Protein AF-A0A7V3KPT5-F1 (afdb_monomer)

Nearest PDB structures (foldseek):
  4zn2-assembly4_D  TM=8.312E-01  e=2.079E-23  Pseudomonas aeruginosa PAO1
  6qe7-assembly3_C  TM=3.753E-01  e=1.296E-05  Acetivibrio thermocellus
  2xvl-assembly1_A  TM=3.830E-01  e=4.337E-05  Cellvibrio japonicus
  6qe7-assembly1_A  TM=3.501E-01  e=6.265E-05  Acetivibrio thermocellus
  6qdi-assembly1_A  TM=3.106E-01  e=6.959E-05  Acetivibrio clariflavus

Structure (mmCIF, N/CA/C/O backbone):
data_AF-A0A7V3KPT5-F1
#
_entry.id   AF-A0A7V3KPT5-F1
#
loop_
_atom_site.group_PDB
_atom_site.id
_atom_site.type_symbol
_atom_site.label_atom_id
_atom_site.label_alt_id
_atom_site.label_comp_id
_atom_site.label_asym_id
_atom_site.label_entity_id
_atom_site.label_seq_id
_atom_site.pdbx_PDB_ins_code
_atom_site.Cartn_x
_atom_site.Cartn_y
_atom_site.Cartn_z
_atom_site.occupancy
_atom_site.B_iso_or_equiv
_atom_site.auth_seq_id
_atom_site.auth_comp_id
_atom_site.auth_asym_id
_atom_site.auth_atom_id
_atom_site.pdbx_PDB_model_num
ATOM 1 N N . MET A 1 1 ? -34.926 -72.419 -34.533 1.00 36.19 1 MET A N 1
ATOM 2 C CA . MET A 1 1 ? -33.684 -73.213 -34.628 1.00 36.19 1 MET A CA 1
ATOM 3 C C . MET A 1 1 ? -32.535 -72.324 -34.201 1.00 36.19 1 MET A C 1
ATOM 5 O O . MET A 1 1 ? -32.509 -71.163 -34.572 1.00 36.19 1 MET A O 1
ATOM 9 N N . GLU A 1 2 ? -31.704 -72.873 -33.325 1.00 39.88 2 GLU A N 1
ATOM 10 C CA . GLU A 1 2 ? -30.626 -72.264 -32.551 1.00 39.88 2 GLU A CA 1
ATOM 11 C C . GLU A 1 2 ? -29.574 -71.469 -33.350 1.00 39.88 2 GLU A C 1
ATOM 13 O O . GLU A 1 2 ? -29.268 -71.813 -34.490 1.00 39.88 2 GLU A O 1
ATOM 18 N N . LYS A 1 3 ? -28.935 -70.524 -32.630 1.00 35.78 3 LYS A N 1
ATOM 19 C CA . LYS A 1 3 ? -27.477 -70.253 -32.478 1.00 35.78 3 LYS A CA 1
ATOM 20 C C . LYS A 1 3 ? -27.218 -68.735 -32.494 1.00 35.78 3 LYS A C 1
ATOM 22 O O . LYS A 1 3 ? -27.431 -68.076 -33.496 1.00 35.78 3 LYS A O 1
ATOM 27 N N . SER A 1 4 ? -26.985 -68.134 -31.324 1.00 35.84 4 SER A N 1
ATOM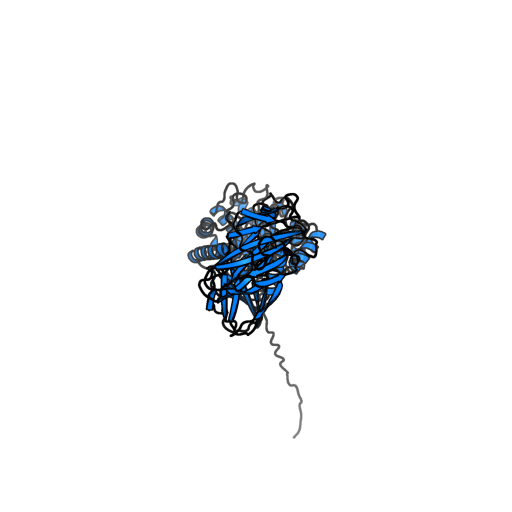 28 C CA . SER A 1 4 ? -25.659 -67.892 -30.717 1.00 35.84 4 SER A CA 1
ATOM 29 C C . SER A 1 4 ? -24.873 -66.758 -31.386 1.00 35.84 4 SER A C 1
ATOM 31 O O . SER A 1 4 ? -24.324 -66.965 -32.461 1.00 35.84 4 SER A O 1
ATOM 33 N N . ALA A 1 5 ? -24.733 -65.619 -30.696 1.00 34.41 5 ALA A N 1
ATOM 34 C CA . ALA A 1 5 ? -23.458 -64.905 -30.560 1.00 34.41 5 ALA A CA 1
ATOM 35 C C . ALA A 1 5 ? -23.553 -63.830 -29.464 1.00 34.41 5 ALA A C 1
ATOM 37 O O . ALA A 1 5 ? -24.530 -63.096 -29.355 1.00 34.41 5 ALA A O 1
ATOM 38 N N . ALA A 1 6 ? -22.517 -63.801 -28.636 1.00 34.91 6 ALA A N 1
ATOM 39 C CA . ALA A 1 6 ? -22.383 -63.077 -27.388 1.00 34.91 6 ALA A CA 1
ATOM 40 C C . ALA A 1 6 ? -21.803 -61.657 -27.561 1.00 34.91 6 ALA A C 1
ATOM 42 O O . ALA A 1 6 ? -20.933 -61.441 -28.397 1.00 34.91 6 ALA A O 1
ATOM 43 N N . VAL A 1 7 ? -22.255 -60.755 -26.680 1.00 36.00 7 VAL A N 1
ATOM 44 C CA . VAL A 1 7 ? -21.482 -59.785 -25.868 1.00 36.00 7 VAL A CA 1
ATOM 45 C C . VAL A 1 7 ? -20.449 -58.887 -26.573 1.00 36.00 7 VAL A C 1
ATOM 47 O O . VAL A 1 7 ? -19.382 -59.344 -26.974 1.00 36.00 7 VAL A O 1
ATOM 50 N N . LYS A 1 8 ? -20.688 -57.566 -26.507 1.00 31.31 8 LYS A N 1
ATOM 51 C CA . LYS A 1 8 ? -19.815 -56.591 -25.811 1.00 31.31 8 LYS A CA 1
ATOM 52 C C . LYS A 1 8 ? -20.471 -55.204 -25.787 1.00 31.31 8 LYS A C 1
ATOM 54 O O . LYS A 1 8 ? -20.455 -54.486 -26.782 1.00 31.31 8 LYS A O 1
ATOM 59 N N . ASP A 1 9 ? -21.000 -54.833 -24.623 1.00 32.88 9 ASP A N 1
ATOM 60 C CA . ASP A 1 9 ? -21.338 -53.450 -24.291 1.00 32.88 9 ASP A CA 1
ATOM 61 C C . ASP A 1 9 ? -20.055 -52.610 -24.284 1.00 32.88 9 ASP A C 1
ATOM 63 O O . ASP A 1 9 ? -19.124 -52.860 -23.514 1.00 32.88 9 ASP A O 1
ATOM 67 N N . ILE A 1 10 ? -19.987 -51.620 -25.171 1.00 33.03 10 ILE A N 1
ATOM 68 C CA . ILE A 1 10 ? -18.942 -50.598 -25.152 1.00 33.03 10 ILE A CA 1
ATOM 69 C C . ILE A 1 10 ? -19.368 -49.551 -24.123 1.00 33.03 10 ILE A C 1
ATOM 71 O O . ILE A 1 10 ? -20.234 -48.715 -24.371 1.00 33.03 10 ILE A O 1
ATOM 75 N N . LEU A 1 11 ? -18.745 -49.616 -22.948 1.00 27.91 11 LEU A N 1
ATOM 76 C CA . LEU A 1 11 ? -18.810 -48.580 -21.928 1.00 27.91 11 LEU A CA 1
ATOM 77 C C . LEU A 1 11 ? -18.080 -47.333 -22.465 1.00 27.91 11 LEU A C 1
ATOM 79 O O . LEU A 1 11 ? -16.851 -47.262 -22.438 1.00 27.91 11 LEU A O 1
ATOM 83 N N . ILE A 1 12 ? -18.819 -46.353 -22.988 1.00 31.25 12 ILE A N 1
ATOM 84 C CA . ILE A 1 12 ? -18.264 -45.028 -23.293 1.00 31.25 12 ILE A CA 1
ATOM 85 C C . ILE A 1 12 ? -18.078 -44.305 -21.957 1.00 31.25 12 ILE A C 1
ATOM 87 O O . ILE A 1 12 ? -19.008 -43.714 -21.410 1.00 31.25 12 ILE A O 1
ATOM 91 N N . ILE A 1 13 ? -16.864 -44.369 -21.411 1.00 30.38 13 ILE A N 1
ATOM 92 C CA . ILE A 1 13 ? -16.445 -43.502 -20.310 1.00 30.38 13 ILE A CA 1
ATOM 93 C C . ILE A 1 13 ? -16.229 -42.107 -20.902 1.00 30.38 13 ILE A C 1
ATOM 95 O O . ILE A 1 13 ? -15.185 -41.813 -21.482 1.00 30.38 13 ILE A O 1
ATOM 99 N N . VAL A 1 14 ? -17.232 -41.239 -20.769 1.00 32.19 14 VAL A N 1
ATOM 100 C CA . VAL A 1 14 ? -17.065 -39.802 -21.003 1.00 32.19 14 VAL A CA 1
ATOM 101 C C . VAL A 1 14 ? -16.293 -39.237 -19.813 1.00 32.19 14 VAL A C 1
ATOM 103 O O . VAL A 1 14 ? -16.867 -38.939 -18.768 1.00 32.19 14 VAL A O 1
ATOM 106 N N . PHE A 1 15 ? -14.975 -39.097 -19.953 1.00 29.91 15 PHE A N 1
ATOM 107 C CA . PHE A 1 15 ? -14.197 -38.247 -19.058 1.00 29.91 15 PHE A CA 1
ATOM 108 C C . PHE A 1 15 ? -14.580 -36.790 -19.331 1.00 29.91 15 PHE A C 1
ATOM 110 O O . PHE A 1 15 ? -14.066 -36.155 -20.250 1.00 29.91 15 PHE A O 1
ATOM 117 N N . SER A 1 16 ? -15.490 -36.245 -18.524 1.00 30.22 16 SER A N 1
ATOM 118 C CA . SER A 1 16 ? -15.664 -34.801 -18.410 1.00 30.22 16 SER A CA 1
ATOM 119 C C . SER A 1 16 ? -14.429 -34.229 -17.713 1.00 30.22 16 SER A C 1
ATOM 121 O O . SER A 1 16 ? -14.395 -34.100 -16.489 1.00 30.22 16 SER A O 1
ATOM 123 N N . PHE A 1 17 ? -13.392 -33.902 -18.482 1.00 32.66 17 PHE A N 1
ATOM 124 C CA . PHE A 1 17 ? -12.374 -32.968 -18.020 1.00 32.66 17 PHE A CA 1
ATOM 125 C C . PHE A 1 17 ? -13.044 -31.599 -17.902 1.00 32.66 17 PHE A C 1
ATOM 127 O O . PHE A 1 17 ? -13.141 -30.843 -18.869 1.00 32.66 17 PHE A O 1
ATOM 134 N N . SER A 1 18 ? -13.540 -31.278 -16.708 1.00 32.44 18 SER A N 1
ATOM 135 C CA . SER A 1 18 ? -13.721 -29.892 -16.312 1.00 32.44 18 SER A CA 1
ATOM 136 C C . SER A 1 18 ? -12.332 -29.258 -16.294 1.00 32.44 18 SER A C 1
ATOM 138 O O . SER A 1 18 ? -11.586 -29.350 -15.321 1.00 32.44 18 SER A O 1
ATOM 140 N N . LEU A 1 19 ? -11.963 -28.627 -17.408 1.00 33.19 19 LEU A N 1
ATOM 141 C CA . LEU A 1 19 ? -10.931 -27.601 -17.437 1.00 33.19 19 LEU A CA 1
ATOM 142 C C . LEU A 1 19 ? -11.412 -26.467 -16.524 1.00 33.19 19 LEU A C 1
ATOM 144 O O . LEU A 1 19 ? -12.000 -25.485 -16.968 1.00 33.19 19 LEU A O 1
ATOM 148 N N . LEU A 1 20 ? -11.189 -26.622 -15.218 1.00 33.28 20 LEU A N 1
ATOM 149 C CA . LEU A 1 20 ? -10.998 -25.497 -14.320 1.00 33.28 20 LEU A CA 1
ATOM 150 C C . LEU A 1 20 ? -9.750 -24.791 -14.842 1.00 33.28 20 LEU A C 1
ATOM 152 O O . LEU A 1 20 ? -8.629 -25.116 -14.452 1.00 33.28 20 LEU A O 1
ATOM 156 N N . SER A 1 21 ? -9.933 -23.859 -15.778 1.00 30.17 21 SER A N 1
ATOM 157 C CA . SER A 1 21 ? -8.922 -22.844 -15.998 1.00 30.17 21 SER A CA 1
ATOM 158 C C . SER A 1 21 ? -8.854 -22.048 -14.699 1.00 30.17 21 SER A C 1
ATOM 160 O O . SER A 1 21 ? -9.638 -21.141 -14.430 1.00 30.17 21 SER A O 1
ATOM 162 N N . PHE A 1 22 ? -7.912 -22.417 -13.836 1.00 34.66 22 PHE A N 1
ATOM 163 C CA . PHE A 1 22 ? -7.356 -21.457 -12.906 1.00 34.66 22 PHE A CA 1
ATOM 164 C C . PHE A 1 22 ? -6.625 -20.437 -13.778 1.00 34.66 22 PHE A C 1
ATOM 166 O O . PHE A 1 22 ? -5.420 -20.539 -13.996 1.00 34.66 22 PHE A O 1
ATOM 173 N N . ALA A 1 23 ? -7.360 -19.469 -14.334 1.00 37.25 23 ALA A N 1
ATOM 174 C CA . ALA A 1 23 ? -6.760 -18.173 -14.582 1.00 37.25 23 ALA A CA 1
ATOM 175 C C . ALA A 1 23 ? -6.171 -17.784 -13.228 1.00 37.25 23 ALA A C 1
ATOM 177 O O . ALA A 1 23 ? -6.913 -17.616 -12.260 1.00 37.25 23 ALA A O 1
ATOM 178 N N . GLN A 1 24 ? -4.846 -17.839 -13.113 1.00 44.84 24 GLN A N 1
ATOM 179 C CA . GLN A 1 24 ? -4.180 -17.528 -11.864 1.00 44.84 24 GLN A CA 1
ATOM 180 C C . GLN A 1 24 ? -4.459 -16.054 -11.602 1.00 44.84 24 GLN A C 1
ATOM 182 O O . GLN A 1 24 ? -3.857 -15.192 -12.240 1.00 44.84 24 GLN A O 1
ATOM 187 N N . GLU A 1 25 ? -5.445 -15.799 -10.745 1.00 64.69 25 GLU A N 1
ATOM 188 C CA . GLU A 1 25 ? -5.895 -14.464 -10.380 1.00 64.69 25 GLU A CA 1
ATOM 189 C C . GLU A 1 25 ? -4.654 -13.678 -9.940 1.00 64.69 25 GLU A C 1
ATOM 191 O O . GLU A 1 25 ? -3.859 -14.164 -9.126 1.00 64.69 25 GLU A O 1
ATOM 196 N N . ILE A 1 26 ? -4.412 -12.527 -10.576 1.00 79.62 26 ILE A N 1
ATOM 197 C CA . ILE A 1 26 ? -3.307 -11.647 -10.195 1.00 79.62 26 ILE A CA 1
ATOM 198 C C . ILE A 1 26 ? -3.536 -11.290 -8.727 1.00 79.62 26 ILE A C 1
ATOM 200 O O . ILE A 1 26 ? -4.622 -10.864 -8.337 1.00 79.62 26 ILE A O 1
ATOM 204 N N . SER A 1 27 ? -2.534 -11.568 -7.900 1.00 90.75 27 SER A N 1
ATOM 205 C CA . SER A 1 27 ? -2.612 -11.330 -6.466 1.00 90.75 27 SER A CA 1
ATOM 206 C C . SER A 1 27 ? -2.219 -9.886 -6.176 1.00 90.75 27 SER A C 1
ATOM 208 O O . SER A 1 27 ? -1.090 -9.553 -6.505 1.00 90.75 27 SER A O 1
ATOM 210 N N . PRO A 1 28 ? -3.024 -9.087 -5.456 1.00 94.56 28 PRO A N 1
ATOM 211 C CA . PRO A 1 28 ? -2.749 -7.670 -5.192 1.00 94.56 28 PRO A CA 1
ATOM 212 C C . PRO A 1 28 ? -1.697 -7.432 -4.092 1.00 94.56 28 PRO A C 1
ATOM 214 O O . PRO A 1 28 ? -1.699 -6.396 -3.434 1.00 94.56 28 PRO A O 1
ATOM 217 N N . PHE A 1 29 ? -0.855 -8.425 -3.815 1.00 96.69 29 PHE A N 1
ATOM 218 C CA . PHE A 1 29 ? 0.044 -8.472 -2.660 1.00 96.69 29 PHE A CA 1
ATOM 219 C C . PHE A 1 29 ? 1.495 -8.517 -3.148 1.00 96.69 29 PHE A C 1
ATOM 221 O O . PHE A 1 29 ? 2.155 -9.558 -3.071 1.00 96.69 29 PHE A O 1
ATOM 228 N N . GLY A 1 30 ? 1.968 -7.403 -3.701 1.00 96.69 30 GLY A N 1
ATOM 229 C CA . GLY A 1 30 ? 3.350 -7.215 -4.130 1.00 96.69 30 GLY A CA 1
ATOM 230 C C . GLY A 1 30 ? 4.178 -6.446 -3.106 1.00 96.69 30 GLY A C 1
ATOM 231 O O . GLY A 1 30 ? 3.632 -5.858 -2.188 1.00 96.69 30 GLY A O 1
ATOM 232 N N . MET A 1 31 ? 5.502 -6.468 -3.206 1.00 97.12 31 MET A N 1
ATOM 233 C CA . MET A 1 31 ? 6.404 -5.632 -2.398 1.00 97.12 31 MET A CA 1
ATOM 234 C C . MET A 1 31 ? 7.791 -5.625 -3.041 1.00 97.12 31 MET A C 1
ATOM 236 O O . MET A 1 31 ? 8.234 -6.663 -3.528 1.00 97.12 31 MET A O 1
ATOM 240 N N . GLY A 1 32 ? 8.493 -4.495 -3.043 1.00 95.69 32 GLY A N 1
ATOM 241 C CA . GLY A 1 32 ? 9.866 -4.421 -3.545 1.00 95.69 32 GLY A CA 1
ATOM 242 C C . GLY A 1 32 ? 10.828 -5.211 -2.655 1.00 95.69 32 GLY A C 1
ATOM 243 O O . GLY A 1 32 ? 11.105 -4.799 -1.534 1.00 95.69 32 GLY A O 1
ATOM 244 N N . ILE A 1 33 ? 11.321 -6.363 -3.123 1.00 94.94 33 ILE A N 1
ATOM 245 C CA . ILE A 1 33 ? 12.325 -7.163 -2.398 1.00 94.94 33 ILE A CA 1
ATOM 246 C C . ILE A 1 33 ? 13.747 -6.785 -2.827 1.00 94.94 33 ILE A C 1
ATOM 248 O O . ILE A 1 33 ? 14.655 -6.904 -2.016 1.00 94.94 33 ILE A O 1
ATOM 252 N N . TYR A 1 34 ? 13.947 -6.357 -4.080 1.00 89.56 34 TYR A N 1
ATOM 253 C CA . TYR A 1 34 ? 15.255 -5.984 -4.645 1.00 89.56 34 TYR A CA 1
ATOM 254 C C . TYR A 1 34 ? 16.345 -7.057 -4.429 1.00 89.56 34 TYR A C 1
ATOM 256 O O . TYR A 1 34 ? 17.338 -6.833 -3.733 1.00 89.56 34 TYR A O 1
ATOM 264 N N . PRO A 1 35 ? 16.190 -8.257 -5.029 1.00 89.19 35 PRO A N 1
ATOM 265 C CA . PRO A 1 35 ? 17.050 -9.413 -4.763 1.00 89.19 35 PRO A CA 1
ATOM 266 C C . PRO A 1 35 ? 18.539 -9.168 -5.058 1.00 89.19 35 PRO A C 1
ATOM 268 O O . PRO A 1 35 ? 19.388 -9.794 -4.423 1.00 89.19 35 PRO A O 1
ATOM 271 N N . GLY A 1 36 ? 18.863 -8.239 -5.965 1.00 85.00 36 GLY A N 1
ATOM 272 C CA . GLY A 1 36 ? 20.239 -7.853 -6.288 1.00 85.00 36 GLY A CA 1
ATOM 273 C C . GLY A 1 36 ? 21.025 -7.212 -5.145 1.00 85.00 36 GLY A C 1
ATOM 274 O O . GLY A 1 36 ? 22.252 -7.202 -5.196 1.00 85.00 36 GLY A O 1
ATOM 275 N N . ARG A 1 37 ? 20.358 -6.772 -4.070 1.00 85.62 37 ARG A N 1
ATOM 276 C CA . ARG A 1 37 ? 21.006 -6.209 -2.874 1.00 85.62 37 ARG A CA 1
ATOM 277 C C . ARG A 1 37 ? 21.612 -7.274 -1.943 1.00 85.62 37 ARG A C 1
ATOM 279 O O . ARG A 1 37 ? 22.265 -6.934 -0.956 1.00 85.62 37 ARG A O 1
ATOM 286 N N . PHE A 1 38 ? 21.412 -8.571 -2.211 1.00 87.69 38 PHE A N 1
ATOM 287 C CA . PHE A 1 38 ? 21.761 -9.643 -1.271 1.00 87.69 38 PHE A CA 1
ATOM 288 C C . PHE A 1 38 ? 22.750 -10.664 -1.832 1.00 87.69 38 PHE A C 1
ATOM 290 O O . PHE A 1 38 ? 22.640 -11.131 -2.962 1.00 87.69 38 PHE A O 1
ATOM 297 N N . SER A 1 39 ? 23.659 -11.123 -0.966 1.00 85.44 39 SER A N 1
ATOM 298 C CA . SER A 1 39 ? 24.427 -12.341 -1.233 1.00 85.44 39 SER A CA 1
ATOM 299 C C . SER A 1 39 ? 23.512 -13.577 -1.246 1.00 85.44 39 SER A C 1
ATOM 301 O O . SER A 1 39 ? 22.444 -13.555 -0.619 1.00 85.44 39 SER A O 1
ATOM 303 N N . PRO A 1 40 ? 23.926 -14.700 -1.862 1.00 82.50 40 PRO A N 1
ATOM 304 C CA . PRO A 1 40 ? 23.032 -15.843 -2.037 1.00 82.50 40 PRO A CA 1
ATOM 305 C C . PRO A 1 40 ? 22.413 -16.411 -0.756 1.00 82.50 40 PRO A C 1
ATOM 307 O O . PRO A 1 40 ? 21.210 -16.674 -0.698 1.00 82.50 40 PRO A O 1
ATOM 310 N N . ASN A 1 41 ? 23.207 -16.525 0.312 1.00 80.62 41 ASN A N 1
ATOM 311 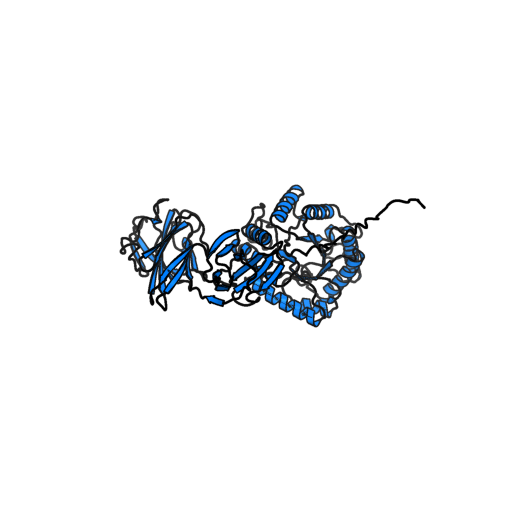C CA . ASN A 1 41 ? 22.719 -17.020 1.602 1.00 80.62 41 ASN A CA 1
ATOM 312 C C . ASN A 1 41 ? 21.703 -16.065 2.247 1.00 80.62 41 ASN A C 1
ATOM 314 O O . ASN A 1 41 ? 20.734 -16.515 2.864 1.00 80.62 41 ASN A O 1
ATOM 318 N N . LYS A 1 42 ? 21.904 -14.750 2.093 1.00 89.81 42 LYS A N 1
ATOM 319 C CA . LYS A 1 42 ? 20.978 -13.734 2.604 1.00 89.81 42 LYS A CA 1
ATOM 320 C C . LYS A 1 42 ? 19.675 -13.748 1.804 1.00 89.81 42 LYS A C 1
ATOM 322 O O . LYS A 1 42 ? 18.609 -13.786 2.417 1.00 89.81 42 LYS A O 1
ATOM 327 N N . LEU A 1 43 ? 19.746 -13.833 0.472 1.00 91.25 43 LEU A N 1
ATOM 328 C CA . LEU A 1 43 ? 18.562 -13.826 -0.390 1.00 91.25 43 LEU A CA 1
ATOM 329 C C . LEU A 1 43 ? 17.588 -14.965 -0.053 1.00 91.25 43 LEU A C 1
ATOM 331 O O . LEU A 1 43 ? 16.390 -14.731 0.075 1.00 91.25 43 LEU A O 1
ATOM 335 N N . SER A 1 44 ? 18.080 -16.189 0.176 1.00 89.75 44 SER A N 1
ATOM 336 C CA . SER A 1 44 ? 17.198 -17.309 0.549 1.00 89.75 44 SER A CA 1
ATOM 337 C C . SER A 1 44 ? 16.438 -17.054 1.860 1.00 89.75 44 SER A C 1
ATOM 339 O O . SER A 1 44 ? 15.255 -17.382 1.964 1.00 89.75 44 SER A O 1
ATOM 341 N N . LYS A 1 45 ? 17.083 -16.441 2.864 1.00 92.00 45 LYS A N 1
ATOM 342 C CA . LYS A 1 45 ? 16.419 -16.056 4.122 1.00 92.00 45 LYS A CA 1
ATOM 343 C C . LYS A 1 45 ? 15.346 -14.992 3.870 1.00 92.00 45 LYS A C 1
ATOM 345 O O . LYS A 1 45 ? 14.230 -15.133 4.366 1.00 92.00 45 LYS A O 1
ATOM 350 N N . VAL A 1 46 ? 15.678 -13.970 3.082 1.00 95.12 46 VAL A N 1
ATOM 351 C CA . VAL A 1 46 ? 14.774 -12.873 2.710 1.00 95.12 46 VAL A CA 1
ATOM 352 C C . VAL A 1 46 ? 13.533 -13.407 1.991 1.00 95.12 46 VAL A C 1
ATOM 354 O O . VAL A 1 46 ? 12.414 -13.130 2.413 1.00 95.12 46 VAL A O 1
ATOM 357 N N . LEU A 1 47 ? 13.704 -14.262 0.980 1.00 95.94 47 LEU A N 1
ATOM 358 C CA . LEU A 1 47 ? 12.588 -14.822 0.211 1.00 95.94 47 LEU A CA 1
ATOM 359 C C . LEU A 1 47 ? 11.688 -15.751 1.040 1.00 95.94 47 LEU A C 1
ATOM 361 O O . LEU A 1 47 ? 10.474 -15.783 0.833 1.00 95.94 47 LEU A O 1
ATOM 365 N N . LYS A 1 48 ? 12.245 -16.468 2.026 1.00 94.25 48 LYS A N 1
ATOM 366 C CA . LYS A 1 48 ? 11.447 -17.247 2.989 1.00 94.25 48 LYS A CA 1
ATOM 367 C C . LYS A 1 48 ? 10.569 -16.352 3.859 1.00 94.25 48 LYS A C 1
ATOM 369 O O . LYS A 1 48 ? 9.399 -16.680 4.051 1.00 94.25 48 LYS A O 1
ATOM 374 N N . LEU A 1 49 ? 11.108 -15.238 4.363 1.00 96.25 49 LEU A N 1
ATOM 375 C CA . LEU A 1 49 ? 10.327 -14.249 5.114 1.00 96.25 49 LEU A CA 1
ATOM 376 C C . LEU A 1 49 ? 9.245 -13.629 4.223 1.00 96.25 49 LEU A C 1
ATOM 378 O O . LEU A 1 49 ? 8.083 -13.586 4.617 1.00 96.25 49 LEU A O 1
ATOM 382 N N . ALA A 1 50 ? 9.596 -13.248 2.994 1.00 97.44 50 ALA A N 1
ATOM 383 C CA . ALA A 1 50 ? 8.659 -12.646 2.055 1.00 97.44 50 ALA A CA 1
ATOM 384 C C . ALA A 1 50 ? 7.468 -13.568 1.745 1.00 97.44 50 ALA A C 1
ATOM 386 O O . ALA A 1 50 ? 6.306 -13.176 1.880 1.00 97.44 50 ALA A O 1
ATOM 387 N N . ASN A 1 51 ? 7.741 -14.834 1.416 1.00 95.38 51 ASN A N 1
ATOM 388 C CA . ASN A 1 51 ? 6.689 -15.818 1.172 1.00 95.38 51 ASN A CA 1
ATOM 389 C C . ASN A 1 51 ? 5.859 -16.105 2.440 1.00 95.38 51 ASN A C 1
ATOM 391 O O . ASN A 1 51 ? 4.639 -16.240 2.355 1.00 95.38 51 ASN A O 1
ATOM 395 N N . ALA A 1 52 ? 6.484 -16.144 3.624 1.00 95.62 52 ALA A N 1
ATOM 396 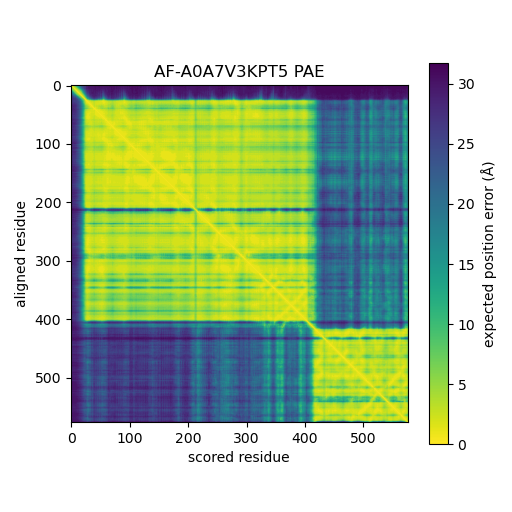C CA . ALA A 1 52 ? 5.780 -16.324 4.898 1.00 95.62 52 ALA A CA 1
ATOM 397 C C . ALA A 1 52 ? 4.873 -15.137 5.271 1.00 95.62 52 ALA A C 1
ATOM 399 O O . ALA A 1 52 ? 3.889 -15.328 5.988 1.00 95.62 52 ALA A O 1
ATOM 400 N N . ALA A 1 53 ? 5.186 -13.931 4.790 1.00 97.25 53 ALA A N 1
ATOM 401 C CA . ALA A 1 53 ? 4.334 -12.748 4.896 1.00 97.25 53 ALA A CA 1
ATOM 402 C C . ALA A 1 53 ? 3.195 -12.736 3.858 1.00 97.25 53 ALA A C 1
ATOM 404 O O . ALA A 1 53 ? 2.276 -11.928 3.958 1.00 97.25 53 ALA A O 1
ATOM 405 N N . GLY A 1 54 ? 3.227 -13.643 2.877 1.00 96.31 54 GLY A N 1
ATOM 406 C CA . GLY A 1 54 ? 2.215 -13.756 1.831 1.00 96.31 54 GLY A CA 1
ATOM 407 C C . GLY A 1 54 ? 2.492 -12.922 0.580 1.00 96.31 54 GLY A C 1
ATOM 408 O O . GLY A 1 54 ? 1.584 -12.797 -0.238 1.00 96.31 54 GLY A O 1
ATOM 409 N N . ILE A 1 55 ? 3.712 -12.398 0.404 1.00 97.25 55 ILE A N 1
ATOM 410 C CA . ILE A 1 55 ? 4.109 -11.662 -0.806 1.00 97.25 55 ILE A CA 1
ATOM 411 C C . ILE A 1 55 ? 4.007 -12.591 -2.024 1.00 97.25 55 ILE A C 1
ATOM 413 O O . ILE A 1 55 ? 4.445 -13.745 -1.983 1.00 97.25 55 ILE A O 1
ATOM 417 N N . LYS A 1 56 ? 3.404 -12.091 -3.106 1.00 95.69 56 LYS A N 1
ATOM 418 C CA . LYS A 1 56 ? 3.220 -12.807 -4.381 1.00 95.69 56 LYS A CA 1
ATOM 419 C C . LYS A 1 56 ? 3.905 -12.148 -5.561 1.00 95.69 56 LYS A C 1
ATOM 421 O O . LYS A 1 56 ? 4.126 -12.833 -6.558 1.00 95.69 56 LYS A O 1
ATOM 426 N N . TRP A 1 57 ? 4.295 -10.888 -5.424 1.00 96.38 57 TRP A N 1
ATOM 427 C CA . TRP A 1 57 ? 5.042 -10.161 -6.438 1.00 96.38 57 TRP A CA 1
ATOM 428 C C . TRP A 1 57 ? 6.218 -9.417 -5.832 1.00 96.38 57 TRP A C 1
ATOM 430 O O . TRP A 1 57 ? 6.117 -8.885 -4.731 1.00 96.38 57 TRP A O 1
ATOM 440 N N . THR A 1 58 ? 7.311 -9.352 -6.581 1.00 96.69 58 THR A N 1
ATOM 441 C CA . THR A 1 58 ? 8.374 -8.383 -6.351 1.00 96.69 58 THR A CA 1
ATOM 442 C C . THR A 1 58 ? 8.563 -7.522 -7.579 1.00 96.69 58 THR A C 1
ATOM 444 O O . THR A 1 58 ? 8.492 -8.004 -8.711 1.00 96.69 58 THR A O 1
ATOM 447 N N . ARG A 1 59 ? 8.862 -6.252 -7.335 1.00 94.81 59 ARG A N 1
ATOM 448 C CA . ARG A 1 59 ? 9.455 -5.363 -8.325 1.00 94.81 59 ARG A CA 1
ATOM 449 C C . ARG A 1 59 ? 10.972 -5.443 -8.217 1.00 94.81 59 ARG A C 1
ATOM 451 O O . ARG A 1 59 ? 11.481 -5.586 -7.102 1.00 94.81 59 ARG A O 1
ATOM 458 N N . MET A 1 60 ? 11.677 -5.435 -9.341 1.00 92.94 60 MET A N 1
ATOM 459 C CA . MET A 1 60 ? 13.139 -5.376 -9.350 1.00 92.94 60 MET A CA 1
ATOM 460 C C . MET A 1 60 ? 13.674 -4.783 -10.648 1.00 92.94 60 MET A C 1
ATOM 462 O O . MET A 1 60 ? 13.036 -4.868 -11.701 1.00 92.94 60 MET A O 1
ATOM 466 N N . ASP A 1 61 ? 14.874 -4.231 -10.557 1.00 93.00 61 ASP A N 1
ATOM 467 C CA . ASP A 1 61 ? 15.536 -3.590 -11.678 1.00 93.00 61 ASP A CA 1
ATOM 468 C C . ASP A 1 61 ? 16.159 -4.599 -12.641 1.00 93.00 61 ASP A C 1
ATOM 470 O O . ASP A 1 61 ? 16.799 -5.573 -12.242 1.00 93.00 61 ASP A O 1
ATOM 474 N N . PHE A 1 62 ? 15.982 -4.330 -13.928 1.00 97.38 62 PHE A N 1
ATOM 475 C CA . PHE A 1 62 ? 16.735 -4.925 -15.019 1.00 97.38 62 PHE A CA 1
ATOM 476 C C . PHE A 1 62 ? 17.530 -3.768 -15.623 1.00 97.38 62 PHE A C 1
ATOM 478 O O . PHE A 1 62 ? 17.074 -3.094 -16.549 1.00 97.38 62 PHE A O 1
ATOM 485 N N . TYR A 1 63 ? 18.682 -3.472 -15.015 1.00 96.25 63 TYR A N 1
ATOM 486 C CA . TYR A 1 63 ? 19.513 -2.341 -15.406 1.00 96.25 63 TYR A CA 1
ATOM 487 C C . TYR A 1 63 ? 20.258 -2.638 -16.713 1.00 96.25 63 TYR A C 1
ATOM 489 O O . TYR A 1 63 ? 21.142 -3.490 -16.754 1.00 96.25 63 TYR A O 1
ATOM 497 N N . TRP A 1 64 ? 19.959 -1.900 -17.782 1.00 97.94 64 TRP A N 1
ATOM 498 C CA . TRP A 1 64 ? 20.648 -1.994 -19.069 1.00 97.94 64 TRP A CA 1
ATOM 499 C C . TRP A 1 64 ? 22.181 -1.896 -18.944 1.00 97.94 64 TRP A C 1
ATOM 501 O O . TRP A 1 64 ? 22.835 -2.747 -19.534 1.00 97.94 64 TRP A O 1
ATOM 511 N N . PRO A 1 65 ? 22.803 -0.987 -18.157 1.00 96.75 65 PRO A N 1
ATOM 512 C CA . PRO A 1 65 ? 24.262 -0.992 -17.991 1.00 96.75 65 PRO A CA 1
ATOM 513 C C . PRO A 1 65 ? 24.832 -2.252 -17.336 1.00 96.75 65 PRO A C 1
ATOM 515 O O . PRO A 1 65 ? 25.986 -2.585 -17.588 1.00 96.75 65 PRO A O 1
ATOM 518 N N . GLU A 1 66 ? 24.054 -2.955 -16.513 1.00 95.44 66 GLU A N 1
ATOM 519 C CA . GLU A 1 66 ? 24.486 -4.215 -15.898 1.00 95.44 66 GLU A CA 1
ATOM 520 C C . GLU A 1 66 ? 24.303 -5.396 -16.859 1.00 95.44 66 GLU A C 1
ATOM 522 O O . GLU A 1 66 ? 25.121 -6.316 -16.887 1.00 95.44 66 GLU A O 1
ATOM 527 N N . ILE A 1 67 ? 23.245 -5.349 -17.671 1.00 97.44 67 ILE A N 1
ATOM 528 C CA . ILE A 1 67 ? 22.895 -6.391 -18.638 1.00 97.44 67 ILE A CA 1
ATOM 529 C C . ILE A 1 67 ? 23.744 -6.286 -19.909 1.00 97.44 67 ILE A C 1
ATOM 531 O O . ILE A 1 67 ? 24.182 -7.307 -20.418 1.00 97.44 67 ILE A O 1
ATOM 535 N N . GLU A 1 68 ? 24.004 -5.084 -20.422 1.00 97.94 68 GLU A N 1
ATOM 536 C CA . GLU A 1 68 ? 24.789 -4.816 -21.634 1.00 97.94 68 GLU A CA 1
ATOM 537 C C . GLU A 1 68 ? 25.876 -3.756 -21.341 1.00 97.94 68 GLU A C 1
ATOM 539 O O . GLU A 1 68 ? 25.774 -2.597 -21.763 1.00 97.94 68 GLU A O 1
ATOM 544 N N . PRO A 1 69 ? 26.945 -4.122 -20.605 1.00 96.38 69 PRO A N 1
ATOM 545 C CA . PRO A 1 69 ? 28.020 -3.192 -20.239 1.00 96.38 69 PRO A CA 1
ATOM 546 C C . PRO A 1 69 ? 28.778 -2.619 -21.448 1.00 96.38 69 PRO A C 1
ATOM 548 O O . PRO A 1 69 ? 29.353 -1.536 -21.362 1.00 96.38 69 PRO A O 1
ATOM 551 N N . TRP A 1 70 ? 28.754 -3.322 -22.582 1.00 95.38 70 TRP A N 1
ATOM 552 C CA . TRP A 1 70 ? 29.289 -2.877 -23.871 1.00 95.38 70 TRP A CA 1
ATOM 553 C C . TRP A 1 70 ? 28.331 -3.319 -24.974 1.00 95.38 70 TRP A C 1
ATOM 555 O O . TRP A 1 70 ? 27.745 -4.397 -24.868 1.00 95.38 70 TRP A O 1
ATOM 565 N N . GLN A 1 71 ? 28.221 -2.532 -26.046 1.00 96.00 71 GLN A N 1
ATOM 566 C CA . GLN A 1 71 ? 27.315 -2.822 -27.158 1.00 96.00 71 GLN A CA 1
ATOM 567 C C . GLN A 1 71 ? 27.463 -4.267 -27.670 1.00 96.00 71 GLN A C 1
ATOM 569 O O . GLN A 1 71 ? 28.545 -4.694 -28.074 1.00 96.00 71 GLN A O 1
ATOM 574 N N . GLY A 1 72 ? 26.360 -5.011 -27.670 1.00 94.25 72 GLY A N 1
ATOM 575 C CA . GLY A 1 72 ? 26.256 -6.395 -28.124 1.00 94.25 72 GLY A CA 1
ATOM 576 C C . GLY A 1 72 ? 26.734 -7.455 -27.125 1.00 94.25 72 GLY A C 1
ATOM 577 O O . GLY A 1 72 ? 26.596 -8.644 -27.411 1.00 94.25 72 GLY A O 1
ATOM 578 N N . ASN A 1 73 ? 27.274 -7.074 -25.965 1.00 96.44 73 ASN A N 1
ATOM 579 C CA . ASN A 1 73 ? 27.784 -8.010 -24.965 1.00 96.44 73 ASN A CA 1
ATOM 580 C C . ASN A 1 73 ? 26.825 -8.113 -23.777 1.00 96.44 73 ASN A C 1
ATOM 582 O O . ASN A 1 73 ? 26.934 -7.352 -22.816 1.00 96.44 73 ASN A O 1
ATOM 586 N N . PHE A 1 74 ? 25.928 -9.093 -23.835 1.00 97.75 74 PHE A N 1
ATOM 587 C CA . PHE A 1 74 ? 24.946 -9.336 -22.786 1.00 97.75 74 PHE A CA 1
ATOM 588 C C . PHE A 1 74 ? 25.486 -10.246 -21.674 1.00 97.75 74 PHE A C 1
ATOM 590 O O . PHE A 1 74 ? 26.110 -11.271 -21.949 1.00 97.75 74 PHE A O 1
ATOM 597 N N . SER A 1 75 ? 25.207 -9.887 -20.422 1.00 95.94 75 SER A N 1
ATOM 598 C CA . SER A 1 75 ? 25.559 -10.625 -19.209 1.00 95.94 75 SER A CA 1
ATOM 599 C C . SER A 1 75 ? 24.293 -10.991 -18.437 1.00 95.94 75 SER A C 1
ATOM 601 O O . SER A 1 75 ? 23.523 -10.115 -18.044 1.00 95.94 75 SER A O 1
ATOM 603 N N . TRP A 1 76 ? 24.076 -12.289 -18.209 1.00 96.62 76 TRP A N 1
ATOM 604 C CA . TRP A 1 76 ? 22.828 -12.794 -17.623 1.00 96.62 76 TRP A CA 1
ATOM 605 C C . TRP A 1 76 ? 22.997 -13.474 -16.269 1.00 96.62 76 TRP A C 1
ATOM 607 O O . TRP A 1 76 ? 22.048 -13.478 -15.494 1.00 96.62 76 TRP A O 1
ATOM 617 N N . ASP A 1 77 ? 24.177 -14.014 -15.954 1.00 93.94 77 ASP A N 1
ATOM 618 C CA . ASP A 1 77 ? 24.373 -14.967 -14.851 1.00 93.94 77 ASP A CA 1
ATOM 619 C C . ASP A 1 77 ? 23.811 -14.482 -13.506 1.00 93.94 77 ASP A C 1
ATOM 621 O O . ASP A 1 77 ? 23.084 -15.206 -12.820 1.00 93.94 77 ASP A O 1
ATOM 625 N N . GLN A 1 78 ? 24.110 -13.234 -13.130 1.00 91.12 78 GLN A N 1
ATOM 626 C CA . GLN A 1 78 ? 23.629 -12.655 -11.875 1.00 91.12 78 GLN A CA 1
ATOM 627 C C . GLN A 1 78 ? 22.103 -12.496 -11.866 1.00 91.12 78 GLN A C 1
ATOM 629 O O . GLN A 1 78 ? 21.462 -12.752 -10.845 1.00 91.12 78 GLN A O 1
ATOM 634 N N . LEU A 1 79 ? 21.518 -12.091 -12.990 1.00 95.06 79 LEU A N 1
ATOM 635 C CA . LEU A 1 79 ? 20.091 -11.820 -13.108 1.00 95.06 79 LEU A CA 1
ATOM 636 C C . LEU A 1 79 ? 19.279 -13.112 -13.252 1.00 95.06 79 LEU A C 1
ATOM 638 O O . LEU A 1 79 ? 18.231 -13.247 -12.626 1.00 95.06 79 LEU A O 1
ATOM 642 N N . ASP A 1 80 ? 19.807 -14.102 -13.977 1.00 97.00 80 ASP A N 1
ATOM 643 C CA . ASP A 1 80 ? 19.275 -15.464 -14.045 1.00 97.00 80 ASP A CA 1
ATOM 644 C C . ASP A 1 80 ? 19.176 -16.073 -12.647 1.00 97.00 80 ASP A C 1
ATOM 646 O O . ASP A 1 80 ? 18.111 -16.545 -12.242 1.00 97.00 80 ASP A O 1
ATOM 650 N N . TRP A 1 81 ? 20.256 -15.974 -11.868 1.00 94.75 81 TRP A N 1
ATOM 651 C CA . TRP A 1 81 ? 20.273 -16.454 -10.492 1.00 94.75 81 TRP A CA 1
ATOM 652 C C . TRP A 1 81 ? 19.226 -15.757 -9.604 1.00 94.75 81 TRP A C 1
ATOM 654 O O . TRP A 1 81 ? 18.525 -16.428 -8.835 1.00 94.75 81 TRP A O 1
ATOM 664 N N . GLN A 1 82 ? 19.086 -14.431 -9.703 1.00 95.38 82 GLN A N 1
ATOM 665 C CA . GLN A 1 82 ? 18.085 -13.676 -8.938 1.00 95.38 82 GLN A CA 1
ATOM 666 C C . GLN A 1 82 ? 16.657 -14.077 -9.326 1.00 95.38 82 GLN A C 1
ATOM 668 O O . GLN A 1 82 ? 15.849 -14.400 -8.450 1.00 95.38 82 GLN A O 1
ATOM 673 N N . VAL A 1 83 ? 16.358 -14.108 -10.628 1.00 97.25 83 VAL A N 1
ATOM 674 C CA . VAL A 1 83 ? 15.041 -14.464 -11.170 1.00 97.25 83 VAL A CA 1
ATOM 675 C C . VAL A 1 83 ? 14.643 -15.874 -10.746 1.00 97.25 83 VAL A C 1
ATOM 677 O O . VAL A 1 83 ? 13.535 -16.082 -10.242 1.00 97.25 83 VAL A O 1
ATOM 680 N N . ASP A 1 84 ? 15.541 -16.848 -10.884 1.00 96.06 84 ASP A N 1
ATOM 681 C CA . ASP A 1 84 ? 15.238 -18.231 -10.526 1.00 96.06 84 ASP A CA 1
ATOM 682 C C . ASP A 1 84 ? 15.101 -18.416 -9.009 1.00 96.06 84 ASP A C 1
ATOM 684 O O . ASP A 1 84 ? 14.221 -19.156 -8.558 1.00 96.06 84 ASP A O 1
ATOM 688 N N . SER A 1 85 ? 15.871 -17.672 -8.205 1.00 95.62 85 SER A N 1
ATOM 689 C CA . SER A 1 85 ? 15.732 -17.670 -6.742 1.00 95.62 85 SER A CA 1
ATOM 690 C C . SER A 1 85 ? 14.359 -17.161 -6.294 1.00 95.62 85 SER A C 1
ATOM 692 O O . SER A 1 85 ? 13.710 -17.790 -5.451 1.00 95.62 85 SER A O 1
ATOM 694 N N . VAL A 1 86 ? 13.888 -16.052 -6.872 1.00 96.50 86 VAL A N 1
ATOM 695 C CA . VAL A 1 86 ? 12.565 -15.471 -6.585 1.00 96.50 86 VAL A CA 1
ATOM 696 C C . VAL A 1 86 ? 11.449 -16.433 -7.004 1.00 96.50 86 VAL A C 1
ATOM 698 O O . VAL A 1 86 ? 10.560 -16.748 -6.206 1.00 96.50 86 VAL A O 1
ATOM 701 N N . ARG A 1 87 ? 11.527 -16.979 -8.224 1.00 95.50 87 ARG A N 1
ATOM 702 C CA . ARG A 1 87 ? 10.525 -17.916 -8.762 1.00 95.50 87 ARG A CA 1
ATOM 703 C C . ARG A 1 87 ? 10.433 -19.209 -7.960 1.00 95.50 87 ARG A C 1
ATOM 705 O O . ARG A 1 87 ? 9.328 -19.710 -7.752 1.00 95.50 87 ARG A O 1
ATOM 712 N N . ALA A 1 88 ? 11.555 -19.718 -7.447 1.00 95.19 88 ALA A N 1
ATOM 713 C CA . ALA A 1 88 ? 11.577 -20.895 -6.575 1.00 95.19 88 ALA A CA 1
ATOM 714 C C . ALA A 1 88 ? 10.744 -20.711 -5.288 1.00 95.19 88 ALA A C 1
ATOM 716 O O . ALA A 1 88 ? 10.330 -21.695 -4.678 1.00 95.19 88 ALA A O 1
ATOM 717 N N . HIS A 1 89 ? 10.441 -19.467 -4.900 1.00 94.31 89 HIS A N 1
ATOM 718 C CA . HIS A 1 89 ? 9.591 -19.131 -3.755 1.00 94.31 89 HIS A CA 1
ATOM 719 C C . HIS A 1 89 ? 8.150 -18.769 -4.153 1.00 94.31 89 HIS A C 1
ATOM 721 O O . HIS A 1 89 ? 7.395 -18.268 -3.324 1.00 94.31 89 HIS A O 1
ATOM 727 N N . SER A 1 90 ? 7.736 -19.065 -5.394 1.00 92.62 90 SER A N 1
ATOM 728 C CA . SER A 1 90 ? 6.395 -18.760 -5.925 1.00 92.62 90 SER A CA 1
ATOM 729 C C . SER A 1 90 ? 6.040 -17.267 -5.894 1.00 92.62 90 SER A C 1
ATOM 731 O O . SER A 1 90 ? 4.871 -16.904 -5.741 1.00 92.62 90 SER A O 1
ATOM 733 N N . ILE A 1 91 ? 7.054 -16.412 -6.044 1.00 95.44 91 ILE A N 1
ATOM 734 C CA . ILE A 1 91 ? 6.919 -14.963 -6.181 1.00 95.44 91 ILE A CA 1
ATOM 735 C C . ILE A 1 91 ? 7.108 -14.620 -7.664 1.00 95.44 91 ILE A C 1
ATOM 737 O O . ILE A 1 91 ? 8.028 -15.117 -8.316 1.00 95.44 91 ILE A O 1
ATOM 741 N N . LYS A 1 92 ? 6.201 -13.811 -8.213 1.00 95.62 92 LYS A N 1
ATOM 742 C CA . LYS A 1 92 ? 6.269 -13.292 -9.583 1.00 95.62 92 LYS A CA 1
ATOM 743 C C . LYS A 1 92 ? 7.071 -11.992 -9.627 1.00 95.62 92 LYS A C 1
ATOM 745 O O . LYS A 1 92 ? 7.255 -11.339 -8.604 1.00 95.62 92 LYS A O 1
ATOM 750 N N . ILE A 1 93 ? 7.549 -11.624 -10.811 1.00 97.56 93 ILE A N 1
ATOM 751 C CA . ILE A 1 93 ? 8.457 -10.489 -11.000 1.00 97.56 93 ILE A CA 1
ATOM 752 C C . ILE A 1 93 ? 7.817 -9.467 -11.936 1.00 97.56 93 ILE A C 1
ATOM 754 O O . ILE A 1 93 ? 7.352 -9.834 -13.017 1.00 97.56 93 ILE A O 1
ATOM 758 N N . LEU A 1 94 ? 7.830 -8.203 -11.514 1.00 97.88 94 LEU A N 1
ATOM 759 C CA . LEU A 1 94 ? 7.739 -7.037 -12.386 1.00 97.88 94 LEU A CA 1
ATOM 760 C C . LEU A 1 94 ? 9.161 -6.513 -12.620 1.00 97.88 94 LEU A C 1
ATOM 762 O O . LEU A 1 94 ? 9.794 -6.024 -11.683 1.00 97.88 94 LEU A O 1
ATOM 766 N N . GLY A 1 95 ? 9.666 -6.666 -13.844 1.00 97.94 95 GLY A N 1
ATOM 767 C CA . GLY A 1 95 ? 11.006 -6.217 -14.223 1.00 97.94 95 GLY A CA 1
ATOM 768 C C . GLY A 1 95 ? 10.992 -4.796 -14.774 1.00 97.94 95 GLY A C 1
ATOM 769 O O . GLY A 1 95 ? 10.218 -4.504 -15.684 1.00 97.94 95 GLY A O 1
ATOM 770 N N . ILE A 1 96 ? 11.842 -3.918 -14.250 1.00 97.94 96 ILE A N 1
ATOM 771 C CA . ILE A 1 96 ? 11.953 -2.529 -14.717 1.00 97.94 96 ILE A CA 1
ATOM 772 C C . ILE A 1 96 ? 13.047 -2.448 -15.776 1.00 97.94 96 ILE A C 1
ATOM 774 O O . ILE A 1 96 ? 14.206 -2.724 -15.485 1.00 97.94 96 ILE A O 1
ATOM 778 N N . LEU A 1 97 ? 12.698 -2.045 -16.995 1.00 98.56 97 LEU A N 1
ATOM 779 C CA . LEU A 1 97 ? 13.639 -1.884 -18.102 1.00 98.56 97 LEU A CA 1
ATOM 780 C C . LEU A 1 97 ? 14.097 -0.418 -18.189 1.00 98.56 97 LEU A C 1
ATOM 782 O O . LEU A 1 97 ? 13.340 0.465 -18.593 1.00 98.56 97 LEU A O 1
ATOM 786 N N . GLY A 1 98 ? 15.351 -0.172 -17.819 1.00 95.38 98 GLY A N 1
ATOM 787 C CA . GLY A 1 98 ? 16.058 1.123 -17.778 1.00 95.38 98 GLY A CA 1
ATOM 788 C C . GLY A 1 98 ? 17.475 0.868 -17.247 1.00 95.38 98 GLY A C 1
ATOM 789 O O . GLY A 1 98 ? 17.844 -0.282 -17.133 1.00 95.38 98 GLY A O 1
ATOM 790 N N . PHE A 1 99 ? 18.348 1.803 -16.892 1.00 96.00 99 PHE A N 1
ATOM 791 C CA . PHE A 1 99 ? 18.555 3.149 -17.429 1.00 96.00 99 PHE A CA 1
ATOM 792 C C . PHE A 1 99 ? 19.636 3.110 -18.520 1.00 96.00 99 PHE A C 1
ATOM 794 O O . PHE A 1 99 ? 20.120 2.048 -18.857 1.00 96.00 99 PHE A O 1
ATOM 801 N N . THR A 1 100 ? 20.039 4.237 -19.097 1.00 97.12 100 THR A N 1
ATOM 802 C CA . THR A 1 100 ? 21.009 4.258 -20.205 1.00 97.12 100 THR A CA 1
ATOM 803 C C . THR A 1 100 ? 22.446 3.927 -19.759 1.00 97.12 100 THR A C 1
ATOM 805 O O . THR A 1 100 ? 22.919 4.538 -18.799 1.00 97.12 100 THR A O 1
ATOM 808 N N . PRO A 1 101 ? 23.179 3.031 -20.449 1.00 97.25 101 PRO A N 1
ATOM 809 C CA . PRO A 1 101 ? 24.606 2.835 -20.222 1.00 97.25 101 PRO A CA 1
ATOM 810 C C . PRO A 1 101 ? 25.442 3.984 -20.798 1.00 97.25 101 PRO A C 1
ATOM 812 O O . PRO A 1 101 ? 25.085 4.590 -21.811 1.00 97.25 101 PRO A O 1
ATOM 815 N N . GLU A 1 102 ? 26.605 4.242 -20.195 1.00 96.25 102 GLU A N 1
ATOM 816 C CA . GLU A 1 102 ? 27.477 5.366 -20.574 1.00 96.25 102 GLU A CA 1
ATOM 817 C C . GLU A 1 102 ? 27.940 5.315 -22.036 1.00 96.25 102 GLU A C 1
ATOM 819 O O . GLU A 1 102 ? 28.105 6.363 -22.658 1.00 96.25 102 GLU A O 1
ATOM 824 N N . TRP A 1 103 ? 28.091 4.116 -22.612 1.00 97.19 103 TRP A N 1
ATOM 825 C CA . TRP A 1 103 ? 28.475 3.946 -24.017 1.00 97.19 103 TRP A CA 1
ATOM 826 C C . TRP A 1 103 ? 27.379 4.382 -25.010 1.00 97.19 103 TRP A C 1
ATOM 828 O O . TRP A 1 103 ? 27.674 4.569 -26.188 1.00 97.19 103 TRP A O 1
ATOM 838 N N . VAL A 1 104 ? 26.139 4.589 -24.545 1.00 97.38 104 VAL A N 1
ATOM 839 C CA . VAL A 1 104 ? 25.024 5.143 -25.335 1.00 97.38 104 VAL A CA 1
ATOM 840 C C . VAL A 1 104 ? 24.843 6.634 -25.053 1.00 97.38 104 VAL A C 1
ATOM 842 O O . VAL A 1 104 ? 24.769 7.448 -25.978 1.00 97.38 104 VAL A O 1
ATOM 845 N N . SER A 1 105 ? 24.691 6.998 -23.775 1.00 95.62 105 SER A N 1
ATOM 846 C CA . SER A 1 105 ? 24.503 8.380 -23.325 1.00 95.62 105 SER A CA 1
ATOM 847 C C . SER A 1 105 ? 24.531 8.485 -21.798 1.00 95.62 105 SER A C 1
ATOM 849 O O . SER A 1 105 ? 24.165 7.550 -21.095 1.00 95.62 105 SER A O 1
ATOM 851 N N . HIS A 1 106 ? 24.831 9.678 -21.281 1.00 92.44 106 HIS A N 1
ATOM 852 C CA . HIS A 1 106 ? 24.614 10.028 -19.870 1.00 92.44 106 HIS A CA 1
ATOM 853 C C . HIS A 1 106 ? 23.151 10.407 -19.547 1.00 92.44 106 HIS A C 1
ATOM 855 O O . HIS A 1 106 ? 22.830 10.724 -18.400 1.00 92.44 106 HIS A O 1
ATOM 861 N N . TYR A 1 107 ? 22.268 10.425 -20.552 1.00 94.31 107 TYR A N 1
ATOM 862 C CA . TYR A 1 107 ? 20.858 10.806 -20.435 1.00 94.31 107 TYR A CA 1
ATOM 863 C C . TYR A 1 107 ? 19.927 9.714 -20.971 1.00 94.31 107 TYR A C 1
ATOM 865 O O . TYR A 1 107 ? 20.369 8.720 -21.549 1.00 94.31 107 TYR A O 1
ATOM 873 N N . ALA A 1 108 ? 18.616 9.899 -20.797 1.00 93.88 108 ALA A N 1
ATOM 874 C CA . ALA A 1 108 ? 17.623 9.027 -21.418 1.00 93.88 108 ALA A CA 1
ATOM 875 C C . ALA A 1 108 ? 17.764 9.034 -22.961 1.00 93.88 108 ALA A C 1
ATOM 877 O O . ALA A 1 108 ? 18.144 10.065 -23.529 1.00 93.88 108 ALA A O 1
ATOM 878 N N . PRO A 1 109 ? 17.446 7.931 -23.667 1.00 95.75 109 PRO A N 1
ATOM 879 C CA . PRO A 1 109 ? 17.587 7.871 -25.122 1.00 95.75 109 PRO A CA 1
ATOM 880 C C . PRO A 1 109 ? 16.641 8.855 -25.833 1.00 95.75 109 PRO A C 1
ATOM 882 O O . PRO A 1 109 ? 15.413 8.737 -25.754 1.00 95.75 109 PRO A O 1
ATOM 885 N N . THR A 1 110 ? 17.203 9.822 -26.563 1.00 95.31 110 THR A N 1
ATOM 886 C CA . THR A 1 110 ? 16.434 10.901 -27.224 1.00 95.31 110 THR A CA 1
ATOM 887 C C . THR A 1 110 ? 16.595 10.927 -28.743 1.00 95.31 110 THR A C 1
ATOM 889 O O . THR A 1 110 ? 15.694 11.399 -29.446 1.00 95.31 110 THR A O 1
ATOM 892 N N . THR A 1 111 ? 17.681 10.371 -29.284 1.00 97.25 111 THR A N 1
ATOM 893 C CA . THR A 1 111 ? 17.846 10.194 -30.736 1.00 97.25 111 THR A CA 1
ATOM 894 C C . THR A 1 111 ? 17.180 8.902 -31.217 1.00 97.25 111 THR A C 1
ATOM 896 O O . THR A 1 111 ? 16.811 8.041 -30.419 1.00 97.25 111 THR A O 1
ATOM 899 N N . ILE A 1 112 ? 16.982 8.763 -32.532 1.00 97.50 112 ILE A N 1
ATOM 900 C CA . ILE A 1 112 ? 16.444 7.524 -33.119 1.00 97.50 112 ILE A CA 1
ATOM 901 C C . ILE A 1 112 ? 17.388 6.352 -32.817 1.00 97.50 112 ILE A C 1
ATOM 903 O O . ILE A 1 112 ? 16.945 5.364 -32.246 1.00 97.50 112 ILE A O 1
ATOM 907 N N . GLU A 1 113 ? 18.683 6.520 -33.087 1.00 98.19 113 GLU A N 1
ATOM 908 C CA . GLU A 1 113 ? 19.717 5.504 -32.858 1.00 98.19 113 GLU A CA 1
ATOM 909 C C . GLU A 1 113 ? 19.780 5.045 -31.392 1.00 98.19 113 GLU A C 1
ATOM 911 O O . GLU A 1 113 ? 19.729 3.852 -31.110 1.00 98.19 113 GLU A O 1
ATOM 916 N N . GLN A 1 114 ? 19.794 5.975 -30.429 1.00 98.31 114 GLN A N 1
ATOM 917 C CA . GLN A 1 114 ? 19.819 5.614 -29.006 1.00 98.31 114 GLN A CA 1
ATOM 918 C C . GLN A 1 114 ? 18.565 4.831 -28.592 1.00 98.31 114 GLN A C 1
ATOM 920 O O . GLN A 1 114 ? 18.641 3.911 -27.778 1.00 98.31 114 GLN A O 1
ATOM 925 N N . ARG A 1 115 ? 17.395 5.191 -29.135 1.00 98.38 115 ARG A N 1
ATOM 926 C CA . ARG A 1 115 ? 16.149 4.470 -28.849 1.00 98.38 115 ARG A CA 1
ATOM 927 C C . ARG A 1 115 ? 16.119 3.096 -29.510 1.00 98.38 115 ARG A C 1
ATOM 929 O O . ARG A 1 115 ? 15.556 2.180 -28.924 1.00 98.38 115 ARG A O 1
ATOM 936 N N . GLU A 1 116 ? 16.708 2.939 -30.691 1.00 98.44 116 GLU A N 1
ATOM 937 C CA . GLU A 1 116 ? 16.866 1.636 -31.347 1.00 98.44 116 GLU A CA 1
ATOM 938 C C . GLU A 1 116 ? 17.790 0.717 -30.541 1.00 98.44 116 GLU A C 1
ATOM 940 O O . GLU A 1 116 ? 17.452 -0.448 -30.342 1.00 98.44 116 GLU A O 1
ATOM 945 N N . LEU A 1 117 ? 18.884 1.250 -29.984 1.00 98.75 117 LEU A N 1
ATOM 946 C CA . LEU A 1 117 ? 19.748 0.519 -29.050 1.00 98.75 117 LEU A CA 1
ATOM 947 C C . LEU A 1 117 ? 18.982 0.095 -27.788 1.00 98.75 117 LEU A C 1
ATOM 949 O O . LEU A 1 117 ? 19.049 -1.070 -27.398 1.00 98.75 117 LEU A O 1
ATOM 953 N N . PHE A 1 118 ? 18.177 0.993 -27.205 1.00 98.75 118 PHE A N 1
ATOM 954 C CA . PHE A 1 118 ? 17.303 0.639 -26.079 1.00 98.75 118 PHE A CA 1
ATOM 955 C C . PHE A 1 118 ? 16.293 -0.447 -26.466 1.00 98.75 118 PHE A C 1
ATOM 957 O O . PHE A 1 118 ? 16.058 -1.384 -25.711 1.00 98.75 118 PHE A O 1
ATOM 964 N N . GLY A 1 119 ? 15.714 -0.353 -27.663 1.00 98.75 119 GLY A N 1
ATOM 965 C CA . GLY A 1 119 ? 14.818 -1.367 -28.207 1.00 98.75 119 GLY A CA 1
ATOM 966 C C . GLY A 1 119 ? 15.487 -2.736 -28.340 1.00 98.75 119 GLY A C 1
ATOM 967 O O . GLY A 1 119 ? 14.901 -3.737 -27.935 1.00 98.75 119 GLY A O 1
ATOM 968 N N . HIS A 1 120 ? 16.720 -2.789 -28.846 1.00 98.75 120 HIS A N 1
ATOM 969 C CA . HIS A 1 120 ? 17.490 -4.030 -28.951 1.00 98.75 120 HIS A CA 1
ATOM 970 C C . HIS A 1 120 ? 17.739 -4.668 -27.576 1.00 98.75 120 HIS A C 1
ATOM 972 O O . HIS A 1 120 ? 17.496 -5.862 -27.394 1.00 98.75 120 HIS A O 1
ATOM 978 N N . TYR A 1 121 ? 18.127 -3.856 -26.590 1.00 98.81 121 TYR A N 1
ATOM 979 C CA . TYR A 1 121 ? 18.243 -4.274 -25.194 1.00 98.81 121 TYR A CA 1
ATOM 980 C C . TYR A 1 121 ? 16.938 -4.865 -24.641 1.00 98.81 121 TYR A C 1
ATOM 982 O O . TYR A 1 121 ? 16.937 -5.953 -24.056 1.00 98.81 121 TYR A O 1
ATOM 990 N N . VAL A 1 122 ? 15.815 -4.175 -24.861 1.00 98.88 122 VAL A N 1
ATOM 991 C CA . VAL A 1 122 ? 14.487 -4.639 -24.442 1.00 98.88 122 VAL A CA 1
ATOM 992 C C . VAL A 1 122 ? 14.143 -5.970 -25.114 1.00 98.88 122 VAL A C 1
ATOM 994 O O . VAL A 1 122 ? 13.695 -6.893 -24.434 1.00 98.88 122 VAL A O 1
ATOM 997 N N . TYR A 1 123 ? 14.374 -6.104 -26.423 1.00 98.88 123 TYR A N 1
ATOM 998 C CA . TYR A 1 123 ? 14.119 -7.342 -27.160 1.00 98.88 123 TYR A CA 1
ATOM 999 C C . TYR A 1 123 ? 14.909 -8.524 -26.587 1.00 98.88 123 TYR A C 1
ATOM 1001 O O . TYR A 1 123 ? 14.300 -9.543 -26.254 1.00 98.88 123 TYR A O 1
ATOM 1009 N N . GLU A 1 124 ? 16.234 -8.399 -26.447 1.00 98.81 124 GLU A N 1
ATOM 1010 C CA . GLU A 1 124 ? 17.073 -9.503 -25.961 1.00 98.81 124 GLU A CA 1
ATOM 1011 C C . GLU A 1 124 ? 16.745 -9.863 -24.505 1.00 98.81 124 GLU A C 1
ATOM 1013 O O . GLU A 1 124 ? 16.607 -11.045 -24.190 1.00 98.81 124 GLU A O 1
ATOM 1018 N N . THR A 1 125 ? 16.489 -8.874 -23.642 1.00 98.81 125 THR A N 1
ATOM 1019 C CA . THR A 1 125 ? 16.099 -9.113 -22.240 1.00 98.81 125 THR A CA 1
ATOM 1020 C C . THR A 1 125 ? 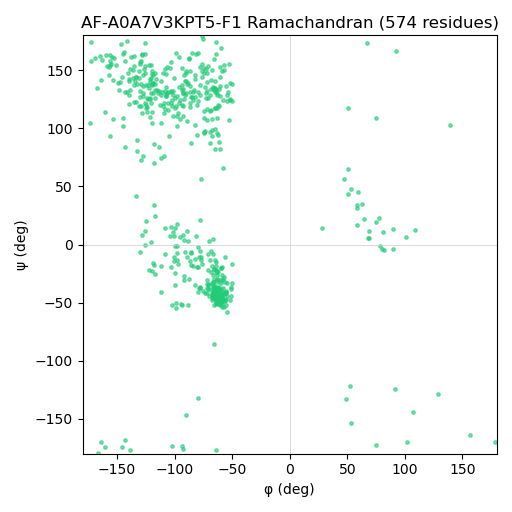14.761 -9.841 -22.139 1.00 98.81 125 THR A C 1
ATOM 1022 O O . THR A 1 125 ? 14.655 -10.889 -21.496 1.00 98.81 125 THR A O 1
ATOM 1025 N N . VAL A 1 126 ? 13.726 -9.343 -22.822 1.00 98.88 126 VAL A N 1
ATOM 1026 C CA . VAL A 1 126 ? 12.385 -9.946 -22.782 1.00 98.88 126 VAL A CA 1
ATOM 1027 C C . VAL A 1 126 ? 12.381 -11.345 -23.408 1.00 98.88 126 VAL A C 1
ATOM 1029 O O . VAL A 1 126 ? 11.688 -12.244 -22.925 1.00 98.88 126 VAL A O 1
ATOM 1032 N N . LYS A 1 127 ? 13.173 -11.561 -24.463 1.00 98.75 127 LYS A N 1
ATOM 1033 C CA . LYS A 1 127 ? 13.364 -12.869 -25.101 1.00 98.75 127 LYS A CA 1
ATOM 1034 C C . LYS A 1 127 ? 14.084 -13.858 -24.181 1.00 98.75 127 LYS A C 1
ATOM 1036 O O . LYS A 1 127 ? 13.625 -14.994 -24.068 1.00 98.75 127 LYS A O 1
ATOM 1041 N N . HIS A 1 128 ? 15.161 -13.442 -23.511 1.00 98.69 128 HIS A N 1
ATOM 1042 C CA . HIS A 1 128 ? 15.947 -14.289 -22.600 1.00 98.69 128 HIS A CA 1
ATOM 1043 C C . HIS A 1 128 ? 15.138 -14.760 -21.383 1.00 98.69 128 HIS A C 1
ATOM 1045 O O . HIS A 1 128 ? 15.239 -15.913 -20.949 1.00 98.69 128 HIS A O 1
ATOM 1051 N N . PHE A 1 129 ? 14.281 -13.889 -20.845 1.00 98.56 129 PHE A N 1
ATOM 1052 C CA . PHE A 1 129 ? 13.461 -14.182 -19.665 1.00 98.56 129 PHE A CA 1
ATOM 1053 C C . PHE A 1 129 ? 12.045 -14.676 -19.975 1.00 98.56 129 PHE A C 1
ATOM 1055 O O . PHE A 1 129 ? 11.256 -14.885 -19.051 1.00 98.56 129 PHE A O 1
ATOM 1062 N N . LYS A 1 130 ? 11.708 -14.927 -21.243 1.00 97.62 130 LYS A N 1
ATOM 1063 C CA . LYS A 1 130 ? 10.392 -15.436 -21.651 1.00 97.62 130 LYS A CA 1
ATOM 1064 C C . LYS A 1 130 ? 9.987 -16.689 -20.857 1.00 97.62 130 LYS A C 1
ATOM 1066 O O . LYS A 1 130 ? 10.715 -17.678 -20.822 1.00 97.62 130 LYS A O 1
ATOM 1071 N N . GLY A 1 131 ? 8.808 -16.654 -20.225 1.00 93.31 131 GLY A N 1
ATOM 1072 C CA . GLY A 1 131 ? 8.300 -17.738 -19.368 1.00 93.31 131 GLY A CA 1
ATOM 1073 C C . GLY A 1 131 ? 8.903 -17.788 -17.954 1.00 93.31 131 GLY A C 1
ATOM 1074 O O . GLY A 1 131 ? 8.528 -18.644 -17.144 1.00 93.31 131 GLY A O 1
ATOM 1075 N N . ARG A 1 132 ? 9.829 -16.874 -17.639 1.00 97.19 132 ARG A N 1
ATOM 1076 C CA . ARG A 1 132 ? 10.365 -16.635 -16.290 1.00 97.19 132 ARG A CA 1
ATOM 1077 C C . ARG A 1 132 ? 9.918 -15.276 -15.750 1.00 97.19 132 ARG A C 1
ATOM 1079 O O . ARG A 1 132 ? 9.524 -15.201 -14.588 1.00 97.19 132 ARG A O 1
ATOM 1086 N N . VAL A 1 133 ? 9.913 -14.253 -16.603 1.00 98.06 133 VAL A N 1
ATOM 1087 C CA . VAL A 1 133 ? 9.386 -12.910 -16.338 1.00 98.06 133 VAL A CA 1
ATOM 1088 C C . VAL A 1 133 ? 8.519 -12.483 -17.520 1.00 98.06 133 VAL A C 1
ATOM 1090 O O . VAL A 1 133 ? 8.972 -12.445 -18.663 1.00 98.06 133 VAL A O 1
ATOM 1093 N N . ASP A 1 134 ? 7.257 -12.167 -17.237 1.00 96.19 134 ASP A N 1
ATOM 1094 C CA . ASP A 1 134 ? 6.266 -11.819 -18.261 1.00 96.19 134 ASP A CA 1
ATOM 1095 C C . ASP A 1 134 ? 5.679 -10.412 -18.068 1.00 96.19 134 ASP A C 1
ATOM 1097 O O . ASP A 1 134 ? 4.808 -10.024 -18.836 1.00 96.19 134 ASP A O 1
ATOM 1101 N N . TYR A 1 135 ? 6.133 -9.643 -17.073 1.00 98.25 135 TYR A N 1
ATOM 1102 C CA . TYR A 1 135 ? 5.633 -8.299 -16.762 1.00 98.25 135 TYR A CA 1
ATOM 1103 C C . TYR A 1 135 ? 6.807 -7.326 -16.730 1.00 98.25 135 TYR A C 1
ATOM 1105 O O . TYR A 1 135 ? 7.744 -7.518 -15.953 1.00 98.25 135 TYR A O 1
ATOM 1113 N N . TRP A 1 136 ? 6.749 -6.300 -17.577 1.00 98.81 136 TRP A N 1
ATOM 1114 C CA . TRP A 1 136 ? 7.861 -5.385 -17.822 1.00 98.81 136 TRP A CA 1
ATOM 1115 C C . TRP A 1 136 ? 7.407 -3.939 -17.722 1.00 98.81 136 TRP A C 1
ATOM 1117 O O . TRP A 1 136 ? 6.558 -3.515 -18.499 1.00 98.81 136 TRP A O 1
ATOM 1127 N N . GLU A 1 137 ? 7.972 -3.179 -16.794 1.00 98.75 137 GLU A N 1
ATOM 1128 C CA . GLU A 1 137 ? 7.747 -1.741 -16.680 1.00 98.75 137 GLU A CA 1
ATOM 1129 C C . GLU A 1 137 ? 8.807 -0.971 -17.462 1.00 98.75 137 GLU A C 1
ATOM 1131 O O . GLU A 1 137 ? 10.000 -1.247 -17.342 1.00 98.75 137 GLU A O 1
ATOM 1136 N N . ILE A 1 138 ? 8.376 -0.024 -18.297 1.00 98.62 138 ILE A N 1
ATOM 1137 C CA . ILE A 1 138 ? 9.293 0.752 -19.133 1.00 98.62 138 ILE A CA 1
ATOM 1138 C C . ILE A 1 138 ? 9.693 2.036 -18.419 1.00 98.62 138 ILE A C 1
ATOM 1140 O O . ILE A 1 138 ? 8.901 2.986 -18.360 1.00 98.62 138 ILE A O 1
ATOM 1144 N N . TRP A 1 139 ? 10.967 2.073 -18.014 1.00 97.94 139 TRP A N 1
ATOM 1145 C CA . TRP A 1 139 ? 11.591 3.135 -17.227 1.00 97.94 139 TRP A CA 1
ATOM 1146 C C . TRP A 1 139 ? 11.044 3.239 -15.794 1.00 97.94 139 TRP A C 1
ATOM 1148 O O . TRP A 1 139 ? 10.084 2.570 -15.425 1.00 97.94 139 TRP A O 1
ATOM 1158 N N . ASN A 1 140 ? 11.670 4.095 -14.988 1.00 97.69 140 ASN A N 1
ATOM 1159 C CA . ASN A 1 140 ? 11.199 4.467 -13.657 1.00 97.69 140 ASN A CA 1
ATOM 1160 C C . ASN A 1 140 ? 11.043 5.987 -13.590 1.00 97.69 140 ASN A C 1
ATOM 1162 O O . ASN A 1 140 ? 11.986 6.708 -13.911 1.00 97.69 140 ASN A O 1
ATOM 1166 N N . GLU A 1 141 ? 9.866 6.465 -13.192 1.00 97.12 141 GLU A N 1
ATOM 1167 C CA . GLU A 1 141 ? 9.581 7.875 -12.908 1.00 97.12 141 GLU A CA 1
ATOM 1168 C C . GLU A 1 141 ? 10.087 8.868 -13.974 1.00 97.12 141 GLU A C 1
ATOM 1170 O O . GLU A 1 141 ? 10.818 9.812 -13.663 1.00 97.12 141 GLU A O 1
ATOM 1175 N N . PRO A 1 142 ? 9.695 8.719 -15.254 1.00 97.38 142 PRO A N 1
ATOM 1176 C CA . PRO A 1 142 ? 10.175 9.586 -16.335 1.00 97.38 142 PRO A CA 1
ATOM 1177 C C . PRO A 1 142 ? 9.739 11.057 -16.190 1.00 97.38 142 PRO A C 1
ATOM 1179 O O . PRO A 1 142 ? 10.268 11.933 -16.874 1.00 97.38 142 PRO A O 1
ATOM 1182 N N . ASN A 1 143 ? 8.781 11.344 -15.304 1.00 96.50 143 ASN A N 1
ATOM 1183 C CA . ASN A 1 143 ? 8.374 12.695 -14.929 1.00 96.50 143 ASN A CA 1
ATOM 1184 C C . ASN A 1 143 ? 9.234 13.305 -13.798 1.00 96.50 143 ASN A C 1
ATOM 1186 O O . ASN A 1 143 ? 9.094 14.487 -13.491 1.00 96.50 143 ASN A O 1
ATOM 1190 N N . GLY A 1 144 ? 10.140 12.533 -13.192 1.00 92.38 144 GLY A N 1
ATOM 1191 C CA . GLY A 1 144 ? 11.084 12.986 -12.172 1.00 92.38 144 GLY A CA 1
ATOM 1192 C C . GLY A 1 144 ? 12.430 13.409 -12.768 1.00 92.38 144 GLY A C 1
ATOM 1193 O O . GLY A 1 144 ? 13.059 12.666 -13.520 1.00 92.38 144 GLY A O 1
ATOM 1194 N N . GLY A 1 145 ? 12.931 14.594 -12.402 1.00 87.75 145 GLY A N 1
ATOM 1195 C CA . GLY A 1 145 ? 14.185 15.132 -12.957 1.00 87.75 145 GLY A CA 1
ATOM 1196 C C . GLY A 1 145 ? 15.444 14.311 -12.642 1.00 87.75 145 GLY A C 1
ATOM 1197 O O . GLY A 1 145 ? 16.417 14.371 -13.392 1.00 87.75 145 GLY A O 1
ATOM 1198 N N . SER A 1 146 ? 15.425 13.511 -11.572 1.00 88.38 146 SER A N 1
ATOM 1199 C CA . SER A 1 146 ? 16.527 12.602 -11.225 1.00 88.38 146 SER A CA 1
ATOM 1200 C C . SER A 1 146 ? 16.630 11.413 -12.181 1.00 88.38 146 SER A C 1
ATOM 1202 O O . SER A 1 146 ? 17.742 10.991 -12.498 1.00 88.38 146 SER A O 1
ATOM 1204 N N . PHE A 1 147 ? 15.488 10.924 -12.671 1.00 92.69 147 PHE A N 1
ATOM 1205 C CA . PHE A 1 147 ? 15.385 9.740 -13.526 1.00 92.69 147 PHE A CA 1
ATOM 1206 C C . PHE A 1 147 ? 15.224 10.076 -15.012 1.00 92.69 147 PHE A C 1
ATOM 1208 O O . PHE A 1 147 ? 15.432 9.216 -15.864 1.00 92.69 147 PHE A O 1
ATOM 1215 N N . TRP A 1 148 ? 14.909 11.329 -15.347 1.00 94.31 148 TRP A N 1
ATOM 1216 C CA . TRP A 1 148 ? 14.876 11.821 -16.722 1.00 94.31 148 TRP A CA 1
ATOM 1217 C C . TRP A 1 148 ? 15.615 13.156 -16.850 1.00 94.31 148 TRP A C 1
ATOM 1219 O O . TRP A 1 148 ? 15.054 14.244 -16.702 1.00 94.31 148 TRP A O 1
ATOM 1229 N N . LYS A 1 149 ? 16.914 13.063 -17.137 1.00 90.62 149 LYS A N 1
ATOM 1230 C CA . LYS A 1 149 ? 17.817 14.210 -17.293 1.00 90.62 149 LYS A CA 1
ATOM 1231 C C . LYS A 1 149 ? 17.924 14.653 -18.764 1.00 90.62 149 LYS A C 1
ATOM 1233 O O . LYS A 1 149 ? 17.786 13.811 -19.651 1.00 90.62 149 LYS A O 1
ATOM 1238 N N . PRO A 1 150 ? 18.199 15.945 -19.045 1.00 90.94 150 PRO A N 1
ATOM 1239 C CA . PRO A 1 150 ? 18.418 17.042 -18.088 1.00 90.94 150 PRO A CA 1
ATOM 1240 C C . PRO A 1 150 ? 17.131 17.580 -17.441 1.00 90.94 150 PRO A C 1
ATOM 1242 O O . PRO A 1 150 ? 17.201 18.268 -16.428 1.00 90.94 150 PRO A O 1
ATOM 1245 N N . ARG A 1 151 ? 15.965 17.280 -18.018 1.00 94.12 151 ARG A N 1
ATOM 1246 C CA . ARG A 1 151 ? 14.643 17.563 -17.449 1.00 94.12 151 ARG A CA 1
ATOM 1247 C C . ARG A 1 151 ? 13.615 16.595 -18.037 1.00 94.12 151 ARG A C 1
ATOM 1249 O O . ARG A 1 151 ? 13.806 16.198 -19.190 1.00 94.12 151 ARG A O 1
ATOM 1256 N N . PRO A 1 152 ? 12.511 16.303 -17.333 1.00 96.69 152 PRO A N 1
ATOM 1257 C CA . PRO A 1 152 ? 11.427 15.482 -17.861 1.00 96.69 152 PRO A CA 1
ATOM 1258 C C . PRO A 1 152 ? 10.920 15.961 -19.227 1.00 96.69 152 PRO A C 1
ATOM 1260 O O . PRO A 1 152 ? 10.774 17.167 -19.467 1.00 96.69 152 PRO A O 1
ATOM 1263 N N . ASN A 1 153 ? 10.645 15.009 -20.121 1.00 97.44 153 ASN A N 1
ATOM 1264 C CA . ASN A 1 153 ? 10.049 15.269 -21.430 1.00 97.44 153 ASN A CA 1
ATOM 1265 C C . ASN A 1 153 ? 9.101 14.126 -21.828 1.00 97.44 153 ASN A C 1
ATOM 1267 O O . ASN A 1 153 ? 9.537 13.027 -22.173 1.00 97.44 153 ASN A O 1
ATOM 1271 N N . VAL A 1 154 ? 7.799 14.414 -21.811 1.00 98.25 154 VAL A N 1
ATOM 1272 C CA . VAL A 1 154 ? 6.741 13.439 -22.107 1.00 98.25 154 VAL A CA 1
ATOM 1273 C C . VAL A 1 154 ? 6.754 12.949 -23.559 1.00 98.25 154 VAL A C 1
ATOM 1275 O O . VAL A 1 154 ? 6.483 11.774 -23.812 1.00 98.25 154 VAL A O 1
ATOM 1278 N N . GLU A 1 155 ? 7.119 13.800 -24.521 1.00 98.25 155 GLU A N 1
ATOM 1279 C CA . GLU A 1 155 ? 7.204 13.412 -25.932 1.00 98.25 155 GLU A CA 1
ATOM 1280 C C . GLU A 1 155 ? 8.350 12.417 -26.147 1.00 98.25 155 GLU A C 1
ATOM 1282 O O . GLU A 1 155 ? 8.175 11.381 -26.797 1.00 98.25 155 GLU A O 1
ATOM 1287 N N . ASP A 1 156 ? 9.523 12.706 -25.576 1.00 98.12 156 ASP A N 1
ATOM 1288 C CA . ASP A 1 156 ? 10.686 11.831 -25.705 1.00 98.12 156 ASP A CA 1
ATOM 1289 C C . ASP A 1 156 ? 10.476 10.494 -24.993 1.00 98.12 156 ASP A C 1
ATOM 1291 O O . ASP A 1 156 ? 10.815 9.453 -25.567 1.00 98.12 156 ASP A O 1
ATOM 1295 N N . TYR A 1 157 ? 9.856 10.510 -23.808 1.00 98.56 157 TYR A N 1
ATOM 1296 C CA . TYR A 1 157 ? 9.423 9.297 -23.117 1.00 98.56 157 TYR A CA 1
ATOM 1297 C C . TYR A 1 157 ? 8.446 8.485 -23.969 1.00 98.56 157 TYR A C 1
ATOM 1299 O O . TYR A 1 157 ? 8.622 7.282 -24.141 1.00 98.56 157 TYR A O 1
ATOM 1307 N N . THR A 1 158 ? 7.455 9.135 -24.582 1.00 98.75 158 THR A N 1
ATOM 1308 C CA . THR A 1 158 ? 6.458 8.444 -25.411 1.00 98.75 158 THR A CA 1
ATOM 1309 C C . THR A 1 158 ? 7.089 7.777 -26.638 1.00 98.75 158 THR A C 1
ATOM 1311 O O . THR A 1 158 ? 6.711 6.660 -27.007 1.00 98.75 158 THR A O 1
ATOM 1314 N N . LYS A 1 159 ? 8.092 8.414 -27.259 1.00 98.69 159 LYS A N 1
ATOM 1315 C CA . LYS A 1 159 ? 8.864 7.821 -28.366 1.00 98.69 159 LYS A CA 1
ATOM 1316 C C . LYS A 1 159 ? 9.680 6.607 -27.911 1.00 98.69 159 LYS A C 1
ATOM 1318 O O . LYS A 1 159 ? 9.713 5.611 -28.634 1.00 98.69 159 LYS A O 1
ATOM 1323 N N . LEU A 1 160 ? 10.299 6.670 -26.728 1.00 98.75 160 LEU A N 1
ATOM 1324 C CA . LEU A 1 160 ? 11.016 5.541 -26.124 1.00 98.75 160 LEU A CA 1
ATOM 1325 C C . LEU A 1 160 ? 10.063 4.376 -25.819 1.00 98.75 160 LEU A C 1
ATOM 1327 O O . LEU A 1 160 ? 10.305 3.253 -26.258 1.00 98.75 160 LEU A O 1
ATOM 1331 N N . LEU A 1 161 ? 8.943 4.665 -25.148 1.00 98.81 161 LEU A N 1
ATOM 1332 C CA . LEU A 1 161 ? 7.898 3.704 -24.789 1.00 98.81 161 LEU A CA 1
ATOM 1333 C C . LEU A 1 161 ? 7.375 2.946 -26.013 1.00 98.81 161 LEU A C 1
ATOM 1335 O O . LEU A 1 161 ? 7.229 1.726 -25.976 1.00 98.81 161 LEU A O 1
ATOM 1339 N N . LYS A 1 162 ? 7.131 3.655 -27.121 1.00 98.81 162 LYS A N 1
ATOM 1340 C CA . LYS A 1 162 ? 6.689 3.041 -28.377 1.00 98.81 162 LYS A CA 1
ATOM 1341 C C . LYS A 1 162 ? 7.667 1.979 -28.882 1.00 98.81 162 LYS A C 1
ATOM 1343 O O . LYS A 1 162 ? 7.228 0.899 -29.274 1.00 98.81 162 LYS A O 1
ATOM 1348 N N . ILE A 1 163 ? 8.963 2.290 -28.903 1.00 98.81 163 ILE A N 1
ATOM 1349 C CA . ILE A 1 163 ? 9.993 1.353 -29.369 1.00 98.81 163 ILE A CA 1
ATOM 1350 C C . ILE A 1 163 ? 10.101 0.176 -28.397 1.00 98.81 163 ILE A C 1
ATOM 1352 O O . ILE A 1 163 ? 10.006 -0.972 -28.825 1.00 98.81 163 ILE A O 1
ATOM 1356 N N . ALA A 1 164 ? 10.173 0.457 -27.095 1.00 98.81 164 ALA A N 1
ATOM 1357 C CA . ALA A 1 164 ? 10.245 -0.556 -26.049 1.00 98.81 164 ALA A CA 1
ATOM 1358 C C . ALA A 1 164 ? 9.086 -1.558 -26.124 1.00 98.81 164 ALA A C 1
ATOM 1360 O O . ALA A 1 164 ? 9.304 -2.763 -26.107 1.00 98.81 164 ALA A O 1
ATOM 1361 N N . TYR A 1 165 ? 7.850 -1.076 -26.281 1.00 98.88 165 TYR A N 1
ATOM 1362 C CA . TYR A 1 165 ? 6.675 -1.935 -26.403 1.00 98.88 165 TYR A CA 1
ATOM 1363 C C . TYR A 1 165 ? 6.759 -2.865 -27.618 1.00 98.88 165 TYR A C 1
ATOM 1365 O O . TYR A 1 165 ? 6.484 -4.057 -27.504 1.00 98.88 165 TYR A O 1
ATOM 1373 N N . ILE A 1 166 ? 7.136 -2.336 -28.787 1.00 98.88 166 ILE A N 1
ATOM 1374 C CA . ILE A 1 166 ? 7.237 -3.132 -30.019 1.00 98.88 166 ILE A CA 1
ATOM 1375 C C . ILE A 1 166 ? 8.294 -4.228 -29.859 1.00 98.88 166 ILE A C 1
ATOM 1377 O O . ILE A 1 166 ? 8.030 -5.385 -30.191 1.00 98.88 166 ILE A O 1
ATOM 1381 N N . GLU A 1 167 ? 9.463 -3.882 -29.326 1.00 98.94 167 GLU A N 1
ATOM 1382 C CA . GLU A 1 167 ? 10.567 -4.822 -29.137 1.00 98.94 167 GLU A CA 1
ATOM 1383 C C . GLU A 1 167 ? 10.287 -5.848 -28.028 1.00 98.94 167 GLU A C 1
ATOM 1385 O O . GLU A 1 167 ? 10.539 -7.040 -28.217 1.00 98.94 167 GLU A O 1
ATOM 1390 N N . ALA A 1 168 ? 9.637 -5.442 -26.934 1.00 98.88 168 ALA A N 1
ATOM 1391 C CA . ALA A 1 168 ? 9.179 -6.359 -25.892 1.00 98.88 168 ALA A CA 1
ATOM 1392 C C . ALA A 1 168 ? 8.206 -7.401 -26.465 1.00 98.88 168 ALA A C 1
ATOM 1394 O O . ALA A 1 168 ? 8.392 -8.604 -26.279 1.00 98.88 168 ALA A O 1
ATOM 1395 N N . LYS A 1 169 ? 7.210 -6.963 -27.250 1.00 98.81 169 LYS A N 1
ATOM 1396 C CA . LYS A 1 169 ? 6.251 -7.874 -27.898 1.00 98.81 169 LYS A CA 1
ATOM 1397 C C . LYS A 1 169 ? 6.907 -8.782 -28.942 1.00 98.81 169 LYS A C 1
ATOM 1399 O O . LYS A 1 169 ? 6.442 -9.904 -29.127 1.00 98.81 169 LYS A O 1
ATOM 1404 N N . LYS A 1 170 ? 7.984 -8.349 -29.609 1.00 98.81 170 LYS A N 1
ATOM 1405 C CA . LYS A 1 170 ? 8.780 -9.224 -30.491 1.00 98.81 170 LYS A CA 1
ATOM 1406 C C . LYS A 1 170 ? 9.516 -10.307 -29.697 1.00 98.81 170 LYS A C 1
ATOM 1408 O O . LYS A 1 170 ? 9.501 -11.463 -30.115 1.00 98.81 170 LYS A O 1
ATOM 1413 N N . GLY A 1 171 ? 10.120 -9.958 -28.559 1.00 98.69 171 GLY A N 1
ATOM 1414 C CA . GLY A 1 171 ? 10.822 -10.914 -27.694 1.00 98.69 171 GLY A CA 1
ATOM 1415 C C . GLY A 1 171 ? 9.867 -11.922 -27.046 1.00 98.69 171 GLY A C 1
ATOM 1416 O O . GLY A 1 171 ? 10.109 -13.133 -27.046 1.00 98.69 171 GLY A O 1
ATOM 1417 N N . ASN A 1 172 ? 8.720 -11.440 -26.563 1.00 98.62 172 ASN A N 1
ATOM 1418 C CA . ASN A 1 172 ? 7.653 -12.255 -25.997 1.00 98.62 172 ASN A CA 1
ATOM 1419 C C . ASN A 1 172 ? 6.267 -11.665 -26.336 1.00 98.62 172 ASN A C 1
ATOM 1421 O O . ASN A 1 172 ? 5.801 -10.762 -25.645 1.00 98.62 172 ASN A O 1
ATOM 1425 N N . PRO A 1 173 ? 5.538 -12.219 -27.327 1.00 98.19 173 PRO A N 1
ATOM 1426 C CA . PRO A 1 173 ? 4.209 -11.718 -27.698 1.00 98.19 173 PRO A CA 1
ATOM 1427 C C . PRO A 1 173 ? 3.172 -11.750 -26.566 1.00 98.19 173 PRO A C 1
ATOM 1429 O O . PRO A 1 173 ? 2.175 -11.033 -26.632 1.00 98.19 173 PRO A O 1
ATOM 1432 N N . ASN A 1 174 ? 3.411 -12.569 -25.537 1.00 97.62 174 ASN A N 1
ATOM 1433 C CA . ASN A 1 174 ? 2.510 -12.759 -24.404 1.00 97.62 174 ASN A CA 1
ATOM 1434 C C . ASN A 1 174 ? 2.897 -11.935 -23.167 1.00 97.62 174 ASN A C 1
ATOM 1436 O O . ASN A 1 174 ? 2.195 -12.032 -22.162 1.00 97.62 174 ASN A O 1
ATOM 1440 N N . CYS A 1 175 ? 3.990 -11.162 -23.192 1.00 98.44 175 CYS A N 1
ATOM 1441 C CA . CYS A 1 175 ? 4.347 -10.340 -22.037 1.00 98.44 175 CYS A CA 1
ATOM 1442 C C . CYS A 1 175 ? 3.378 -9.164 -21.868 1.00 98.44 175 CYS A C 1
ATOM 1444 O O . CYS A 1 175 ? 2.818 -8.660 -22.843 1.00 98.44 175 CYS A O 1
ATOM 1446 N N . THR A 1 176 ? 3.230 -8.687 -20.641 1.00 98.44 176 THR A N 1
ATOM 1447 C CA . THR A 1 176 ? 2.498 -7.477 -20.268 1.00 98.44 176 THR A CA 1
ATOM 1448 C C . THR A 1 176 ? 3.488 -6.330 -20.116 1.00 98.44 176 THR A C 1
ATOM 1450 O O . THR A 1 176 ? 4.471 -6.450 -19.387 1.00 98.44 176 THR A O 1
ATOM 1453 N N . VAL A 1 177 ? 3.227 -5.210 -20.784 1.00 98.75 177 VAL A N 1
ATOM 1454 C CA . VAL A 1 177 ? 4.040 -3.994 -20.677 1.00 98.75 177 VAL A CA 1
ATOM 1455 C C . VAL A 1 177 ? 3.332 -2.975 -19.784 1.00 98.75 177 VAL A C 1
ATOM 1457 O O . VAL A 1 177 ? 2.183 -2.611 -20.043 1.00 98.75 177 VAL A O 1
ATOM 1460 N N . LEU A 1 178 ? 4.015 -2.514 -18.741 1.00 98.62 178 LEU A N 1
ATOM 1461 C CA . LEU A 1 178 ? 3.569 -1.493 -17.802 1.00 98.62 178 LEU A CA 1
ATOM 1462 C C . LEU A 1 178 ? 4.209 -0.146 -18.141 1.00 98.62 178 LEU A C 1
ATOM 1464 O O . LEU A 1 178 ? 5.371 -0.085 -18.549 1.00 98.62 178 LEU A O 1
ATOM 1468 N N . ALA A 1 179 ? 3.448 0.931 -17.966 1.00 97.94 179 ALA A N 1
ATOM 1469 C CA . ALA A 1 179 ? 3.958 2.288 -18.101 1.00 97.94 179 ALA A CA 1
ATOM 1470 C C . ALA A 1 179 ? 3.099 3.314 -17.334 1.00 97.94 179 ALA A C 1
ATOM 1472 O O . ALA A 1 179 ? 1.888 3.137 -17.242 1.00 97.94 179 ALA A O 1
ATOM 1473 N N . PRO A 1 180 ? 3.652 4.452 -16.889 1.00 96.44 180 PRO A N 1
ATOM 1474 C CA . PRO A 1 180 ? 5.050 4.826 -17.048 1.00 96.44 180 PRO A CA 1
ATOM 1475 C C . PRO A 1 180 ? 5.918 4.614 -15.801 1.00 96.44 180 PRO A C 1
ATOM 1477 O O . PRO A 1 180 ? 7.024 5.143 -15.767 1.00 96.44 180 PRO A O 1
ATOM 1480 N N . GLY A 1 181 ? 5.416 3.927 -14.769 1.00 95.81 181 GLY A N 1
ATOM 1481 C CA . GLY A 1 181 ? 6.045 3.957 -13.445 1.00 95.81 181 GLY A CA 1
ATOM 1482 C C . GLY A 1 181 ? 6.091 5.394 -12.925 1.00 95.81 181 GLY A C 1
ATOM 1483 O O . GLY A 1 181 ? 7.145 5.885 -12.542 1.00 95.81 181 GLY A O 1
ATOM 1484 N N . LEU A 1 182 ? 4.974 6.122 -13.064 1.00 95.50 182 LEU A N 1
ATOM 1485 C CA . LEU A 1 182 ? 4.909 7.573 -12.856 1.00 95.50 182 LEU A CA 1
ATOM 1486 C C . LEU A 1 182 ? 5.201 7.953 -11.403 1.00 95.50 182 LEU A C 1
ATOM 1488 O O . LEU A 1 182 ? 4.547 7.428 -10.507 1.00 95.50 182 LEU A O 1
ATOM 1492 N N . SER A 1 183 ? 6.046 8.954 -11.165 1.00 93.12 183 SER A N 1
ATOM 1493 C CA . SER A 1 183 ? 6.158 9.545 -9.830 1.00 93.12 183 SER A CA 1
ATOM 1494 C C . SER A 1 183 ? 4.904 10.355 -9.511 1.00 93.12 183 SER A C 1
ATOM 1496 O O . SER A 1 183 ? 4.553 11.278 -10.252 1.00 93.12 183 SER A O 1
ATOM 1498 N N . ASN A 1 184 ? 4.252 10.064 -8.386 1.00 88.38 184 ASN A N 1
ATOM 1499 C CA . ASN A 1 184 ? 3.064 10.776 -7.914 1.00 88.38 184 ASN A CA 1
ATOM 1500 C C . ASN A 1 184 ? 1.945 10.854 -8.981 1.00 88.38 184 ASN A C 1
ATOM 1502 O O . ASN A 1 184 ? 1.795 9.972 -9.826 1.00 88.38 184 ASN A O 1
ATOM 1506 N N . MET A 1 185 ? 1.091 11.879 -8.901 1.00 85.00 185 MET A N 1
ATOM 1507 C CA . MET A 1 185 ? -0.042 12.080 -9.808 1.00 85.00 185 MET A CA 1
ATOM 1508 C C . MET A 1 185 ? 0.176 13.303 -10.698 1.00 85.00 185 MET A C 1
ATOM 1510 O O . MET A 1 185 ? -0.438 14.352 -10.502 1.00 85.00 185 MET A O 1
ATOM 1514 N N . ASP A 1 186 ? 1.056 13.162 -11.682 1.00 91.44 186 ASP A N 1
ATOM 1515 C CA . ASP A 1 186 ? 1.278 14.176 -12.711 1.00 91.44 186 ASP A CA 1
ATOM 1516 C C . ASP A 1 186 ? 0.268 13.994 -13.855 1.00 91.44 186 ASP A C 1
ATOM 1518 O O . ASP A 1 186 ? 0.499 13.259 -14.817 1.00 91.44 186 ASP A O 1
ATOM 1522 N N . THR A 1 187 ? -0.909 14.611 -13.718 1.00 91.06 187 THR A N 1
ATOM 1523 C CA . THR A 1 187 ? -1.995 14.464 -14.699 1.00 91.06 187 THR A CA 1
ATOM 1524 C C . THR A 1 187 ? -1.636 15.000 -16.078 1.00 91.06 187 THR A C 1
ATOM 1526 O O . THR A 1 187 ? -2.131 14.454 -17.064 1.00 91.06 187 THR A O 1
ATOM 1529 N N . ASP A 1 188 ? -0.773 16.012 -16.147 1.00 94.94 188 ASP A N 1
ATOM 1530 C CA . ASP A 1 188 ? -0.353 16.635 -17.402 1.00 94.94 188 ASP A CA 1
ATOM 1531 C C . ASP A 1 188 ? 0.608 15.710 -18.152 1.00 94.94 188 ASP A C 1
ATOM 1533 O O . ASP A 1 188 ? 0.453 15.495 -19.353 1.00 94.94 188 ASP A O 1
ATOM 1537 N N . PHE A 1 189 ? 1.541 15.064 -17.442 1.00 97.12 189 PHE A N 1
ATOM 1538 C CA . PHE A 1 189 ? 2.400 14.040 -18.038 1.00 97.12 189 PHE A CA 1
ATOM 1539 C C . PHE A 1 189 ? 1.591 12.823 -18.505 1.00 97.12 189 PHE A C 1
ATOM 1541 O O . PHE A 1 189 ? 1.833 12.302 -19.594 1.00 97.12 189 PHE A O 1
ATOM 1548 N N . ILE A 1 190 ? 0.593 12.380 -17.727 1.00 95.56 190 ILE A N 1
ATOM 1549 C CA . ILE A 1 190 ? -0.299 11.284 -18.142 1.00 95.56 190 ILE A CA 1
ATOM 1550 C C . ILE A 1 190 ? -1.038 11.662 -19.427 1.00 95.56 190 ILE A C 1
ATOM 1552 O O . ILE A 1 190 ? -1.042 10.876 -20.373 1.00 95.56 190 ILE A O 1
ATOM 1556 N N . GLU A 1 191 ? -1.671 12.836 -19.470 1.00 96.19 191 GLU A N 1
ATOM 1557 C CA . GLU A 1 191 ? -2.405 13.303 -20.649 1.00 96.19 191 GLU A CA 1
ATOM 1558 C C . GLU A 1 191 ? -1.477 13.460 -21.862 1.00 96.19 191 GLU A C 1
ATOM 1560 O O . GLU A 1 191 ? -1.796 12.937 -22.930 1.00 96.19 191 GLU A O 1
ATOM 1565 N N . GLY A 1 192 ? -0.277 14.014 -21.674 1.00 98.06 192 GLY A N 1
ATOM 1566 C CA . GLY A 1 192 ? 0.737 14.139 -22.721 1.00 98.06 192 GLY A CA 1
ATOM 1567 C C . GLY A 1 192 ? 1.155 12.798 -23.340 1.00 98.06 192 GLY A C 1
ATOM 1568 O O . GLY A 1 192 ? 1.313 12.712 -24.559 1.00 98.06 192 GLY A O 1
ATOM 1569 N N . ILE A 1 193 ? 1.258 11.711 -22.556 1.00 98.06 193 ILE A N 1
ATOM 1570 C CA . ILE A 1 193 ? 1.516 10.365 -23.112 1.00 98.06 193 ILE A CA 1
ATOM 1571 C C . ILE A 1 193 ? 0.421 9.988 -24.115 1.00 98.06 193 ILE A C 1
ATOM 1573 O O . ILE A 1 193 ? 0.707 9.433 -25.180 1.00 98.06 193 ILE A O 1
ATOM 1577 N N . TYR A 1 194 ? -0.843 10.267 -23.795 1.00 97.00 194 TYR A N 1
ATOM 1578 C CA . TYR A 1 194 ? -1.955 9.966 -24.690 1.00 97.00 194 TYR A CA 1
ATOM 1579 C C . TYR A 1 194 ? -1.992 10.888 -25.914 1.00 97.00 194 TYR A C 1
ATOM 1581 O O . TYR A 1 194 ? -2.197 10.383 -27.022 1.00 97.00 194 TYR A O 1
ATOM 1589 N N . GLU A 1 195 ? -1.739 12.187 -25.745 1.00 97.69 195 GLU A N 1
ATOM 1590 C CA . GLU A 1 195 ? -1.675 13.171 -26.837 1.00 97.69 195 GLU A CA 1
ATOM 1591 C C . GLU A 1 195 ? -0.585 12.828 -27.862 1.00 97.69 195 GLU A C 1
ATOM 1593 O O . GLU A 1 195 ? -0.810 12.910 -29.070 1.00 97.69 195 GLU A O 1
ATOM 1598 N N . HIS A 1 196 ? 0.563 12.324 -27.401 1.00 98.19 196 HIS A N 1
ATOM 1599 C CA . HIS A 1 196 ? 1.643 11.831 -28.261 1.00 98.19 196 HIS A CA 1
ATOM 1600 C C . HIS A 1 196 ? 1.428 10.390 -28.773 1.00 98.19 196 HIS A C 1
ATOM 1602 O O . HIS A 1 196 ? 2.309 9.807 -29.410 1.00 98.19 196 HIS A O 1
ATOM 1608 N N . GLY A 1 197 ? 0.255 9.791 -28.538 1.00 96.62 197 GLY A N 1
ATOM 1609 C CA . GLY A 1 197 ? -0.128 8.477 -29.066 1.00 96.62 197 GLY A CA 1
ATOM 1610 C C . GLY A 1 197 ? 0.427 7.271 -28.297 1.00 96.62 197 GLY A C 1
ATOM 1611 O O . GLY A 1 197 ? 0.288 6.134 -28.762 1.00 96.62 197 GLY A O 1
ATOM 1612 N N . GLY A 1 198 ? 1.011 7.487 -27.116 1.00 97.19 198 GLY A N 1
ATOM 1613 C CA . GLY A 1 198 ? 1.563 6.463 -26.222 1.00 97.19 198 GLY A CA 1
ATOM 1614 C C . GLY A 1 198 ? 0.521 5.494 -25.664 1.00 97.19 198 GLY A C 1
ATOM 1615 O O . GLY A 1 198 ? 0.843 4.350 -25.357 1.00 97.19 198 GLY A O 1
ATOM 1616 N N . GLY A 1 199 ? -0.757 5.888 -25.650 1.00 95.94 199 GLY A N 1
ATOM 1617 C CA . GLY A 1 199 ? -1.887 5.065 -25.203 1.00 95.94 199 GLY A CA 1
ATOM 1618 C C . GLY A 1 199 ? -2.052 3.711 -25.912 1.00 95.94 199 GLY A C 1
ATOM 1619 O O . GLY A 1 199 ? -2.841 2.892 -25.456 1.00 95.94 199 GLY A O 1
ATOM 1620 N N . LYS A 1 200 ? -1.332 3.429 -27.005 1.00 96.19 200 LYS A N 1
ATOM 1621 C CA . LYS A 1 200 ? -1.329 2.123 -27.702 1.00 96.19 200 LYS A CA 1
ATOM 1622 C C . LYS A 1 200 ? -0.147 1.218 -27.326 1.00 96.19 200 LYS A C 1
ATOM 1624 O O . LYS A 1 200 ? -0.136 0.067 -27.742 1.00 96.19 200 LYS A O 1
ATOM 1629 N N . TYR A 1 201 ? 0.816 1.730 -26.563 1.00 98.06 201 TYR A N 1
ATOM 1630 C CA . TYR A 1 201 ? 2.133 1.118 -26.357 1.00 98.06 201 TYR A CA 1
ATOM 1631 C C . TYR A 1 201 ? 2.395 0.744 -24.891 1.00 98.06 201 TYR A C 1
ATOM 1633 O O . TYR A 1 201 ? 3.516 0.814 -24.409 1.00 98.06 201 TYR A O 1
ATOM 1641 N N . PHE A 1 202 ? 1.345 0.343 -24.181 1.00 98.06 202 PHE A N 1
ATOM 1642 C CA . PHE A 1 202 ? 1.408 -0.329 -22.881 1.00 98.06 202 PHE A CA 1
ATOM 1643 C C . PHE A 1 202 ? 0.122 -1.132 -22.681 1.00 98.06 202 PHE A C 1
ATOM 1645 O O . PHE A 1 202 ? -0.898 -0.822 -23.295 1.00 98.06 202 PHE A O 1
ATOM 1652 N N . ASP A 1 203 ? 0.137 -2.144 -21.830 1.00 97.81 203 ASP A N 1
ATOM 1653 C CA . ASP A 1 203 ? -1.030 -2.971 -21.509 1.00 97.81 203 ASP A CA 1
ATOM 1654 C C . ASP A 1 203 ? -1.678 -2.538 -20.191 1.00 97.81 203 ASP A C 1
ATOM 1656 O O . ASP A 1 203 ? -2.903 -2.542 -20.066 1.00 97.81 203 ASP A O 1
ATOM 1660 N N . VAL A 1 204 ? -0.848 -2.107 -19.241 1.00 97.25 204 VAL A N 1
ATOM 1661 C CA . VAL A 1 204 ? -1.230 -1.742 -17.877 1.00 97.25 204 VAL A CA 1
ATOM 1662 C C . VAL A 1 204 ? -0.591 -0.403 -17.523 1.00 97.25 204 VAL A C 1
ATOM 1664 O O . VAL A 1 204 ? 0.561 -0.147 -17.865 1.00 97.25 204 VAL A O 1
ATOM 1667 N N . PHE A 1 205 ? -1.341 0.474 -16.863 1.00 96.69 205 PHE A N 1
ATOM 1668 C CA . PHE A 1 205 ? -0.800 1.743 -16.385 1.00 96.69 205 PHE A CA 1
ATOM 1669 C C . PHE A 1 205 ? -0.199 1.600 -14.983 1.00 96.69 205 PHE A C 1
ATOM 1671 O O . PHE A 1 205 ? -0.812 0.966 -14.132 1.00 96.69 205 PHE A O 1
ATOM 1678 N N . SER A 1 206 ? 0.944 2.210 -14.700 1.00 96.69 206 SER A N 1
ATOM 1679 C CA . SER A 1 206 ? 1.609 2.122 -13.393 1.00 96.69 206 SER A CA 1
ATOM 1680 C C . SER A 1 206 ? 2.070 3.481 -12.872 1.00 96.69 206 SER A C 1
ATOM 1682 O O . SER A 1 206 ? 2.448 4.366 -13.639 1.00 96.69 206 SER A O 1
ATOM 1684 N N . PHE A 1 207 ? 1.995 3.671 -11.556 1.00 94.94 207 PHE A N 1
ATOM 1685 C CA . PHE A 1 207 ? 2.317 4.932 -10.887 1.00 94.94 207 PHE A CA 1
ATOM 1686 C C . PHE A 1 207 ? 2.632 4.720 -9.406 1.00 94.94 207 PHE A C 1
ATOM 1688 O O . PHE A 1 207 ? 2.279 3.687 -8.829 1.00 94.94 207 PHE A O 1
ATOM 1695 N N . HIS A 1 208 ? 3.262 5.728 -8.805 1.00 94.25 208 HIS A N 1
ATOM 1696 C CA . HIS A 1 208 ? 3.792 5.727 -7.450 1.00 94.25 208 HIS A CA 1
ATOM 1697 C C . HIS A 1 208 ? 3.094 6.795 -6.592 1.00 94.25 208 HIS A C 1
ATOM 1699 O O . HIS A 1 208 ? 3.562 7.934 -6.510 1.00 94.25 208 HIS A O 1
ATOM 1705 N N . PRO A 1 209 ? 1.940 6.492 -5.966 1.00 90.94 209 PRO A N 1
ATOM 1706 C CA . PRO A 1 209 ? 1.179 7.436 -5.151 1.00 90.94 209 PRO A CA 1
ATOM 1707 C C . PRO A 1 209 ? 1.798 7.653 -3.765 1.00 90.94 209 PRO A C 1
ATOM 1709 O O . PRO A 1 209 ? 1.130 7.471 -2.742 1.00 90.94 209 PRO A O 1
ATOM 1712 N N . TYR A 1 210 ? 3.066 8.059 -3.714 1.00 87.44 210 TYR A N 1
ATOM 1713 C CA . TYR A 1 210 ? 3.668 8.502 -2.467 1.00 87.44 210 TYR A CA 1
ATOM 1714 C C . TYR A 1 210 ? 2.910 9.721 -1.914 1.00 87.44 210 TYR A C 1
ATOM 1716 O O . TYR A 1 210 ? 2.397 10.556 -2.665 1.00 87.44 210 TYR A O 1
ATOM 1724 N N . PRO A 1 211 ? 2.772 9.838 -0.587 1.00 69.81 211 PRO A N 1
ATOM 1725 C CA . PRO A 1 211 ? 2.136 11.000 0.015 1.00 69.81 211 PRO A CA 1
ATOM 1726 C C . PRO A 1 211 ? 2.981 12.259 -0.252 1.00 69.81 211 PRO A C 1
ATOM 1728 O O . PRO A 1 211 ? 4.112 12.367 0.213 1.00 69.81 211 PRO A O 1
ATOM 1731 N N . SER A 1 212 ? 2.438 13.247 -0.968 1.00 56.31 212 SER A N 1
ATOM 1732 C CA . SER A 1 212 ? 3.104 14.544 -1.149 1.00 56.31 212 SER A CA 1
ATOM 1733 C C . SER A 1 212 ? 3.127 15.315 0.175 1.00 56.31 212 SER A C 1
ATOM 1735 O O . SER A 1 212 ? 2.043 15.654 0.632 1.00 56.31 212 SER A O 1
ATOM 1737 N N . TYR A 1 213 ? 4.308 15.578 0.764 1.00 45.56 213 TYR A N 1
ATOM 1738 C CA . TYR A 1 213 ? 4.708 16.540 1.836 1.00 45.56 213 TYR A CA 1
ATOM 1739 C C . TYR A 1 213 ? 3.696 17.003 2.923 1.00 45.56 213 TYR A C 1
ATOM 1741 O O . TYR A 1 213 ? 3.928 17.958 3.658 1.00 45.56 213 TYR A O 1
ATOM 1749 N N . SER A 1 214 ? 2.564 16.338 3.065 1.00 46.59 214 SER A N 1
ATOM 1750 C CA . SER A 1 214 ? 1.437 16.618 3.943 1.00 46.59 214 SER A CA 1
ATOM 1751 C C . SER A 1 214 ? 0.773 15.264 4.115 1.00 46.59 214 SER A C 1
ATOM 1753 O O . SER A 1 214 ? 0.033 14.825 3.241 1.00 46.59 214 SER A O 1
ATOM 1755 N N . TRP A 1 215 ? 1.170 14.566 5.178 1.00 55.72 215 TRP A N 1
ATOM 1756 C CA . TRP A 1 215 ? 0.943 13.152 5.497 1.00 55.72 215 TRP A CA 1
ATOM 1757 C C . TRP A 1 215 ? -0.537 12.758 5.573 1.00 55.72 215 TRP A C 1
ATOM 1759 O O . TRP A 1 215 ? -1.071 12.417 6.625 1.00 55.72 215 TRP A O 1
ATOM 1769 N N . GLY A 1 216 ? -1.216 12.829 4.436 1.00 64.81 216 GLY A N 1
ATOM 1770 C CA . GLY A 1 216 ? -2.558 12.332 4.254 1.00 64.81 216 GLY A CA 1
ATOM 1771 C C . GLY A 1 216 ? -2.537 10.807 4.236 1.00 64.81 216 GLY A C 1
ATOM 1772 O O . GLY A 1 216 ? -1.563 10.191 3.778 1.00 64.81 216 GLY A O 1
ATOM 1773 N N . PRO A 1 217 ? -3.602 10.172 4.730 1.00 78.62 217 PRO A N 1
ATOM 1774 C CA . PRO A 1 217 ? -3.691 8.732 4.684 1.00 78.62 217 PRO A CA 1
ATOM 1775 C C . PRO A 1 217 ? -3.821 8.236 3.234 1.00 78.62 217 PRO A C 1
ATOM 1777 O O . PRO A 1 217 ? -4.413 8.922 2.387 1.00 78.62 217 PRO A O 1
ATOM 1780 N N . PRO A 1 218 ? -3.315 7.028 2.929 1.00 84.75 218 PRO A N 1
ATOM 1781 C CA . PRO A 1 218 ? -3.213 6.554 1.551 1.00 84.75 218 PRO A CA 1
ATOM 1782 C C . PRO A 1 218 ? -4.592 6.413 0.905 1.00 84.75 218 PRO A C 1
ATOM 1784 O O . PRO A 1 218 ? -4.758 6.662 -0.285 1.00 84.75 218 PRO A O 1
ATOM 1787 N N . ASP A 1 219 ? -5.624 6.101 1.688 1.00 83.12 219 ASP A N 1
ATOM 1788 C CA . ASP A 1 219 ? -6.977 5.902 1.187 1.00 83.12 219 ASP A CA 1
ATOM 1789 C C . ASP A 1 219 ? -7.696 7.175 0.716 1.00 83.12 219 ASP A C 1
ATOM 1791 O O . ASP A 1 219 ? -8.758 7.079 0.102 1.00 83.12 219 ASP A O 1
ATOM 1795 N N . VAL A 1 220 ? -7.131 8.362 0.947 1.00 82.62 220 VAL A N 1
ATOM 1796 C CA . VAL A 1 220 ? -7.607 9.610 0.327 1.00 82.62 220 VAL A CA 1
ATOM 1797 C C . VAL A 1 220 ? -6.914 9.821 -1.019 1.00 82.62 220 VAL A C 1
ATOM 1799 O O . VAL A 1 220 ? -7.582 9.966 -2.047 1.00 82.62 220 VAL A O 1
ATOM 1802 N N . ASN A 1 221 ? -5.581 9.753 -1.029 1.00 82.88 221 ASN A N 1
ATOM 1803 C CA . ASN A 1 221 ? -4.767 9.990 -2.223 1.00 82.88 221 ASN A CA 1
ATOM 1804 C C . ASN A 1 221 ? -5.048 8.957 -3.321 1.00 82.88 221 ASN A C 1
ATOM 1806 O O . ASN A 1 221 ? -5.212 9.319 -4.486 1.00 82.88 221 ASN A O 1
ATOM 1810 N N . LEU A 1 222 ? -5.193 7.682 -2.949 1.00 89.44 222 LEU A N 1
ATOM 1811 C CA . LEU A 1 222 ? -5.500 6.604 -3.889 1.00 89.44 222 LEU A CA 1
ATOM 1812 C C . LEU A 1 222 ? -6.866 6.781 -4.554 1.00 89.44 222 LEU A C 1
ATOM 1814 O O . LEU A 1 222 ? -6.999 6.556 -5.757 1.00 89.44 222 LEU A O 1
ATOM 1818 N N . VAL A 1 223 ? -7.885 7.204 -3.799 1.00 86.62 223 VAL A N 1
ATOM 1819 C CA . VAL A 1 223 ? -9.242 7.398 -4.336 1.00 86.62 223 VAL A CA 1
ATOM 1820 C C . VAL A 1 223 ? -9.261 8.541 -5.343 1.00 86.62 223 VAL A C 1
ATOM 1822 O O . VAL A 1 223 ? -9.822 8.386 -6.431 1.00 86.62 223 VAL A O 1
ATOM 1825 N N . TRP A 1 224 ? -8.627 9.667 -5.011 1.00 83.62 224 TRP A N 1
ATOM 1826 C CA . TRP A 1 224 ? -8.506 10.794 -5.932 1.00 83.62 224 TRP A CA 1
ATOM 1827 C C . TRP A 1 224 ? -7.686 10.423 -7.176 1.00 83.62 224 TRP A C 1
ATOM 1829 O O . TRP A 1 224 ? -8.160 10.609 -8.299 1.00 83.62 224 TRP A O 1
ATOM 1839 N N . GLY A 1 225 ? -6.516 9.811 -6.986 1.00 84.88 225 GLY A N 1
ATOM 1840 C CA . GLY A 1 225 ? -5.622 9.412 -8.069 1.00 84.88 225 GLY A CA 1
ATOM 1841 C C . GLY A 1 225 ? -6.264 8.432 -9.049 1.00 84.88 225 GLY A C 1
ATOM 1842 O O . GLY A 1 225 ? -6.275 8.663 -10.257 1.00 84.88 225 GLY A O 1
ATOM 1843 N N . ALA A 1 226 ? -6.909 7.381 -8.535 1.00 86.25 226 ALA A N 1
ATOM 1844 C CA . ALA A 1 226 ? -7.616 6.413 -9.369 1.00 86.25 226 ALA A CA 1
ATOM 1845 C C . ALA A 1 226 ? -8.759 7.058 -10.173 1.00 86.25 226 ALA A C 1
ATOM 1847 O O . ALA A 1 226 ? -9.003 6.672 -11.318 1.00 86.25 226 ALA A O 1
ATOM 1848 N N . LYS A 1 227 ? -9.471 8.044 -9.605 1.00 85.62 227 LYS A N 1
ATOM 1849 C CA . LYS A 1 227 ? -10.494 8.810 -10.336 1.00 85.62 227 LYS A CA 1
ATOM 1850 C C . LYS A 1 227 ? -9.873 9.661 -11.446 1.00 85.62 227 LYS A C 1
ATOM 1852 O O . LYS A 1 227 ? -10.399 9.658 -12.560 1.00 85.62 227 LYS A O 1
ATOM 1857 N N . ALA A 1 228 ? -8.775 10.361 -11.160 1.00 86.38 228 ALA A N 1
ATOM 1858 C CA . ALA A 1 228 ? -8.081 11.217 -12.120 1.00 86.38 228 ALA A CA 1
ATOM 1859 C C . ALA A 1 228 ? -7.554 10.414 -13.319 1.00 86.38 228 ALA A C 1
ATOM 1861 O O . ALA A 1 228 ? -7.906 10.723 -14.460 1.00 86.38 228 ALA A O 1
ATOM 1862 N N . ILE A 1 229 ? -6.821 9.324 -13.061 1.00 87.25 229 ILE A N 1
ATOM 1863 C CA . ILE A 1 229 ? -6.274 8.435 -14.097 1.00 87.25 229 ILE A CA 1
ATOM 1864 C C . ILE A 1 229 ? -7.397 7.901 -14.987 1.00 87.25 229 ILE A C 1
ATOM 1866 O O . ILE A 1 229 ? -7.368 8.091 -16.202 1.00 87.25 229 ILE A O 1
ATOM 1870 N N . ARG A 1 230 ? -8.438 7.297 -14.395 1.00 87.31 230 ARG A N 1
ATOM 1871 C CA . ARG A 1 230 ? -9.578 6.756 -15.155 1.00 87.31 230 ARG A CA 1
ATOM 1872 C C . ARG A 1 230 ? -10.248 7.815 -16.022 1.00 87.31 230 ARG A C 1
ATOM 1874 O O . ARG A 1 230 ? -10.588 7.533 -17.167 1.00 87.31 230 ARG A O 1
ATOM 1881 N N . LYS A 1 231 ? -10.418 9.034 -15.499 1.00 87.31 231 LYS A N 1
ATOM 1882 C CA . LYS A 1 231 ? -11.003 10.152 -16.247 1.00 87.31 231 LYS A CA 1
ATOM 1883 C C . LYS A 1 231 ? -10.155 10.520 -17.465 1.00 87.31 231 LYS A C 1
ATOM 1885 O O . LYS A 1 231 ? -10.733 10.826 -18.504 1.00 87.31 231 LYS A O 1
ATOM 1890 N N . ILE A 1 232 ? -8.825 10.512 -17.352 1.00 88.12 232 ILE A N 1
ATOM 1891 C CA . ILE A 1 232 ? -7.925 10.745 -18.492 1.00 88.12 232 ILE A CA 1
ATOM 1892 C C . ILE A 1 232 ? -8.062 9.598 -19.495 1.00 88.12 232 ILE A C 1
ATOM 1894 O O . ILE A 1 232 ? -8.398 9.845 -20.647 1.00 88.12 232 ILE A O 1
ATOM 1898 N N . MET A 1 233 ? -7.934 8.344 -19.055 1.00 87.62 233 MET A N 1
ATOM 1899 C CA . MET A 1 233 ? -8.039 7.180 -19.946 1.00 87.62 233 MET A CA 1
ATOM 1900 C C . MET A 1 233 ? -9.353 7.138 -20.734 1.00 87.62 233 MET A C 1
ATOM 1902 O O . MET A 1 233 ? -9.334 6.869 -21.932 1.00 87.62 233 MET A O 1
ATOM 1906 N N . CYS A 1 234 ? -10.484 7.453 -20.091 1.00 90.06 234 CYS A N 1
ATOM 1907 C CA . CYS A 1 234 ? -11.788 7.526 -20.753 1.00 90.06 234 CYS A CA 1
ATOM 1908 C C . CYS A 1 234 ? -11.831 8.557 -21.892 1.00 90.06 234 CYS A C 1
ATOM 1910 O O . CYS A 1 234 ? -12.544 8.332 -22.867 1.00 90.06 234 CYS A O 1
ATOM 1912 N N . ARG A 1 235 ? -11.094 9.678 -21.796 1.00 90.50 235 ARG A N 1
ATOM 1913 C CA . ARG A 1 235 ? -11.030 10.679 -22.881 1.00 90.50 235 ARG A CA 1
ATOM 1914 C C . ARG A 1 235 ? -10.343 10.128 -24.127 1.00 90.50 235 ARG A C 1
ATOM 1916 O O . ARG A 1 235 ? -10.718 10.492 -25.235 1.00 90.50 235 ARG A O 1
ATOM 1923 N N . TYR A 1 236 ? -9.377 9.234 -23.939 1.00 90.88 236 TYR A N 1
ATOM 1924 C CA . TYR A 1 236 ? -8.542 8.685 -25.007 1.00 90.88 236 TYR A CA 1
ATOM 1925 C C . TYR A 1 236 ? -8.921 7.252 -25.414 1.00 90.88 236 TYR A C 1
ATOM 1927 O O . TYR A 1 236 ? -8.233 6.633 -26.227 1.00 90.88 236 TYR A O 1
ATOM 1935 N N . GLY A 1 237 ? -10.027 6.722 -24.884 1.00 86.19 237 GLY A N 1
ATOM 1936 C CA . GLY A 1 237 ? -10.590 5.433 -25.269 1.00 86.19 237 GLY A CA 1
ATOM 1937 C C . GLY A 1 237 ? -10.863 4.521 -24.077 1.00 86.19 237 GLY A C 1
ATOM 1938 O O . GLY A 1 237 ? -11.574 4.878 -23.139 1.00 86.19 237 GLY A O 1
ATOM 1939 N N . LYS A 1 238 ? -10.366 3.284 -24.149 1.00 83.19 238 LYS A N 1
ATOM 1940 C CA . LYS A 1 238 ? -10.646 2.258 -23.142 1.00 83.19 238 LYS A CA 1
ATOM 1941 C C . LYS A 1 238 ? -9.771 2.461 -21.904 1.00 83.19 238 LYS A C 1
ATOM 1943 O O . LYS A 1 238 ? -8.551 2.534 -22.013 1.00 83.19 238 LYS A O 1
ATOM 1948 N N . VAL A 1 239 ? -10.400 2.434 -20.728 1.00 86.50 239 VAL A N 1
ATOM 1949 C CA . VAL A 1 239 ? -9.696 2.316 -19.444 1.00 86.50 239 VAL A CA 1
ATOM 1950 C C . VAL A 1 239 ? -8.950 0.986 -19.407 1.00 86.50 239 VAL A C 1
ATOM 1952 O O . VAL A 1 239 ? -9.558 -0.082 -19.527 1.00 86.50 239 VAL A O 1
ATOM 1955 N N . LYS A 1 240 ? -7.631 1.063 -19.260 1.00 90.31 240 LYS A N 1
ATOM 1956 C CA . LYS A 1 240 ? -6.769 -0.103 -19.077 1.00 90.31 240 LYS A CA 1
ATOM 1957 C C . LYS A 1 240 ? -6.661 -0.459 -17.595 1.00 90.31 240 LYS A C 1
ATOM 1959 O O . LYS A 1 240 ? -6.936 0.402 -16.753 1.00 90.31 240 LYS A O 1
ATOM 1964 N N . PRO A 1 241 ? -6.277 -1.702 -17.262 1.00 91.88 241 PRO A N 1
ATOM 1965 C CA . PRO A 1 241 ? -5.887 -2.021 -15.901 1.00 91.88 241 PRO A CA 1
ATOM 1966 C C . PRO A 1 241 ? -4.735 -1.127 -15.458 1.00 91.88 241 PRO A C 1
ATOM 1968 O O . PRO A 1 241 ? -3.981 -0.596 -16.280 1.00 91.88 241 PRO A O 1
ATOM 1971 N N . PHE A 1 242 ? -4.622 -0.934 -14.154 1.00 89.12 242 PHE A N 1
ATOM 1972 C CA . PHE A 1 242 ? -3.575 -0.107 -13.596 1.00 89.12 242 PHE A CA 1
ATOM 1973 C C . PHE A 1 242 ? -3.119 -0.650 -12.250 1.00 89.12 242 PHE A C 1
ATOM 1975 O O . PHE A 1 242 ? -3.905 -1.249 -11.514 1.00 89.12 242 PHE A O 1
ATOM 1982 N N . TRP A 1 243 ? -1.825 -0.519 -11.995 1.00 95.38 243 TRP A N 1
ATOM 1983 C CA . TRP A 1 243 ? -1.106 -1.086 -10.862 1.00 95.38 243 TRP A CA 1
ATOM 1984 C C . TRP A 1 243 ? -0.477 0.043 -10.050 1.00 95.38 243 TRP A C 1
ATOM 1986 O O . TRP A 1 243 ? -0.177 1.118 -10.577 1.00 95.38 243 TRP A O 1
ATOM 1996 N N . ILE A 1 244 ? -0.255 -0.224 -8.769 1.00 95.50 244 ILE A N 1
ATOM 1997 C CA . ILE A 1 244 ? 0.644 0.579 -7.945 1.00 95.50 244 ILE A CA 1
ATOM 1998 C C . ILE A 1 244 ? 1.973 -0.168 -7.917 1.00 95.50 244 ILE A C 1
ATOM 2000 O O . ILE A 1 244 ? 2.088 -1.177 -7.226 1.00 95.50 244 ILE A O 1
ATOM 2004 N N . SER A 1 245 ? 2.945 0.297 -8.699 1.00 96.12 245 SER A N 1
ATOM 2005 C CA . SER A 1 245 ? 4.280 -0.312 -8.792 1.00 96.12 245 SER A CA 1
ATOM 2006 C C . SER A 1 245 ? 5.192 0.082 -7.628 1.00 96.12 245 SER A C 1
ATOM 2008 O O . SER A 1 245 ? 6.131 -0.650 -7.333 1.00 96.12 245 SER A O 1
ATOM 2010 N N . GLU A 1 246 ? 4.872 1.166 -6.919 1.00 94.81 246 GLU A N 1
ATOM 2011 C CA . GLU A 1 246 ? 5.465 1.530 -5.633 1.00 94.81 246 GLU A CA 1
ATOM 2012 C C . GLU A 1 246 ? 4.493 2.379 -4.804 1.00 94.81 246 GLU A C 1
ATOM 2014 O O . GLU A 1 246 ? 3.815 3.256 -5.328 1.00 94.81 246 GLU A O 1
ATOM 2019 N N . PHE A 1 247 ? 4.443 2.172 -3.495 1.00 93.75 247 PHE A N 1
ATOM 2020 C CA . PHE A 1 247 ? 3.953 3.153 -2.526 1.00 93.75 247 PHE A CA 1
ATOM 2021 C C . PHE A 1 247 ? 4.530 2.807 -1.156 1.00 93.75 247 PHE A C 1
ATOM 2023 O O . PHE A 1 247 ? 4.805 1.645 -0.871 1.00 93.75 247 PHE A O 1
ATOM 2030 N N . GLY A 1 248 ? 4.675 3.780 -0.270 1.00 93.56 248 GLY A N 1
ATOM 2031 C CA . GLY A 1 248 ? 5.247 3.497 1.037 1.00 93.56 248 GLY A CA 1
ATOM 2032 C C . GLY A 1 248 ? 5.180 4.677 1.982 1.00 93.56 248 GLY A C 1
ATOM 2033 O O . GLY A 1 248 ? 4.794 5.787 1.609 1.00 93.56 248 GLY A O 1
ATOM 2034 N N . TYR A 1 249 ? 5.578 4.415 3.222 1.00 92.62 249 TYR A N 1
ATOM 2035 C CA . TYR A 1 249 ? 5.799 5.428 4.244 1.00 92.62 249 TYR A CA 1
ATOM 2036 C C . TYR A 1 249 ? 7.115 5.121 4.959 1.00 92.62 249 TYR A C 1
ATOM 2038 O O . TYR A 1 249 ? 7.278 4.039 5.523 1.00 92.62 249 TYR A O 1
ATOM 2046 N N . SER A 1 250 ? 8.041 6.076 4.941 1.00 91.88 250 SER A N 1
ATOM 2047 C CA . SER A 1 250 ? 9.324 5.961 5.634 1.00 91.88 250 SER A CA 1
ATOM 2048 C C . SER A 1 250 ? 9.161 6.175 7.137 1.00 91.88 250 SER A C 1
ATOM 2050 O O . SER A 1 250 ? 8.382 7.033 7.561 1.00 91.88 250 SER A O 1
ATOM 2052 N N . THR A 1 251 ? 9.938 5.444 7.934 1.00 91.12 251 THR A N 1
ATOM 2053 C CA . THR A 1 251 ? 10.060 5.612 9.391 1.00 91.12 251 THR A CA 1
ATOM 2054 C C . THR A 1 251 ? 11.289 6.430 9.794 1.00 91.12 251 THR A C 1
ATOM 2056 O O . THR A 1 251 ? 11.712 6.389 10.948 1.00 91.12 251 THR A O 1
ATOM 2059 N N . ARG A 1 252 ? 11.872 7.176 8.845 1.00 88.62 252 ARG A N 1
ATOM 2060 C CA . ARG A 1 252 ? 12.912 8.182 9.105 1.00 88.62 252 ARG A CA 1
ATOM 2061 C C . ARG A 1 252 ? 12.412 9.274 10.058 1.00 88.62 252 ARG A C 1
ATOM 2063 O O . ARG A 1 252 ? 11.208 9.418 10.267 1.00 88.62 252 ARG A O 1
ATOM 2070 N N . VAL A 1 253 ? 13.309 10.126 10.558 1.00 84.75 253 VAL A N 1
ATOM 2071 C CA . VAL A 1 253 ? 12.967 11.178 11.546 1.00 84.75 253 VAL A CA 1
ATOM 2072 C C . VAL A 1 253 ? 11.839 12.108 11.082 1.00 84.75 253 VAL A C 1
ATOM 2074 O O . VAL A 1 253 ? 10.971 12.466 11.872 1.00 84.75 253 VAL A O 1
ATOM 2077 N N . SER A 1 254 ? 11.832 12.492 9.805 1.00 83.94 254 SER A N 1
ATOM 2078 C CA . SER A 1 254 ? 10.780 13.334 9.213 1.00 83.94 254 SER A CA 1
ATOM 2079 C C . SER A 1 254 ? 9.588 12.549 8.651 1.00 83.94 254 SER A C 1
ATOM 2081 O O . SER A 1 254 ? 8.710 13.154 8.041 1.00 83.94 254 SER A O 1
ATOM 2083 N N . GLY A 1 255 ? 9.589 11.222 8.801 1.00 85.69 255 GLY A N 1
ATOM 2084 C CA . GLY A 1 255 ? 8.575 10.298 8.305 1.00 85.69 255 GLY A CA 1
ATOM 2085 C C . GLY A 1 255 ? 7.449 10.042 9.308 1.00 85.69 255 GLY A C 1
ATOM 2086 O O . GLY A 1 255 ? 7.062 10.920 10.079 1.00 85.69 255 GLY A O 1
ATOM 2087 N N . VAL A 1 256 ? 6.908 8.823 9.290 1.00 86.25 256 VAL A N 1
ATOM 2088 C CA . VAL A 1 256 ? 5.845 8.389 10.208 1.00 86.25 256 VAL A CA 1
ATOM 2089 C C . VAL A 1 256 ? 6.386 7.426 11.271 1.00 86.25 256 VAL A C 1
ATOM 2091 O O . VAL A 1 256 ? 7.324 6.681 10.998 1.00 86.25 256 VAL A O 1
ATOM 2094 N N . PRO A 1 257 ? 5.778 7.360 12.468 1.00 87.50 257 PRO A N 1
ATOM 2095 C CA . PRO A 1 257 ? 6.072 6.291 13.423 1.00 87.50 257 PRO A CA 1
ATOM 2096 C C . PRO A 1 257 ? 5.833 4.900 12.815 1.00 87.50 257 PRO A C 1
ATOM 2098 O O . PRO A 1 257 ? 4.925 4.738 11.998 1.00 87.50 257 PRO A O 1
ATOM 2101 N N . GLU A 1 258 ? 6.574 3.877 13.258 1.00 88.44 258 GLU A N 1
ATOM 2102 C CA . GLU A 1 258 ? 6.437 2.502 12.737 1.00 88.44 258 GLU A CA 1
ATOM 2103 C C . GLU A 1 258 ? 4.998 1.961 12.818 1.00 88.44 258 GLU A C 1
ATOM 2105 O O . GLU A 1 258 ? 4.539 1.246 11.928 1.00 88.44 258 GLU A O 1
ATOM 2110 N N . GLU A 1 259 ? 4.241 2.365 13.840 1.00 86.94 259 GLU A N 1
ATOM 2111 C CA . GLU A 1 259 ? 2.836 1.970 13.984 1.00 86.94 259 GLU A CA 1
ATOM 2112 C C . GLU A 1 259 ? 1.941 2.603 12.917 1.00 86.94 259 GLU A C 1
ATOM 2114 O O . GLU A 1 259 ? 1.063 1.949 12.353 1.00 86.94 259 GLU A O 1
ATOM 2119 N N . MET A 1 260 ? 2.207 3.861 12.562 1.00 88.69 260 MET A N 1
ATOM 2120 C CA . MET A 1 260 ? 1.505 4.520 11.463 1.00 88.69 260 MET A CA 1
ATOM 2121 C C . MET A 1 260 ? 1.933 3.965 10.106 1.00 88.69 260 MET A C 1
ATOM 2123 O O . MET A 1 260 ? 1.103 3.889 9.200 1.00 88.69 260 MET A O 1
ATOM 2127 N N . GLN A 1 261 ? 3.182 3.506 9.965 1.00 94.19 261 GLN A N 1
ATOM 2128 C CA . GLN A 1 261 ? 3.607 2.748 8.788 1.00 94.19 261 GLN A CA 1
ATOM 2129 C C . GLN A 1 261 ? 2.755 1.475 8.635 1.00 94.19 261 GLN A C 1
ATOM 2131 O O . GLN A 1 261 ? 2.233 1.217 7.551 1.00 94.19 261 GLN A O 1
ATOM 2136 N N . ALA A 1 262 ? 2.542 0.719 9.718 1.00 95.00 262 ALA A N 1
ATOM 2137 C CA . ALA A 1 262 ? 1.719 -0.493 9.715 1.00 95.00 262 ALA A CA 1
ATOM 2138 C C . ALA A 1 262 ? 0.246 -0.223 9.362 1.00 95.00 262 ALA A C 1
ATOM 2140 O O . ALA A 1 262 ? -0.345 -0.929 8.538 1.00 95.00 262 ALA A O 1
ATOM 2141 N N . VAL A 1 263 ? -0.335 0.829 9.948 1.00 95.06 263 VAL A N 1
ATOM 2142 C CA . VAL A 1 263 ? -1.702 1.289 9.660 1.00 95.06 263 VAL A CA 1
ATOM 2143 C C . VAL A 1 263 ? -1.849 1.685 8.189 1.00 95.06 263 VAL A C 1
ATOM 2145 O O . VAL A 1 263 ? -2.746 1.194 7.498 1.00 95.06 263 VAL A O 1
ATOM 2148 N N . ASN A 1 264 ? -0.958 2.542 7.687 1.00 95.12 264 ASN A N 1
ATOM 2149 C CA . ASN A 1 264 ? -1.024 3.049 6.318 1.00 95.12 264 ASN A CA 1
ATOM 2150 C C . ASN A 1 264 ? -0.752 1.959 5.280 1.00 95.12 264 ASN A C 1
ATOM 2152 O O . ASN A 1 264 ? -1.394 1.954 4.231 1.00 95.12 264 ASN A O 1
ATOM 2156 N N . LEU A 1 265 ? 0.118 0.995 5.585 1.00 97.56 265 LEU A N 1
ATOM 2157 C CA . LEU A 1 265 ? 0.315 -0.183 4.751 1.00 97.56 265 LEU A CA 1
ATOM 2158 C C . LEU A 1 265 ? -1.020 -0.895 4.515 1.00 97.56 265 LEU A C 1
ATOM 2160 O O . LEU A 1 265 ? -1.463 -0.994 3.371 1.00 97.56 265 LEU A O 1
ATOM 2164 N N . VAL A 1 266 ? -1.725 -1.313 5.572 1.00 98.31 266 VAL A N 1
ATOM 2165 C CA . VAL A 1 266 ? -2.987 -2.059 5.407 1.00 98.31 266 VAL A CA 1
ATOM 2166 C C . VAL A 1 266 ? -4.062 -1.208 4.728 1.00 98.31 266 VAL A C 1
ATOM 2168 O O . VAL A 1 266 ? -4.760 -1.700 3.838 1.00 98.31 266 VAL A O 1
ATOM 2171 N N . ARG A 1 267 ? -4.166 0.083 5.072 1.00 96.88 267 ARG A N 1
ATOM 2172 C CA . ARG A 1 267 ? -5.100 1.017 4.416 1.00 96.88 267 ARG A CA 1
ATOM 2173 C C . ARG A 1 267 ? -4.834 1.133 2.914 1.00 96.88 267 ARG A C 1
ATOM 2175 O O . ARG A 1 267 ? -5.786 1.095 2.136 1.00 96.88 267 ARG A O 1
ATOM 2182 N N . GLY A 1 268 ? -3.567 1.231 2.506 1.00 95.81 268 GLY A N 1
ATOM 2183 C CA . GLY A 1 268 ? -3.164 1.345 1.104 1.00 95.81 268 GLY A CA 1
ATOM 2184 C C . GLY A 1 268 ? -3.542 0.116 0.280 1.00 95.81 268 GLY A C 1
ATOM 2185 O O . GLY A 1 268 ? -4.235 0.250 -0.728 1.00 95.81 268 GLY A O 1
ATOM 2186 N N . TYR A 1 269 ? -3.197 -1.086 0.752 1.00 97.56 269 TYR A N 1
ATOM 2187 C CA . TYR A 1 269 ? -3.580 -2.333 0.079 1.00 97.56 269 TYR A CA 1
ATOM 2188 C C . TYR A 1 269 ? -5.094 -2.516 0.007 1.00 97.56 269 TYR A C 1
ATOM 2190 O O . TYR A 1 269 ? -5.647 -2.777 -1.058 1.00 97.56 269 TYR A O 1
ATOM 2198 N N . VAL A 1 270 ? -5.798 -2.361 1.131 1.00 97.56 270 VAL A N 1
ATOM 2199 C CA . VAL A 1 270 ? -7.241 -2.628 1.191 1.00 97.56 270 VAL A CA 1
ATOM 2200 C C . VAL A 1 270 ? -8.028 -1.617 0.357 1.00 97.56 270 VAL A C 1
ATOM 2202 O O . VAL A 1 270 ? -8.942 -2.007 -0.377 1.00 97.56 270 VAL A O 1
ATOM 2205 N N . GLN A 1 271 ? -7.669 -0.329 0.418 1.00 95.56 271 GLN A N 1
ATOM 2206 C CA . GLN A 1 271 ? -8.263 0.680 -0.459 1.00 95.56 271 GLN A CA 1
ATOM 2207 C C . GLN A 1 271 ? -7.901 0.433 -1.917 1.00 95.56 271 GLN A C 1
ATOM 2209 O O . GLN A 1 271 ? -8.752 0.621 -2.787 1.00 95.56 271 GLN A O 1
ATOM 2214 N N . GLY A 1 272 ? -6.677 -0.010 -2.184 1.00 94.75 272 GLY A N 1
ATOM 2215 C CA . GLY A 1 272 ? -6.247 -0.310 -3.529 1.00 94.75 272 GLY A CA 1
ATOM 2216 C C . GLY A 1 272 ? -7.025 -1.460 -4.174 1.00 94.75 272 GLY A C 1
ATOM 2217 O O . GLY A 1 272 ? -7.519 -1.322 -5.294 1.00 94.75 272 GLY A O 1
ATOM 2218 N N . ILE A 1 273 ? -7.263 -2.541 -3.430 1.00 95.12 273 ILE A N 1
ATOM 2219 C CA . ILE A 1 273 ? -8.107 -3.652 -3.887 1.00 95.12 273 ILE A CA 1
ATOM 2220 C C . ILE A 1 273 ? -9.544 -3.171 -4.141 1.00 95.12 273 ILE A C 1
ATOM 2222 O O . ILE A 1 273 ? -10.151 -3.521 -5.153 1.00 95.12 273 ILE A O 1
ATOM 2226 N N . ALA A 1 274 ? -10.089 -2.321 -3.263 1.00 93.31 274 ALA A N 1
ATOM 2227 C CA . ALA A 1 274 ? -11.420 -1.730 -3.444 1.00 93.31 274 ALA A CA 1
ATOM 2228 C C . ALA A 1 274 ? -11.509 -0.779 -4.651 1.00 93.31 274 ALA A C 1
ATOM 2230 O O . ALA A 1 274 ? -12.595 -0.514 -5.169 1.00 93.31 274 ALA A O 1
ATOM 2231 N N . LEU A 1 275 ? -10.366 -0.260 -5.101 1.00 91.25 275 LEU A N 1
ATOM 2232 C CA . LEU A 1 275 ? -10.221 0.515 -6.325 1.00 91.25 275 LEU A CA 1
ATOM 2233 C C . LEU A 1 275 ? -9.848 -0.357 -7.524 1.00 91.25 275 LEU A C 1
ATOM 2235 O O . LEU A 1 275 ? -9.619 0.208 -8.585 1.00 91.25 275 LEU A O 1
ATOM 2239 N N . HIS A 1 276 ? -9.860 -1.686 -7.410 1.00 89.75 276 HIS A N 1
ATOM 2240 C CA . HIS A 1 276 ? -9.565 -2.622 -8.496 1.00 89.75 276 HIS A CA 1
ATOM 2241 C C . HIS A 1 276 ? -8.171 -2.451 -9.122 1.00 89.75 276 HIS A C 1
ATOM 2243 O O . HIS A 1 276 ? -8.026 -2.662 -10.326 1.00 89.75 276 HIS A O 1
ATOM 2249 N N . PHE A 1 277 ? -7.157 -2.069 -8.337 1.00 91.38 277 PHE A N 1
ATOM 2250 C CA . PHE A 1 277 ? -5.779 -2.307 -8.774 1.00 91.38 277 PHE A CA 1
ATOM 2251 C C . PHE A 1 277 ? -5.521 -3.817 -8.757 1.00 91.38 277 PHE A C 1
ATOM 2253 O O . PHE A 1 277 ? -5.912 -4.500 -7.807 1.00 91.38 277 PHE A O 1
ATOM 2260 N N . GLU A 1 278 ? -4.911 -4.337 -9.818 1.00 88.94 278 GLU A N 1
ATOM 2261 C CA . GLU A 1 278 ? -4.613 -5.772 -9.925 1.00 88.94 278 GLU A CA 1
ATOM 2262 C C . GLU A 1 278 ? -3.380 -6.147 -9.095 1.00 88.94 278 GLU A C 1
ATOM 2264 O O . GLU A 1 278 ? -3.386 -7.196 -8.456 1.00 88.94 278 GLU A O 1
ATOM 2269 N N . ASP A 1 279 ? -2.371 -5.267 -9.052 1.00 92.75 279 ASP A N 1
ATOM 2270 C CA . ASP A 1 279 ? -1.218 -5.365 -8.157 1.00 92.75 279 ASP A CA 1
ATOM 2271 C C . ASP A 1 279 ? -0.944 -4.049 -7.418 1.00 92.75 279 ASP A C 1
ATOM 2273 O O . ASP A 1 279 ? -1.247 -2.951 -7.906 1.00 92.75 279 ASP A O 1
ATOM 2277 N N . ILE A 1 280 ? -0.405 -4.190 -6.210 1.00 95.88 280 ILE A N 1
ATOM 2278 C CA . ILE A 1 280 ? -0.071 -3.114 -5.288 1.00 95.88 280 ILE A CA 1
ATOM 2279 C C . ILE A 1 280 ? 1.265 -3.488 -4.646 1.00 95.88 280 ILE A C 1
ATOM 2281 O O . ILE A 1 280 ? 1.363 -4.531 -4.002 1.00 95.88 280 ILE A O 1
ATOM 2285 N N . MET A 1 281 ? 2.283 -2.648 -4.812 1.00 96.56 281 MET A N 1
ATOM 2286 C CA . MET A 1 281 ? 3.648 -2.947 -4.386 1.00 96.56 281 MET A CA 1
ATOM 2287 C C . MET A 1 281 ? 4.131 -1.938 -3.359 1.00 96.56 281 MET A C 1
ATOM 2289 O O . MET A 1 281 ? 4.307 -0.761 -3.657 1.00 96.56 281 MET A O 1
ATOM 2293 N N . TRP A 1 282 ? 4.364 -2.408 -2.138 1.00 97.25 282 TRP A N 1
ATOM 2294 C CA . TRP A 1 282 ? 4.975 -1.582 -1.101 1.00 97.25 282 TRP A CA 1
ATOM 2295 C C . TRP A 1 282 ? 6.471 -1.383 -1.372 1.00 97.25 282 TRP A C 1
ATOM 2297 O O . TRP A 1 282 ? 7.169 -2.352 -1.681 1.00 97.25 282 TRP A O 1
ATOM 2307 N N . TYR A 1 283 ? 6.947 -0.151 -1.220 1.00 94.94 283 TYR A N 1
ATOM 2308 C CA . TYR A 1 283 ? 8.363 0.195 -1.174 1.00 94.94 283 TYR A CA 1
ATOM 2309 C C . TYR A 1 283 ? 8.764 0.418 0.295 1.00 94.94 283 TYR A C 1
ATOM 2311 O O . TYR A 1 283 ? 8.282 1.357 0.932 1.00 94.94 283 TYR A O 1
ATOM 2319 N N . ASP A 1 284 ? 9.569 -0.457 0.891 1.00 93.69 284 ASP A N 1
ATOM 2320 C CA . ASP A 1 284 ? 10.052 -1.740 0.360 1.00 93.69 284 ASP A CA 1
ATOM 2321 C C . ASP A 1 284 ? 10.135 -2.818 1.460 1.00 93.69 284 ASP A C 1
ATOM 2323 O O . ASP A 1 284 ? 9.510 -2.697 2.520 1.00 93.69 284 ASP A O 1
ATOM 2327 N N . PHE A 1 285 ? 10.772 -3.961 1.184 1.00 96.56 285 PHE A N 1
ATOM 2328 C CA . PHE A 1 285 ? 10.753 -5.087 2.120 1.00 96.56 285 PHE A CA 1
ATOM 2329 C C . PHE A 1 285 ? 11.713 -4.903 3.301 1.00 96.56 285 PHE A C 1
ATOM 2331 O O . PHE A 1 285 ? 11.386 -5.321 4.415 1.00 96.56 285 PHE A O 1
ATOM 2338 N N . ILE A 1 286 ? 12.883 -4.297 3.082 1.00 95.12 286 ILE A N 1
ATOM 2339 C CA . ILE A 1 286 ? 13.975 -4.201 4.060 1.00 95.12 286 ILE A CA 1
ATOM 2340 C C . ILE A 1 286 ? 14.581 -2.801 4.002 1.00 95.12 286 ILE A C 1
ATOM 2342 O O . ILE A 1 286 ? 14.930 -2.346 2.925 1.00 95.12 286 ILE A O 1
ATOM 2346 N N . ASP A 1 287 ? 14.773 -2.182 5.168 1.00 94.12 287 ASP A N 1
ATOM 2347 C CA . ASP A 1 287 ? 15.485 -0.909 5.301 1.00 94.12 287 ASP A CA 1
ATOM 2348 C C . ASP A 1 287 ? 16.889 -0.991 4.659 1.00 94.12 287 ASP A C 1
ATOM 2350 O O . ASP A 1 287 ? 17.722 -1.827 5.035 1.00 94.12 287 ASP A O 1
ATOM 2354 N N . ASP A 1 288 ? 17.164 -0.093 3.708 1.00 88.31 288 ASP A N 1
ATOM 2355 C CA . ASP A 1 288 ? 18.418 -0.065 2.942 1.00 88.31 288 ASP A CA 1
ATOM 2356 C C . ASP A 1 288 ? 19.645 0.311 3.785 1.00 88.31 288 ASP A C 1
ATOM 2358 O O . ASP A 1 288 ? 20.780 -0.021 3.431 1.00 88.31 288 ASP A O 1
ATOM 2362 N N . GLY A 1 289 ? 19.435 0.920 4.953 1.00 86.81 289 GLY A N 1
ATOM 2363 C CA . GLY A 1 289 ? 20.511 1.292 5.858 1.00 86.81 289 GLY A CA 1
ATOM 2364 C C . GLY A 1 289 ? 20.034 1.607 7.268 1.00 86.81 289 GLY A C 1
ATOM 2365 O O . GLY A 1 289 ? 18.896 1.352 7.647 1.00 86.81 289 GLY A O 1
ATOM 2366 N N . VAL A 1 290 ? 20.947 2.158 8.066 1.00 85.75 290 VAL A N 1
ATOM 2367 C CA . VAL A 1 290 ? 20.699 2.510 9.476 1.00 85.75 290 VAL A CA 1
ATOM 2368 C C . VAL A 1 290 ? 20.601 4.020 9.710 1.00 85.75 290 VAL A C 1
ATOM 2370 O O . VAL A 1 290 ? 20.255 4.445 10.812 1.00 85.75 290 VAL A O 1
ATOM 2373 N N . ASP A 1 291 ? 20.914 4.839 8.701 1.00 87.06 291 ASP A N 1
ATOM 2374 C CA . ASP A 1 291 ? 20.848 6.296 8.811 1.00 87.06 291 ASP A CA 1
ATOM 2375 C C . ASP A 1 291 ? 19.412 6.793 8.631 1.00 87.06 291 ASP A C 1
ATOM 2377 O O . ASP A 1 291 ? 18.946 7.049 7.525 1.00 87.06 291 ASP A O 1
ATOM 2381 N N . ILE A 1 292 ? 18.716 6.966 9.751 1.00 82.62 292 ILE A N 1
ATOM 2382 C CA . ILE A 1 292 ? 17.326 7.435 9.796 1.00 82.62 292 ILE A CA 1
ATOM 2383 C C . ILE A 1 292 ? 17.146 8.919 9.417 1.00 82.62 292 ILE A C 1
ATOM 2385 O O . ILE A 1 292 ? 16.034 9.440 9.545 1.00 82.62 292 ILE A O 1
ATOM 2389 N N . GLN A 1 293 ? 18.210 9.634 9.036 1.00 84.56 293 GLN A N 1
ATOM 2390 C CA . GLN A 1 293 ? 18.115 10.975 8.444 1.00 84.56 293 GLN A CA 1
ATOM 2391 C C . GLN A 1 293 ? 18.044 10.923 6.919 1.00 84.56 293 GLN A C 1
ATOM 2393 O O . GLN A 1 293 ? 17.471 11.825 6.304 1.00 84.56 293 GLN A O 1
ATOM 2398 N N . ASP A 1 294 ? 18.613 9.880 6.318 1.00 80.88 294 ASP A N 1
ATOM 2399 C CA . ASP A 1 294 ? 18.600 9.681 4.879 1.00 80.88 294 ASP A CA 1
ATOM 2400 C C . ASP A 1 294 ? 17.191 9.279 4.419 1.00 80.88 294 ASP A C 1
ATOM 2402 O O . ASP A 1 294 ? 16.457 8.529 5.073 1.00 80.88 294 ASP A O 1
ATOM 2406 N N . ASN A 1 295 ? 16.788 9.836 3.282 1.00 78.69 295 ASN A N 1
ATOM 2407 C CA . ASN A 1 295 ? 15.457 9.646 2.751 1.00 78.69 295 ASN A CA 1
ATOM 2408 C C . ASN A 1 295 ? 15.200 8.223 2.264 1.00 78.69 295 ASN A C 1
ATOM 2410 O O . ASN A 1 295 ? 14.027 7.867 2.245 1.00 78.69 295 ASN A O 1
ATOM 2414 N N . GLU A 1 296 ? 16.227 7.445 1.916 1.00 83.50 296 GLU A N 1
ATOM 2415 C CA . GLU A 1 296 ? 16.116 6.118 1.294 1.00 83.50 296 GLU A CA 1
ATOM 2416 C C . GLU A 1 296 ? 16.304 4.953 2.278 1.00 83.50 296 GLU A C 1
ATOM 2418 O O . GLU A 1 296 ? 15.998 3.811 1.958 1.00 83.50 296 GLU A O 1
ATOM 2423 N N . MET A 1 297 ? 16.755 5.209 3.507 1.00 87.31 297 MET A N 1
ATOM 2424 C CA . MET A 1 297 ? 17.271 4.131 4.365 1.00 87.31 297 MET A CA 1
ATOM 2425 C C . MET A 1 297 ? 16.222 3.441 5.244 1.00 87.31 297 MET A C 1
ATOM 2427 O O . MET A 1 297 ? 16.542 2.433 5.861 1.00 87.31 297 MET A O 1
ATOM 2431 N N . SER A 1 298 ? 14.995 3.965 5.362 1.00 91.19 298 SER A N 1
ATOM 2432 C CA . SER A 1 298 ? 14.026 3.523 6.392 1.00 91.19 298 SER A CA 1
ATOM 2433 C C . SER A 1 298 ? 12.600 3.255 5.876 1.00 91.19 298 SER A C 1
ATOM 2435 O O . SER A 1 298 ? 11.623 3.674 6.503 1.00 91.19 298 SER A O 1
ATOM 2437 N N . TRP A 1 299 ? 12.449 2.613 4.713 1.00 94.12 299 TRP A N 1
ATOM 2438 C CA . TRP A 1 299 ? 11.146 2.285 4.094 1.00 94.12 299 TRP A CA 1
ATOM 2439 C C . TRP A 1 299 ? 10.645 0.861 4.354 1.00 94.12 299 TRP A C 1
ATOM 2441 O O . TRP A 1 299 ? 9.450 0.578 4.199 1.00 94.12 299 TRP A O 1
ATOM 2451 N N . GLY A 1 300 ? 11.541 -0.014 4.790 1.00 96.31 300 GLY A N 1
ATOM 2452 C CA . GLY A 1 300 ? 11.327 -1.434 4.960 1.00 96.31 300 GLY A CA 1
ATOM 2453 C C . GLY A 1 300 ? 10.221 -1.765 5.949 1.00 96.31 300 GLY A C 1
ATOM 2454 O O . GLY A 1 300 ? 9.953 -1.024 6.905 1.00 96.31 300 GLY A O 1
ATOM 2455 N N . VAL A 1 301 ? 9.607 -2.931 5.751 1.00 97.88 301 VAL A N 1
ATOM 2456 C CA . VAL A 1 301 ? 8.798 -3.608 6.782 1.00 97.88 301 VAL A CA 1
ATOM 2457 C C . VAL A 1 301 ? 9.653 -4.482 7.707 1.00 97.88 301 VAL A C 1
ATOM 2459 O O . VAL A 1 301 ? 9.231 -4.859 8.800 1.00 97.88 301 VAL A O 1
ATOM 2462 N N . LEU A 1 302 ? 10.871 -4.800 7.279 1.00 96.38 302 LEU A N 1
ATOM 2463 C CA . LEU A 1 302 ? 11.957 -5.297 8.109 1.00 96.38 302 LEU A CA 1
ATOM 2464 C C . LEU A 1 302 ? 12.998 -4.186 8.255 1.00 96.38 302 LEU A C 1
ATOM 2466 O O . LEU A 1 302 ? 13.225 -3.431 7.312 1.00 96.38 302 LEU A O 1
ATOM 2470 N N . ASN A 1 303 ? 13.667 -4.118 9.401 1.00 93.81 303 ASN A N 1
ATOM 2471 C CA . ASN A 1 303 ? 14.842 -3.260 9.521 1.00 93.81 303 ASN A CA 1
ATOM 2472 C C . ASN A 1 303 ? 16.067 -3.870 8.804 1.00 93.81 303 ASN A C 1
ATOM 2474 O O . ASN A 1 303 ? 16.021 -5.011 8.328 1.00 93.81 303 ASN A O 1
ATOM 2478 N N . HIS A 1 304 ? 17.181 -3.134 8.787 1.00 90.94 304 HIS A N 1
ATOM 2479 C CA . HIS A 1 304 ? 18.427 -3.539 8.125 1.00 90.94 304 HIS A CA 1
ATOM 2480 C C . HIS A 1 304 ? 18.988 -4.890 8.624 1.00 90.94 304 HIS A C 1
ATOM 2482 O O . HIS A 1 304 ? 19.617 -5.636 7.873 1.00 90.94 304 HIS A O 1
ATOM 2488 N N . ASP A 1 305 ? 18.697 -5.253 9.878 1.00 90.69 305 ASP A N 1
ATOM 2489 C CA . ASP A 1 305 ? 19.097 -6.516 10.513 1.00 90.69 305 ASP A CA 1
ATOM 2490 C C . ASP A 1 305 ? 18.077 -7.656 10.312 1.00 90.69 305 ASP A C 1
ATOM 2492 O O . ASP A 1 305 ? 18.177 -8.724 10.930 1.00 90.69 305 ASP A O 1
ATOM 2496 N N . TYR A 1 306 ? 17.101 -7.467 9.418 1.00 92.25 306 TYR A N 1
ATOM 2497 C CA . TYR A 1 306 ? 16.005 -8.398 9.132 1.00 92.25 306 TYR A CA 1
ATOM 2498 C C . TYR A 1 306 ? 15.050 -8.627 10.315 1.00 92.25 306 TYR A C 1
ATOM 2500 O O . TYR A 1 306 ? 14.372 -9.661 10.370 1.00 92.25 306 TYR A O 1
ATOM 2508 N N . ILE A 1 307 ? 15.004 -7.700 11.274 1.00 92.62 307 ILE A N 1
ATOM 2509 C CA . ILE A 1 307 ? 14.071 -7.738 12.402 1.00 92.62 307 ILE A CA 1
ATOM 2510 C C . ILE A 1 307 ? 12.726 -7.166 11.931 1.00 92.62 307 ILE A C 1
ATOM 2512 O O . ILE A 1 307 ? 12.696 -6.061 11.385 1.00 92.62 307 ILE A O 1
ATOM 2516 N N . PRO A 1 308 ? 11.608 -7.891 12.119 1.00 95.50 308 PRO A N 1
ATOM 2517 C CA . PRO A 1 308 ? 10.289 -7.396 11.746 1.00 95.50 308 PRO A CA 1
ATOM 2518 C C . PRO A 1 308 ? 9.888 -6.117 12.479 1.00 95.50 308 PRO A C 1
ATOM 2520 O O . PRO A 1 308 ? 9.871 -6.092 13.710 1.00 95.50 308 PRO A O 1
ATOM 2523 N N . LYS A 1 309 ? 9.487 -5.099 11.713 1.00 96.06 309 LYS A N 1
ATOM 2524 C CA . LYS A 1 309 ? 8.772 -3.918 12.213 1.00 96.06 309 LYS A CA 1
ATOM 2525 C C . LYS A 1 309 ? 7.278 -4.257 12.359 1.00 96.06 309 LYS A C 1
ATOM 2527 O O . LYS A 1 309 ? 6.811 -5.246 11.772 1.00 96.06 309 LYS A O 1
ATOM 2532 N N . PRO A 1 310 ? 6.483 -3.455 13.089 1.00 96.62 310 PRO A N 1
ATOM 2533 C CA . PRO A 1 310 ? 5.032 -3.645 13.193 1.00 96.62 310 PRO A CA 1
ATOM 2534 C C . PRO A 1 310 ? 4.319 -3.795 11.837 1.00 96.62 310 PRO A C 1
ATOM 2536 O O . PRO A 1 310 ? 3.379 -4.584 11.698 1.00 96.62 310 PRO A O 1
ATOM 2539 N N . SER A 1 311 ? 4.813 -3.113 10.801 1.00 97.19 311 SER A N 1
ATOM 2540 C CA . SER A 1 311 ? 4.294 -3.181 9.431 1.00 97.19 311 SER A CA 1
ATOM 2541 C C . SER A 1 311 ? 4.407 -4.571 8.794 1.00 97.19 311 SER A C 1
ATOM 2543 O O . SER A 1 311 ? 3.489 -4.977 8.079 1.00 97.19 311 SER A O 1
ATOM 2545 N N . TYR A 1 312 ? 5.436 -5.364 9.119 1.00 98.44 312 TYR A N 1
ATOM 2546 C CA . TYR A 1 312 ? 5.537 -6.759 8.670 1.00 98.44 312 TYR A CA 1
ATOM 2547 C C . TYR A 1 312 ? 4.433 -7.631 9.280 1.00 98.44 312 TYR A C 1
ATOM 2549 O O . TYR A 1 312 ? 3.797 -8.424 8.580 1.00 98.44 312 TYR A O 1
ATOM 2557 N N . ALA A 1 313 ? 4.171 -7.472 10.583 1.00 96.38 313 ALA A N 1
ATOM 2558 C CA . ALA A 1 313 ? 3.111 -8.208 11.270 1.00 96.38 313 ALA A CA 1
ATOM 2559 C C . ALA A 1 313 ? 1.725 -7.838 10.716 1.00 96.38 313 ALA A C 1
ATOM 2561 O O . ALA A 1 313 ? 0.915 -8.727 10.440 1.00 96.38 313 ALA A O 1
ATOM 2562 N N . ALA A 1 314 ? 1.479 -6.545 10.483 1.00 98.12 314 ALA A N 1
ATOM 2563 C CA . ALA A 1 314 ? 0.243 -6.052 9.884 1.00 98.12 314 ALA A CA 1
ATOM 2564 C C . ALA A 1 314 ? 0.043 -6.554 8.441 1.00 98.12 314 ALA A C 1
ATOM 2566 O O . ALA A 1 314 ? -1.043 -7.039 8.109 1.00 98.12 314 ALA A O 1
ATOM 2567 N N . TYR A 1 315 ? 1.089 -6.514 7.601 1.00 98.62 315 TYR A N 1
ATOM 2568 C CA . TYR A 1 315 ? 1.049 -7.046 6.234 1.00 98.62 315 TYR A CA 1
ATOM 2569 C C . TYR A 1 315 ? 0.709 -8.535 6.232 1.00 98.62 315 TYR A C 1
ATOM 2571 O O . TYR A 1 315 ? -0.241 -8.960 5.572 1.00 98.62 315 TYR A O 1
ATOM 2579 N N . LYS A 1 316 ? 1.439 -9.329 7.024 1.00 98.25 316 LYS A N 1
ATOM 2580 C CA . LYS A 1 316 ? 1.193 -10.767 7.142 1.00 98.25 316 LYS A CA 1
ATOM 2581 C C . LYS A 1 316 ? -0.233 -11.048 7.608 1.00 98.25 316 LYS A C 1
ATOM 2583 O O . LYS A 1 316 ? -0.891 -11.947 7.085 1.00 98.25 316 LYS A O 1
ATOM 2588 N N . LYS A 1 317 ? -0.750 -10.271 8.566 1.00 98.06 317 LYS A N 1
ATOM 2589 C CA . LYS A 1 317 ? -2.120 -10.478 9.034 1.00 98.06 317 LYS A CA 1
ATOM 2590 C C . LYS A 1 317 ? -3.150 -10.164 7.956 1.00 98.06 317 LYS A C 1
ATOM 2592 O O . LYS A 1 317 ? -4.109 -10.917 7.779 1.00 98.06 317 LYS A O 1
ATOM 2597 N N . MET A 1 318 ? -2.942 -9.086 7.211 1.00 98.25 318 MET A N 1
ATOM 2598 C CA . MET A 1 318 ? -3.787 -8.719 6.082 1.00 98.25 318 MET A CA 1
ATOM 2599 C C . MET A 1 318 ? -3.823 -9.820 5.015 1.00 98.25 318 MET A C 1
ATOM 2601 O O . MET A 1 318 ? -4.912 -10.200 4.579 1.00 98.25 318 MET A O 1
ATOM 2605 N N . THR A 1 319 ? -2.673 -10.374 4.621 1.00 97.31 319 THR A N 1
ATOM 2606 C CA . THR A 1 319 ? -2.624 -11.445 3.613 1.00 97.31 319 THR A CA 1
ATOM 2607 C C . THR A 1 319 ? -3.292 -12.730 4.113 1.00 97.31 319 THR A C 1
ATOM 2609 O O . THR A 1 319 ? -4.086 -13.321 3.381 1.00 97.31 319 THR A O 1
ATOM 2612 N N . GLU A 1 320 ? -3.099 -13.128 5.377 1.00 95.44 320 GLU A N 1
ATOM 2613 C CA . GLU A 1 320 ? -3.810 -14.266 5.993 1.00 95.44 320 GLU A CA 1
ATOM 2614 C C . GLU A 1 320 ? -5.341 -14.124 5.907 1.00 95.44 320 GLU A C 1
ATOM 2616 O O . GLU A 1 320 ? -6.068 -15.094 5.634 1.00 95.44 320 GLU A O 1
ATOM 2621 N N . MET A 1 321 ? -5.835 -12.904 6.137 1.00 95.06 321 MET A N 1
ATOM 2622 C CA . MET A 1 321 ? -7.261 -12.590 6.111 1.00 95.06 321 MET A CA 1
ATOM 2623 C C . MET A 1 321 ? -7.804 -12.512 4.676 1.00 95.06 321 MET A C 1
ATOM 2625 O O . MET A 1 321 ? -8.908 -13.002 4.414 1.00 95.06 321 MET A O 1
ATOM 2629 N N . LEU A 1 322 ? -7.047 -11.940 3.734 1.00 95.50 322 LEU A N 1
ATOM 2630 C CA . LEU A 1 322 ? -7.577 -11.495 2.439 1.00 95.50 322 LEU A CA 1
ATOM 2631 C C . LEU A 1 322 ? -7.097 -12.281 1.206 1.00 95.50 322 LEU A C 1
ATOM 2633 O O . LEU A 1 322 ? -7.794 -12.235 0.199 1.00 95.50 322 LEU A O 1
ATOM 2637 N N . ALA A 1 323 ? -6.002 -13.049 1.258 1.00 89.12 323 ALA A N 1
ATOM 2638 C CA . ALA A 1 323 ? -5.379 -13.660 0.068 1.00 89.12 323 ALA A CA 1
ATOM 2639 C C . ALA A 1 323 ? -6.266 -14.619 -0.750 1.00 89.12 323 ALA A C 1
ATOM 2641 O O . ALA A 1 323 ? -5.985 -14.876 -1.914 1.00 89.12 323 ALA A O 1
ATOM 2642 N N . SER A 1 324 ? -7.334 -15.164 -0.166 1.00 86.88 324 SER A N 1
ATOM 2643 C CA . SER A 1 324 ? -8.299 -16.032 -0.869 1.00 86.88 324 SER A CA 1
ATOM 2644 C C . SER A 1 324 ? -9.701 -15.427 -0.915 1.00 86.88 324 SER A C 1
ATOM 2646 O O . SER A 1 324 ? -10.705 -16.146 -0.948 1.00 86.88 324 SER A O 1
ATOM 2648 N N . SER A 1 325 ? -9.777 -14.104 -0.823 1.00 90.81 325 SER A N 1
ATOM 2649 C CA . SER A 1 325 ? -11.020 -13.361 -0.718 1.00 90.81 325 SER A CA 1
ATOM 2650 C C . SER A 1 325 ? -11.176 -12.450 -1.929 1.00 90.81 325 SER A C 1
ATOM 2652 O O . SER A 1 325 ? -10.262 -11.703 -2.257 1.00 90.81 325 SER A O 1
ATOM 2654 N N . ARG A 1 326 ? -12.360 -12.438 -2.550 1.00 91.31 326 ARG A N 1
ATOM 2655 C CA . ARG A 1 326 ? -12.687 -11.433 -3.572 1.00 91.31 326 ARG A CA 1
ATOM 2656 C C . ARG A 1 326 ? -13.327 -10.217 -2.920 1.00 91.31 326 ARG A C 1
ATOM 2658 O O . ARG A 1 326 ? -14.178 -10.374 -2.038 1.00 91.31 326 ARG A O 1
ATOM 2665 N N . PHE A 1 327 ? -12.988 -9.026 -3.385 1.00 93.38 327 PHE A N 1
ATOM 2666 C CA . PHE A 1 327 ? -13.716 -7.814 -3.022 1.00 93.38 327 PHE A CA 1
ATOM 2667 C C . PHE A 1 327 ? -15.152 -7.861 -3.575 1.00 93.38 327 PHE A C 1
ATOM 2669 O O . PHE A 1 327 ? -15.368 -8.219 -4.732 1.00 93.38 327 PHE A O 1
ATOM 2676 N N . GLU A 1 328 ? -16.147 -7.544 -2.743 1.00 91.00 328 GLU A N 1
ATOM 2677 C CA . GLU A 1 328 ? -17.555 -7.451 -3.154 1.00 91.00 328 GLU A CA 1
ATOM 2678 C C . GLU A 1 328 ? -17.998 -5.997 -3.339 1.00 91.00 328 GLU A C 1
ATOM 2680 O O . GLU A 1 328 ? -18.601 -5.676 -4.361 1.00 91.00 328 GLU A O 1
ATOM 2685 N N . LYS A 1 329 ? -17.767 -5.138 -2.336 1.00 88.19 329 LYS A N 1
ATOM 2686 C CA . LYS A 1 329 ? -18.182 -3.725 -2.358 1.00 88.19 329 LYS A CA 1
ATOM 2687 C C . LYS A 1 329 ? -17.571 -2.918 -1.214 1.00 88.19 329 LYS A C 1
ATOM 2689 O O . LYS A 1 329 ? -17.266 -3.464 -0.151 1.00 88.19 329 LYS A O 1
ATOM 2694 N N . SER A 1 330 ? -17.549 -1.599 -1.380 1.00 89.88 330 SER A N 1
ATOM 2695 C CA . SER A 1 330 ? -17.367 -0.649 -0.278 1.00 89.88 330 SER A CA 1
ATOM 2696 C C . SER A 1 330 ? -18.716 -0.374 0.396 1.00 89.88 330 SER A C 1
ATOM 2698 O O . SER A 1 330 ? -19.682 0.008 -0.263 1.00 89.88 330 SER A O 1
ATOM 2700 N N . ILE A 1 331 ? -18.811 -0.590 1.708 1.00 88.69 331 ILE A N 1
ATOM 2701 C CA . ILE A 1 331 ? -20.049 -0.489 2.500 1.00 88.69 331 ILE A CA 1
ATOM 2702 C C . ILE A 1 331 ? -20.491 0.967 2.662 1.00 88.69 331 ILE A C 1
ATOM 2704 O O . ILE A 1 331 ? -21.687 1.243 2.602 1.00 88.69 331 ILE A O 1
ATOM 2708 N N . PHE A 1 332 ? -19.533 1.881 2.828 1.00 83.12 332 PHE A N 1
ATOM 2709 C CA . PHE A 1 332 ? -19.775 3.316 3.021 1.00 83.12 332 PHE A CA 1
ATOM 2710 C C . PHE A 1 332 ? -19.382 4.150 1.792 1.00 83.12 332 PHE A C 1
ATOM 2712 O O . PHE A 1 332 ? -19.260 5.365 1.878 1.00 83.12 332 PHE A O 1
ATOM 2719 N N . GLY A 1 333 ? -19.158 3.501 0.645 1.00 79.75 333 GLY A N 1
ATOM 2720 C CA . GLY A 1 333 ? -18.451 4.117 -0.477 1.00 79.75 333 GLY A CA 1
ATOM 2721 C C . GLY A 1 333 ? -16.941 4.218 -0.228 1.00 79.75 333 GLY A C 1
ATOM 2722 O O . GLY A 1 333 ? -16.413 3.654 0.728 1.00 79.75 333 GLY A O 1
ATOM 2723 N N . ASN A 1 334 ? -16.245 4.906 -1.133 1.00 77.44 334 ASN A N 1
ATOM 2724 C CA . ASN A 1 334 ? -14.795 5.140 -1.055 1.00 77.44 334 ASN A CA 1
ATOM 2725 C C . ASN A 1 334 ? -14.460 6.547 -0.532 1.00 77.44 334 ASN A C 1
ATOM 2727 O O . ASN A 1 334 ? -13.310 6.965 -0.565 1.00 77.44 334 ASN A O 1
ATOM 2731 N N . GLU A 1 335 ? -15.469 7.295 -0.089 1.00 71.50 335 GLU A N 1
ATOM 2732 C CA . GLU A 1 335 ? -15.362 8.690 0.330 1.00 71.50 335 GLU A CA 1
ATOM 2733 C C . GLU A 1 335 ? -16.025 8.861 1.701 1.00 71.50 335 GLU A C 1
ATOM 2735 O O . GLU A 1 335 ? -16.868 8.056 2.091 1.00 71.50 335 GLU A O 1
ATOM 2740 N N . GLY A 1 336 ? -15.642 9.899 2.446 1.00 79.56 336 GLY A N 1
ATOM 2741 C CA . GLY A 1 336 ? -16.156 10.168 3.794 1.00 79.56 336 GLY A CA 1
ATOM 2742 C C . GLY A 1 336 ? -15.195 9.759 4.910 1.00 79.56 336 GLY A C 1
ATOM 2743 O O . GLY A 1 336 ? -14.034 9.454 4.652 1.00 79.56 336 GLY A O 1
ATOM 2744 N N . GLN A 1 337 ? -15.673 9.779 6.155 1.00 83.69 337 GLN A N 1
ATOM 2745 C CA . GLN A 1 337 ? -14.832 9.582 7.342 1.00 83.69 337 GLN A CA 1
ATOM 2746 C C . GLN A 1 337 ? -14.642 8.116 7.734 1.00 83.69 337 GLN A C 1
ATOM 2748 O O . GLN A 1 337 ? -13.752 7.803 8.511 1.00 83.69 337 GLN A O 1
ATOM 2753 N N . VAL A 1 338 ? -15.447 7.202 7.196 1.00 88.69 338 VAL A N 1
ATOM 2754 C CA . VAL A 1 338 ? -15.343 5.771 7.491 1.00 88.69 338 VAL A CA 1
ATOM 2755 C C . VAL A 1 338 ? -15.044 5.014 6.212 1.00 88.69 338 VAL A C 1
ATOM 2757 O O . VAL A 1 338 ? -15.626 5.285 5.161 1.00 88.69 338 VAL A O 1
ATOM 2760 N N . ARG A 1 339 ? -14.152 4.035 6.308 1.00 90.94 339 ARG A N 1
ATOM 2761 C CA . ARG A 1 339 ? -13.906 3.052 5.259 1.00 90.94 339 ARG A CA 1
ATOM 2762 C C . ARG A 1 339 ? -14.376 1.688 5.720 1.00 90.94 339 ARG A C 1
ATOM 2764 O O . ARG A 1 339 ? -14.258 1.322 6.886 1.00 90.94 339 ARG A O 1
ATOM 2771 N N . GLY A 1 340 ? -14.973 0.962 4.784 1.00 93.62 340 GLY A N 1
ATOM 2772 C CA . GLY A 1 340 ? -15.536 -0.353 5.026 1.00 93.62 340 GLY A CA 1
ATOM 2773 C C . GLY A 1 340 ? -15.546 -1.159 3.749 1.00 93.62 340 GLY A C 1
ATOM 2774 O O . GLY A 1 340 ? -16.343 -0.872 2.861 1.00 93.62 340 GLY A O 1
ATOM 2775 N N . MET A 1 341 ? -14.682 -2.161 3.652 1.00 94.94 341 MET A N 1
ATOM 2776 C CA . MET A 1 341 ? -14.524 -2.980 2.453 1.00 94.94 341 MET A CA 1
ATOM 2777 C C . MET A 1 341 ? -14.992 -4.393 2.762 1.00 94.94 341 MET A C 1
ATOM 2779 O O . MET A 1 341 ? -14.462 -5.045 3.661 1.00 94.94 341 MET A O 1
ATOM 2783 N N . LEU A 1 342 ? -16.005 -4.855 2.030 1.00 93.81 342 LEU A N 1
ATOM 2784 C CA . LEU A 1 342 ? -16.552 -6.197 2.167 1.00 93.81 342 LEU A CA 1
ATOM 2785 C C . LEU A 1 342 ? -15.856 -7.143 1.194 1.00 93.81 342 LEU A C 1
ATOM 2787 O O . LEU A 1 342 ? -15.890 -6.936 -0.019 1.00 93.81 342 LEU A O 1
ATOM 2791 N N . PHE A 1 343 ? -15.316 -8.224 1.735 1.00 94.06 343 PHE A N 1
ATOM 2792 C CA . PHE A 1 343 ? -14.684 -9.308 1.006 1.00 94.06 343 PHE A CA 1
ATOM 2793 C C . PHE A 1 343 ? -15.454 -10.612 1.217 1.00 94.06 343 PHE A C 1
ATOM 2795 O O . PHE A 1 343 ? -16.001 -10.859 2.295 1.00 94.06 343 PHE A O 1
ATOM 2802 N N . LYS A 1 344 ? -15.471 -11.480 0.203 1.00 91.06 344 LYS A N 1
ATOM 2803 C CA . LYS A 1 344 ? -16.039 -12.831 0.281 1.00 91.06 344 LYS A CA 1
ATOM 2804 C C . LYS A 1 344 ? -14.957 -13.881 0.065 1.00 91.06 344 LYS A C 1
ATOM 2806 O O . LYS A 1 344 ? -14.301 -13.897 -0.973 1.00 91.06 344 LYS A O 1
ATOM 2811 N N . ARG A 1 345 ? -14.856 -14.802 1.025 1.00 87.88 345 ARG A N 1
ATOM 2812 C CA . ARG A 1 345 ? -13.969 -15.970 1.029 1.00 87.88 345 ARG A CA 1
ATOM 2813 C C . ARG A 1 345 ? -14.820 -17.227 1.111 1.00 87.88 345 ARG A C 1
ATOM 2815 O O . ARG A 1 345 ? -15.353 -17.552 2.172 1.00 87.88 345 ARG A O 1
ATOM 2822 N N . SER A 1 346 ? -14.967 -17.940 -0.004 1.00 85.56 346 SER A N 1
ATOM 2823 C CA . SER A 1 346 ? -15.912 -19.066 -0.096 1.00 85.56 346 SER A CA 1
ATOM 2824 C C . SER A 1 346 ? -17.325 -18.638 0.360 1.00 85.56 346 SER A C 1
ATOM 2826 O O . SER A 1 346 ? -17.869 -17.678 -0.185 1.00 85.56 346 SER A O 1
ATOM 2828 N N . ASN A 1 347 ? -17.908 -19.288 1.376 1.00 81.81 347 ASN A N 1
ATOM 2829 C CA . ASN A 1 347 ? -19.218 -18.936 1.947 1.00 81.81 347 ASN A CA 1
ATOM 2830 C C . ASN A 1 347 ? -19.145 -17.956 3.134 1.00 81.81 347 ASN A C 1
ATOM 2832 O O . ASN A 1 347 ? -20.173 -17.653 3.737 1.00 81.81 347 ASN A O 1
ATOM 2836 N N . LYS A 1 348 ? -17.951 -17.463 3.481 1.00 85.50 348 LYS A N 1
ATOM 2837 C CA . LYS A 1 348 ? -17.731 -16.500 4.566 1.00 85.50 348 LYS A CA 1
ATOM 2838 C C . LYS A 1 348 ? -17.493 -15.095 4.014 1.00 85.50 348 LYS A C 1
ATOM 2840 O O . LYS A 1 348 ? -17.059 -14.922 2.873 1.00 85.50 348 LYS A O 1
ATOM 2845 N N . ARG A 1 349 ? -17.751 -14.091 4.848 1.00 90.56 349 ARG A N 1
ATOM 2846 C CA . ARG A 1 349 ? -17.452 -12.684 4.575 1.00 90.56 349 ARG A CA 1
ATOM 2847 C C . ARG A 1 349 ? -16.486 -12.123 5.610 1.00 90.56 349 ARG A C 1
ATOM 2849 O O . ARG A 1 349 ? -16.482 -12.559 6.760 1.00 90.56 349 ARG A O 1
ATOM 2856 N N . ILE A 1 350 ? -15.680 -11.166 5.169 1.00 95.00 350 ILE A N 1
ATOM 2857 C CA . ILE A 1 350 ? -14.756 -10.388 5.994 1.00 95.00 350 ILE A CA 1
ATOM 2858 C C . ILE A 1 350 ? -15.001 -8.919 5.666 1.00 95.00 350 ILE A C 1
ATOM 2860 O O . ILE A 1 350 ? -15.082 -8.564 4.492 1.00 95.00 350 ILE A O 1
ATOM 2864 N N . ILE A 1 351 ? -15.134 -8.073 6.681 1.00 95.12 351 ILE A N 1
ATOM 2865 C CA . ILE A 1 351 ? -15.148 -6.618 6.512 1.00 95.12 351 ILE A CA 1
ATOM 2866 C C . ILE A 1 351 ? -13.852 -6.068 7.066 1.00 95.12 351 ILE A C 1
ATOM 2868 O O . ILE A 1 351 ? -13.509 -6.398 8.196 1.00 95.12 351 ILE A O 1
ATOM 2872 N N . VAL A 1 352 ? -13.176 -5.207 6.318 1.00 97.88 352 VAL A N 1
ATOM 2873 C CA . VAL A 1 352 ? -12.112 -4.366 6.871 1.00 97.88 352 VAL A CA 1
ATOM 2874 C C . VAL A 1 352 ? -12.692 -2.982 7.127 1.00 97.88 352 VAL A C 1
ATOM 2876 O O . VAL A 1 352 ? -13.292 -2.413 6.214 1.00 97.88 352 VAL A O 1
ATOM 2879 N N . LEU A 1 353 ? -12.561 -2.468 8.351 1.00 96.06 353 LEU A N 1
ATOM 2880 C CA . LEU A 1 353 ? -13.157 -1.204 8.796 1.00 96.06 353 LEU A CA 1
ATOM 2881 C C . LEU A 1 353 ? -12.104 -0.306 9.453 1.00 96.06 353 LEU A C 1
ATOM 2883 O O . LEU A 1 353 ? -11.305 -0.797 10.244 1.00 96.06 353 LEU A O 1
ATOM 2887 N N . TRP A 1 354 ? -12.138 0.995 9.160 1.00 94.50 354 TRP A N 1
ATOM 2888 C CA . TRP A 1 354 ? -11.367 2.029 9.868 1.00 94.50 354 TRP A CA 1
ATOM 2889 C C . TRP A 1 354 ? -12.032 3.403 9.730 1.00 94.50 354 TRP A C 1
ATOM 2891 O O . TRP A 1 354 ? -12.884 3.625 8.863 1.00 94.50 354 TRP A O 1
ATOM 2901 N N . SER A 1 355 ? -11.637 4.332 10.593 1.00 88.06 355 SER A N 1
ATOM 2902 C CA .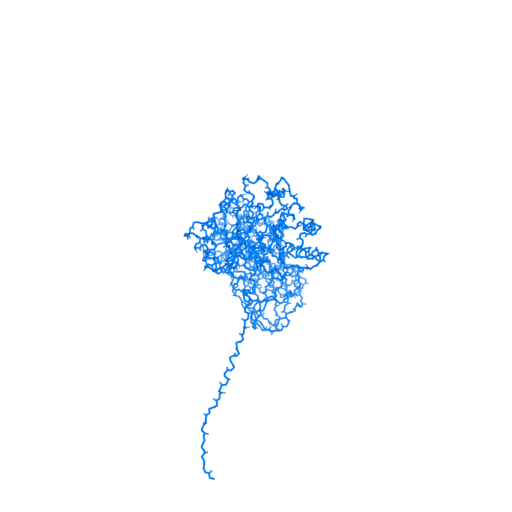 SER A 1 355 ? -11.897 5.764 10.467 1.00 88.06 355 SER A CA 1
ATOM 2903 C C . SER A 1 355 ? -10.762 6.416 9.676 1.00 88.06 355 SER A C 1
ATOM 2905 O O . SER A 1 355 ? -9.600 6.095 9.882 1.00 88.06 355 SER A O 1
ATOM 2907 N N . VAL A 1 356 ? -11.055 7.336 8.762 1.00 86.31 356 VAL A N 1
ATOM 2908 C CA . VAL A 1 356 ? -10.026 7.994 7.940 1.00 86.31 356 VAL A CA 1
ATOM 2909 C C . VAL A 1 356 ? -9.109 8.864 8.794 1.00 86.31 356 VAL A C 1
ATOM 2911 O O . VAL A 1 356 ? -7.901 8.876 8.563 1.00 86.31 356 VAL A O 1
ATOM 2914 N N . LYS A 1 357 ? -9.695 9.575 9.762 1.00 80.81 357 LYS A N 1
ATOM 2915 C CA . LYS A 1 357 ? -8.994 10.372 10.770 1.00 80.81 357 LYS A CA 1
ATOM 2916 C C . LYS A 1 357 ? -9.673 10.198 12.131 1.00 80.81 357 LYS A C 1
ATOM 2918 O O . LYS A 1 357 ? -10.905 10.122 12.194 1.00 80.81 357 LYS A O 1
ATOM 2923 N N . GLY A 1 358 ? -8.909 10.154 13.214 1.00 72.94 358 GLY A N 1
ATOM 2924 C CA . GLY A 1 358 ? -9.434 10.001 14.568 1.00 72.94 358 GLY A CA 1
ATOM 2925 C C . GLY A 1 358 ? -10.436 8.851 14.671 1.00 72.94 358 GLY A C 1
ATOM 2926 O O . GLY A 1 358 ? -10.212 7.764 14.143 1.00 72.94 358 GLY A O 1
ATOM 2927 N N . ILE A 1 359 ? -11.579 9.104 15.306 1.00 67.88 359 ILE A N 1
ATOM 2928 C CA . ILE A 1 359 ? -12.529 8.057 15.682 1.00 67.88 359 ILE A CA 1
ATOM 2929 C C . ILE A 1 359 ? -13.891 8.255 15.028 1.00 67.88 359 ILE A C 1
ATOM 2931 O O . ILE A 1 359 ? -14.457 9.345 15.080 1.00 67.88 359 ILE A O 1
ATOM 2935 N N . SER A 1 360 ? -14.478 7.163 14.540 1.00 72.94 360 SER A N 1
ATOM 2936 C CA . SER A 1 360 ? -15.851 7.133 14.030 1.00 72.94 360 SER A CA 1
ATOM 2937 C C . SER A 1 360 ? -16.651 5.984 14.633 1.00 72.94 360 SER A C 1
ATOM 2939 O O . SER A 1 360 ? -16.242 4.829 14.557 1.00 72.94 360 SER A O 1
ATOM 2941 N N . GLY A 1 361 ? -17.817 6.271 15.211 1.00 75.44 361 GLY A N 1
ATOM 2942 C CA . GLY A 1 361 ? -18.763 5.234 15.612 1.00 75.44 361 GLY A CA 1
ATOM 2943 C C . GLY A 1 361 ? -19.623 4.769 14.439 1.00 75.44 361 GLY A C 1
ATOM 2944 O O . GLY A 1 361 ? -20.036 5.584 13.613 1.00 75.44 361 GLY A O 1
ATOM 2945 N N . ILE A 1 362 ? -19.924 3.476 14.380 1.00 81.06 362 ILE A N 1
ATOM 2946 C CA . ILE A 1 362 ? -20.755 2.855 13.346 1.00 81.06 362 ILE A CA 1
ATOM 2947 C C . ILE A 1 362 ? -21.756 1.873 13.949 1.00 81.06 362 ILE A C 1
ATOM 2949 O O . ILE A 1 362 ? -21.470 1.196 14.937 1.00 81.06 362 ILE A O 1
ATOM 2953 N N . GLU A 1 363 ? -22.894 1.731 13.277 1.00 83.62 363 GLU A N 1
ATOM 2954 C CA . GLU A 1 363 ? -23.818 0.615 13.465 1.00 83.62 363 GLU A CA 1
ATOM 2955 C C . GLU A 1 363 ? -24.012 -0.140 12.147 1.00 83.62 363 GLU A C 1
ATOM 2957 O O . GLU A 1 363 ? -24.369 0.447 11.119 1.00 83.62 363 GLU A O 1
ATOM 2962 N N . LEU A 1 364 ? -23.768 -1.450 12.173 1.00 85.88 364 LEU A N 1
ATOM 2963 C CA . LEU A 1 364 ? -23.858 -2.345 11.024 1.00 85.88 364 LEU A CA 1
ATOM 2964 C C . LEU A 1 364 ? -24.826 -3.490 11.306 1.00 85.88 364 LEU A C 1
ATOM 2966 O O . LEU A 1 364 ? -24.639 -4.264 12.242 1.00 85.88 364 LEU A O 1
ATOM 2970 N N . LYS A 1 365 ? -25.823 -3.672 10.439 1.00 86.44 365 LYS A N 1
ATOM 2971 C CA . LYS A 1 365 ? -26.687 -4.861 10.480 1.00 86.44 365 LYS A CA 1
ATOM 2972 C C . LYS A 1 365 ? -25.905 -6.079 9.990 1.00 86.44 365 LYS A C 1
ATOM 2974 O O . LYS A 1 365 ? -25.634 -6.201 8.797 1.00 86.44 365 LYS A O 1
ATOM 2979 N N . VAL A 1 366 ? -25.540 -6.969 10.911 1.00 87.44 366 VAL A N 1
ATOM 2980 C CA . VAL A 1 366 ? -24.778 -8.202 10.638 1.00 87.44 366 VAL A CA 1
ATOM 2981 C C . VAL A 1 366 ? -25.660 -9.452 10.649 1.00 87.44 366 VAL A C 1
ATOM 2983 O O . VAL A 1 366 ? -25.291 -10.470 10.070 1.00 87.44 366 VAL A O 1
ATOM 2986 N N . GLY A 1 367 ? -26.847 -9.385 11.262 1.00 86.38 367 GLY A N 1
ATOM 2987 C CA . GLY A 1 367 ? -27.839 -10.470 11.258 1.00 86.38 367 GLY A CA 1
ATOM 2988 C C . GLY A 1 367 ? -27.439 -11.711 12.064 1.00 86.38 367 GLY A C 1
ATOM 2989 O O . GLY A 1 367 ? -28.090 -12.746 11.959 1.00 86.38 367 GLY A O 1
ATOM 2990 N N . VAL A 1 368 ? -26.379 -11.615 12.863 1.00 89.69 368 VAL A N 1
ATOM 2991 C CA . VAL A 1 368 ? -25.898 -12.654 13.780 1.00 89.69 368 VAL A CA 1
ATOM 2992 C C . VAL A 1 368 ? -25.778 -12.069 15.182 1.00 89.69 368 VAL A C 1
ATOM 2994 O O . VAL A 1 368 ? -25.589 -10.867 15.325 1.00 89.69 368 VAL A O 1
ATOM 2997 N N . LYS A 1 369 ? -25.879 -12.904 16.221 1.00 91.12 369 LYS A N 1
ATOM 2998 C CA . LYS A 1 369 ? -25.832 -12.449 17.626 1.00 91.12 369 LYS A CA 1
ATOM 2999 C C . LYS A 1 369 ? -24.426 -12.112 18.127 1.00 91.12 369 LYS A C 1
ATOM 3001 O O . LYS A 1 369 ? -24.283 -11.539 19.204 1.00 91.12 369 LYS A O 1
ATOM 3006 N N . GLN A 1 370 ? -23.396 -12.503 17.386 1.00 92.12 370 GLN A N 1
ATOM 3007 C CA . GLN A 1 370 ? -22.003 -12.277 17.740 1.00 92.12 370 GLN A CA 1
ATOM 3008 C C . GLN A 1 370 ? -21.144 -12.311 16.477 1.00 92.12 370 GLN A C 1
ATOM 3010 O O . GLN A 1 370 ? -21.422 -13.093 15.569 1.00 92.12 370 GLN A O 1
ATOM 3015 N N . VAL A 1 371 ? -20.089 -11.500 16.448 1.00 93.81 371 VAL A N 1
ATOM 3016 C CA . VAL A 1 371 ? -19.060 -11.506 15.399 1.00 93.81 371 VAL A CA 1
ATOM 3017 C C . VAL A 1 371 ? -17.669 -11.674 16.002 1.00 93.81 371 VAL A C 1
ATOM 3019 O O . VAL A 1 371 ? -17.460 -11.474 17.203 1.00 93.81 371 VAL A O 1
ATOM 3022 N N . THR A 1 372 ? -16.705 -12.020 15.154 1.00 94.81 372 THR A N 1
ATOM 3023 C CA . THR A 1 372 ? -15.279 -11.972 15.493 1.00 94.81 372 THR A CA 1
ATOM 3024 C C . THR A 1 372 ? -14.692 -10.658 15.017 1.00 94.81 372 THR A C 1
ATOM 3026 O O . THR A 1 372 ? -14.758 -10.360 13.825 1.00 94.81 372 THR A O 1
ATOM 3029 N N . LEU A 1 373 ? -14.087 -9.908 15.934 1.00 94.12 373 LEU A N 1
ATOM 3030 C CA . LEU A 1 373 ? -13.254 -8.751 15.640 1.00 94.12 373 LEU A CA 1
ATOM 3031 C C . LEU A 1 373 ? -11.787 -9.164 15.766 1.00 94.12 373 LEU A C 1
ATOM 3033 O O . LEU A 1 373 ? -11.386 -9.753 16.767 1.00 94.12 373 LEU A O 1
ATOM 3037 N N . THR A 1 374 ? -10.987 -8.872 14.754 1.00 93.38 374 THR A N 1
ATOM 3038 C CA . THR A 1 374 ? -9.541 -9.089 14.758 1.00 93.38 374 THR A CA 1
ATOM 3039 C C . THR A 1 374 ? -8.858 -7.753 14.511 1.00 93.38 374 THR A C 1
ATOM 3041 O O . THR A 1 374 ? -9.199 -7.075 13.544 1.00 93.38 374 THR A O 1
ATOM 3044 N N . ASN A 1 375 ? -7.935 -7.344 15.381 1.00 89.00 375 ASN A N 1
ATOM 3045 C CA . ASN A 1 375 ? -7.209 -6.084 15.199 1.00 89.00 375 ASN A CA 1
ATOM 3046 C C . ASN A 1 375 ? -6.111 -6.203 14.121 1.00 89.00 375 ASN A C 1
ATOM 3048 O O . ASN A 1 375 ? -5.897 -7.278 13.550 1.00 89.00 375 ASN A O 1
ATOM 3052 N N . LEU A 1 376 ? -5.398 -5.101 13.878 1.00 91.38 376 LEU A N 1
ATOM 3053 C CA . LEU A 1 376 ? -4.318 -4.995 12.893 1.00 91.38 376 LEU A CA 1
ATOM 3054 C C . LEU A 1 376 ? -3.252 -6.101 13.012 1.00 91.38 376 LEU A C 1
ATOM 3056 O O . LEU A 1 376 ? -2.784 -6.613 11.998 1.00 91.38 376 LEU A O 1
ATOM 3060 N N . TYR A 1 377 ? -2.913 -6.497 14.242 1.00 87.88 377 TYR A N 1
ATOM 3061 C CA . TYR A 1 377 ? -1.846 -7.457 14.552 1.00 87.88 377 TYR A CA 1
ATOM 3062 C C . TYR A 1 377 ? -2.350 -8.881 14.827 1.00 87.88 377 TYR A C 1
ATOM 3064 O O . TYR A 1 377 ? -1.558 -9.797 15.037 1.00 87.88 377 TYR A O 1
ATOM 3072 N N . GLY A 1 378 ? -3.666 -9.096 14.786 1.00 83.38 378 GLY A N 1
ATOM 3073 C CA . GLY A 1 378 ? -4.276 -10.415 14.891 1.00 83.38 378 GLY A CA 1
ATOM 3074 C C . GLY A 1 378 ? -4.866 -10.792 16.247 1.00 83.38 378 GLY A C 1
ATOM 3075 O O . GLY A 1 378 ? -5.328 -11.925 16.379 1.00 83.38 378 GLY A O 1
ATOM 3076 N N . ASN A 1 379 ? -4.923 -9.876 17.217 1.00 82.19 379 ASN A N 1
ATOM 3077 C CA . ASN A 1 379 ? -5.635 -10.112 18.474 1.00 82.19 379 ASN A CA 1
ATOM 3078 C C . ASN A 1 379 ? -7.133 -10.229 18.206 1.00 82.19 379 ASN A C 1
ATOM 3080 O O . ASN A 1 379 ? -7.700 -9.435 17.451 1.00 82.19 379 ASN A O 1
ATOM 3084 N N . VAL A 1 380 ? -7.765 -11.220 18.831 1.00 86.31 380 VAL A N 1
ATOM 3085 C CA . VAL A 1 380 ? -9.153 -11.594 18.566 1.00 86.31 380 VAL A CA 1
ATOM 3086 C C . VAL A 1 380 ? -10.046 -11.256 19.753 1.00 86.31 380 VAL A C 1
ATOM 3088 O O . VAL A 1 380 ? -9.777 -11.680 20.874 1.00 86.31 380 VAL A O 1
ATOM 3091 N N . SER A 1 381 ? -11.167 -10.595 19.469 1.00 80.94 381 SER A N 1
ATOM 3092 C CA . SER A 1 381 ? -12.250 -10.318 20.412 1.00 80.94 381 SER A CA 1
ATOM 3093 C C . SER A 1 381 ? -13.586 -10.789 19.840 1.00 80.94 381 SER A C 1
ATOM 3095 O O . SER A 1 381 ? -13.831 -10.718 18.635 1.00 80.94 381 SER A O 1
ATOM 3097 N N . ARG A 1 382 ? -14.486 -11.265 20.703 1.00 86.38 382 ARG A N 1
ATOM 3098 C CA . ARG A 1 382 ? -15.862 -11.617 20.326 1.00 86.38 382 ARG A CA 1
ATOM 3099 C C . ARG A 1 382 ? -16.791 -10.472 20.702 1.00 86.38 382 ARG A C 1
ATOM 3101 O O . ARG A 1 382 ? -16.901 -10.139 21.878 1.00 86.38 382 ARG A O 1
ATOM 3108 N N . ILE A 1 383 ? -17.465 -9.886 19.715 1.00 85.19 383 ILE A N 1
ATOM 3109 C CA . ILE A 1 383 ? -18.346 -8.731 19.923 1.00 85.19 383 ILE A CA 1
ATOM 3110 C C . ILE A 1 383 ? -19.793 -9.194 19.841 1.00 85.19 383 ILE A C 1
ATOM 3112 O O . ILE A 1 383 ? -20.203 -9.777 18.836 1.00 85.19 383 ILE A O 1
ATOM 3116 N N . ALA A 1 384 ? -20.556 -8.962 20.908 1.00 82.94 384 ALA A N 1
ATOM 3117 C CA . ALA A 1 384 ? -21.986 -9.227 20.924 1.00 82.94 384 ALA A CA 1
ATOM 3118 C C . ALA A 1 384 ? -22.714 -8.255 19.986 1.00 82.94 384 ALA A C 1
ATOM 3120 O O . ALA A 1 384 ? -22.384 -7.074 19.903 1.00 82.94 384 ALA A O 1
ATOM 3121 N N . CYS A 1 385 ? -23.727 -8.762 19.295 1.00 86.94 385 CYS A N 1
ATOM 3122 C CA . CYS A 1 385 ? -24.571 -7.989 18.394 1.00 86.94 385 CYS A CA 1
ATOM 3123 C C . CYS A 1 385 ? -26.039 -8.214 18.777 1.00 86.94 385 CYS A C 1
ATOM 3125 O O . CYS A 1 385 ? -26.729 -9.005 18.118 1.00 86.94 385 CYS A O 1
ATOM 3127 N N . PRO A 1 386 ? -26.519 -7.587 19.872 1.00 82.56 386 PRO A N 1
ATOM 3128 C CA . PRO A 1 386 ? -27.937 -7.593 20.214 1.00 82.56 386 PRO A CA 1
ATOM 3129 C C . PRO A 1 386 ? -28.763 -7.177 18.993 1.00 82.56 386 PRO A C 1
ATOM 3131 O O . PRO A 1 386 ? -28.344 -6.323 18.211 1.00 82.56 386 PRO A O 1
ATOM 3134 N N . ASP A 1 387 ? -29.879 -7.864 18.763 1.00 86.62 387 ASP A N 1
ATOM 3135 C CA . ASP A 1 387 ? -30.773 -7.626 17.618 1.00 86.62 387 ASP A CA 1
ATOM 3136 C C . ASP A 1 387 ? -30.121 -7.778 16.227 1.00 86.62 387 ASP A C 1
ATOM 3138 O O . ASP A 1 387 ? -30.667 -7.352 15.210 1.00 86.62 387 ASP A O 1
ATOM 3142 N N . GLY A 1 388 ? -28.949 -8.419 16.154 1.00 88.06 388 GLY A N 1
ATOM 3143 C CA . GLY A 1 388 ? -28.205 -8.582 14.907 1.00 88.06 388 GLY A CA 1
ATOM 3144 C C . GLY A 1 388 ? -27.498 -7.309 14.436 1.00 88.06 388 GLY A C 1
ATOM 3145 O O . GLY A 1 388 ? -27.154 -7.223 13.251 1.00 88.06 388 GLY A O 1
ATOM 3146 N N . VAL A 1 389 ? -27.280 -6.336 15.328 1.00 86.25 389 VAL A N 1
ATOM 3147 C CA . VAL A 1 389 ? -26.595 -5.068 15.043 1.00 86.25 389 VAL A CA 1
ATOM 3148 C C . VAL A 1 389 ? -25.228 -5.038 15.723 1.00 86.25 389 VAL A C 1
ATOM 3150 O O . VAL A 1 389 ? -25.110 -5.156 16.939 1.00 86.25 389 VAL A O 1
ATOM 3153 N N . LEU A 1 390 ? -24.183 -4.862 14.923 1.00 87.94 390 LEU A N 1
ATOM 3154 C CA . LEU A 1 390 ? -22.823 -4.611 15.375 1.00 87.94 390 LEU A CA 1
ATOM 3155 C C . LEU A 1 390 ? -22.637 -3.112 15.591 1.00 87.94 390 LEU A C 1
ATOM 3157 O O . LEU A 1 390 ? -22.768 -2.339 14.643 1.00 87.94 390 LEU A O 1
ATOM 3161 N N . LYS A 1 391 ? -22.274 -2.717 16.809 1.00 83.06 391 LYS A N 1
ATOM 3162 C CA . LYS A 1 391 ? -21.853 -1.352 17.129 1.00 83.06 391 LYS A CA 1
ATOM 3163 C C . LYS A 1 391 ? -20.352 -1.341 17.372 1.00 83.06 391 LYS A C 1
ATOM 3165 O O . LYS A 1 391 ? -19.863 -2.153 18.154 1.00 83.06 391 LYS A O 1
ATOM 3170 N N . LEU A 1 392 ? -19.624 -0.460 16.695 1.00 81.38 392 LEU A N 1
ATOM 3171 C CA . LEU A 1 392 ? -18.177 -0.316 16.861 1.00 81.38 392 LEU A CA 1
ATOM 3172 C C . LEU A 1 392 ? -17.778 1.151 16.856 1.00 81.38 392 LEU A C 1
ATOM 3174 O O . LEU A 1 392 ? -18.392 1.964 16.171 1.00 81.38 392 LEU A O 1
ATOM 3178 N N . HIS A 1 393 ? -16.687 1.453 17.551 1.00 74.25 393 HIS A N 1
ATOM 3179 C CA . HIS A 1 393 ?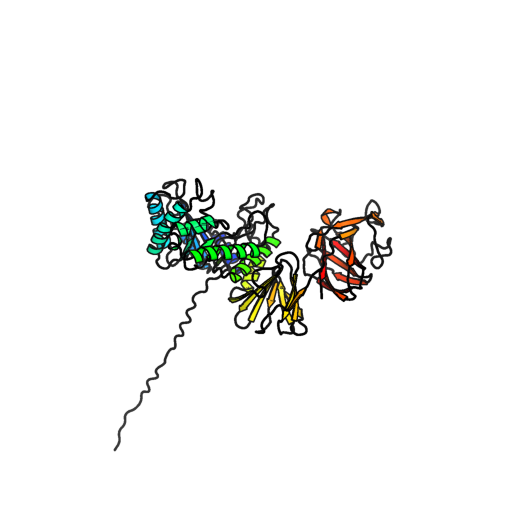 -15.943 2.690 17.371 1.00 74.25 393 HIS A CA 1
ATOM 3180 C C . HIS A 1 393 ? -14.628 2.353 16.689 1.00 74.25 393 HIS A C 1
ATOM 3182 O O . HIS A 1 393 ? -13.821 1.593 17.212 1.00 74.25 393 HIS A O 1
ATOM 3188 N N . LEU A 1 394 ? -14.462 2.880 15.486 1.00 82.12 394 LEU A N 1
ATOM 3189 C CA . LEU A 1 394 ? -13.307 2.658 14.638 1.00 82.12 394 LEU A CA 1
ATOM 3190 C C . LEU A 1 394 ? -12.292 3.762 14.897 1.00 82.12 394 LEU A C 1
ATOM 3192 O O . LEU A 1 394 ? -12.682 4.929 14.911 1.00 82.12 394 LEU A O 1
ATOM 3196 N N . SER A 1 395 ? -11.024 3.400 15.060 1.00 83.25 395 SER A N 1
ATOM 3197 C CA . SER A 1 395 ? -9.900 4.331 14.957 1.00 83.25 395 SER A CA 1
ATOM 3198 C C . SER A 1 395 ? -9.318 4.328 13.549 1.00 83.25 395 SER A C 1
ATOM 3200 O O . SER A 1 395 ? -9.862 3.692 12.642 1.00 83.25 395 SER A O 1
ATOM 3202 N N . GLU A 1 396 ? -8.205 5.032 13.357 1.00 86.50 396 GLU A N 1
ATOM 3203 C CA . GLU A 1 396 ? -7.433 4.983 12.114 1.00 86.50 396 GLU A CA 1
ATOM 3204 C C . GLU A 1 396 ? -6.835 3.602 11.824 1.00 86.50 396 GLU A C 1
ATOM 3206 O O . GLU A 1 396 ? -6.511 3.307 10.672 1.00 86.50 396 GLU A O 1
ATOM 3211 N N . SER A 1 397 ? -6.734 2.740 12.841 1.00 91.12 397 SER A N 1
ATOM 3212 C CA . SER A 1 397 ? -6.211 1.384 12.712 1.00 91.12 397 SER A CA 1
ATOM 3213 C C . SER A 1 397 ? -7.264 0.422 12.142 1.00 91.12 397 SER A C 1
ATOM 3215 O O . SER A 1 397 ? -8.346 0.280 12.722 1.00 91.12 397 SER A O 1
ATOM 3217 N N . PRO A 1 398 ? -6.976 -0.269 11.021 1.00 97.44 398 PRO A N 1
ATOM 3218 C CA . PRO A 1 398 ? -7.891 -1.246 10.448 1.00 97.44 398 PRO A CA 1
ATOM 3219 C C . PRO A 1 398 ? -8.211 -2.412 11.383 1.00 97.44 398 PRO A C 1
ATOM 3221 O O . PRO A 1 398 ? -7.330 -3.036 11.976 1.00 97.44 398 PRO A O 1
ATOM 3224 N N . VAL A 1 399 ? -9.493 -2.769 11.427 1.00 96.50 399 VAL A N 1
ATOM 3225 C CA . VAL A 1 399 ? -9.993 -3.983 12.079 1.00 96.50 399 VAL A CA 1
ATOM 3226 C C . VAL A 1 399 ? -10.699 -4.883 11.074 1.00 96.50 399 VAL A C 1
ATOM 3228 O O . VAL A 1 399 ? -11.360 -4.414 10.145 1.00 96.50 399 VAL A O 1
ATOM 3231 N N . TYR A 1 400 ? -10.596 -6.190 11.286 1.00 97.69 400 TYR A N 1
ATOM 3232 C CA . TYR A 1 400 ? -11.277 -7.208 10.499 1.00 97.69 400 TYR A CA 1
ATOM 3233 C C . TYR A 1 400 ? -12.481 -7.738 11.276 1.00 97.69 400 TYR A C 1
ATOM 3235 O O . TYR A 1 400 ? -12.338 -8.280 12.370 1.00 97.69 400 TYR A O 1
ATOM 3243 N N . VAL A 1 401 ? -13.671 -7.633 10.697 1.00 95.56 401 VAL A N 1
ATOM 3244 C CA . VAL A 1 401 ? -14.894 -8.257 11.212 1.00 95.56 401 VAL A CA 1
ATOM 3245 C C . VAL A 1 401 ? -15.175 -9.512 10.400 1.00 95.56 401 VAL A C 1
ATOM 3247 O O . VAL A 1 401 ? -15.144 -9.477 9.171 1.00 95.56 401 VAL A O 1
ATOM 3250 N N . SER A 1 402 ? -15.463 -10.626 11.067 1.00 93.38 402 SER A N 1
ATOM 3251 C CA . SER A 1 402 ? -15.754 -11.920 10.439 1.00 93.38 402 SER A CA 1
ATOM 3252 C C . SER A 1 402 ? -16.793 -12.724 11.236 1.00 93.38 402 SER A C 1
ATOM 3254 O O . SER A 1 402 ? -17.378 -12.220 12.195 1.00 93.38 402 SER A O 1
ATOM 3256 N N . ASP A 1 403 ? -17.050 -13.967 10.815 1.00 87.50 403 ASP A N 1
ATOM 3257 C CA . ASP A 1 403 ? -18.046 -14.882 11.399 1.00 87.50 403 ASP A CA 1
ATOM 3258 C C . ASP A 1 403 ? -19.511 -14.398 11.314 1.00 87.50 403 ASP A C 1
ATOM 3260 O O . ASP A 1 403 ? -20.332 -14.701 12.174 1.00 87.50 403 ASP A O 1
ATOM 3264 N N . PHE A 1 404 ? -19.877 -13.701 10.234 1.00 83.88 404 PHE A N 1
ATOM 3265 C CA . PHE A 1 404 ? -21.272 -13.378 9.895 1.00 83.88 404 PHE A CA 1
ATOM 3266 C C . PHE A 1 404 ? -21.654 -13.918 8.503 1.00 83.88 404 PHE A C 1
ATOM 3268 O O . PHE A 1 404 ? -20.794 -14.143 7.644 1.00 83.88 404 PHE A O 1
ATOM 3275 N N . THR A 1 405 ? -22.951 -14.178 8.287 1.00 66.12 405 THR A N 1
ATOM 3276 C CA . THR A 1 405 ? -23.498 -14.795 7.060 1.00 66.12 405 THR A CA 1
ATOM 3277 C C . THR A 1 405 ? -24.158 -13.768 6.123 1.00 66.12 405 THR A C 1
ATOM 3279 O O . THR A 1 405 ? -24.021 -12.562 6.297 1.00 66.12 405 THR A O 1
ATOM 3282 N N . VAL A 1 406 ? -24.804 -14.246 5.049 1.00 55.44 406 VAL A N 1
ATOM 3283 C CA . VAL A 1 406 ? -25.082 -13.547 3.773 1.00 55.44 406 VAL A CA 1
ATOM 3284 C C . VAL A 1 406 ? -26.059 -12.353 3.864 1.00 55.44 406 VAL A C 1
ATOM 3286 O O . VAL A 1 406 ? -26.349 -11.715 2.849 1.00 55.44 406 VAL A O 1
ATOM 3289 N N . THR A 1 407 ? -26.511 -11.970 5.055 1.00 56.53 407 THR A N 1
ATOM 3290 C CA . THR A 1 407 ? -27.367 -10.797 5.271 1.00 56.53 407 THR A CA 1
ATOM 3291 C C . THR A 1 407 ? -26.700 -9.533 4.704 1.00 56.53 407 THR A C 1
ATOM 3293 O O . THR A 1 407 ? -25.484 -9.360 4.852 1.00 56.53 407 THR A O 1
ATOM 3296 N N . PRO A 1 408 ? -27.430 -8.652 3.990 1.00 55.75 408 PRO A N 1
ATOM 3297 C CA . PRO A 1 408 ? -26.833 -7.440 3.454 1.00 55.75 408 PRO A CA 1
ATOM 3298 C C . PRO A 1 408 ? -26.356 -6.549 4.601 1.00 55.75 408 PRO A C 1
ATOM 3300 O O . PRO A 1 408 ? -27.165 -5.928 5.285 1.00 55.75 408 PRO A O 1
ATOM 3303 N N . VAL A 1 409 ? -25.034 -6.453 4.756 1.00 58.28 409 VAL A N 1
ATOM 3304 C CA . VAL A 1 409 ? -24.418 -5.451 5.624 1.00 58.28 409 VAL A CA 1
ATOM 3305 C C . VAL A 1 409 ? -24.790 -4.074 5.080 1.00 58.28 409 VAL A C 1
ATOM 3307 O O . VAL A 1 409 ? -24.510 -3.756 3.912 1.00 58.28 409 VAL A O 1
ATOM 3310 N N . ARG A 1 410 ? -25.479 -3.295 5.914 1.00 60.06 410 ARG A N 1
ATOM 3311 C CA . ARG A 1 410 ? -25.931 -1.927 5.646 1.00 60.06 410 ARG A CA 1
ATOM 3312 C C . ARG A 1 410 ? -25.623 -1.064 6.866 1.00 60.06 410 ARG A C 1
ATOM 3314 O O . ARG A 1 410 ? -25.771 -1.536 7.994 1.00 60.06 410 ARG A O 1
ATOM 3321 N N . LEU A 1 411 ? -25.198 0.170 6.605 1.00 59.00 411 LEU A N 1
ATOM 3322 C CA . LEU A 1 411 ? -25.055 1.206 7.621 1.00 59.00 411 LEU A CA 1
ATOM 3323 C C . LEU A 1 411 ? -26.435 1.540 8.190 1.00 59.00 411 LEU A C 1
ATOM 3325 O O . LEU A 1 411 ? -27.361 1.778 7.415 1.00 59.00 411 LEU A O 1
ATOM 3329 N N . ASP A 1 412 ? -26.545 1.565 9.516 1.00 57.59 412 ASP A N 1
ATOM 3330 C CA . ASP A 1 412 ? -27.727 2.098 10.199 1.00 57.59 412 ASP A CA 1
ATOM 3331 C C . ASP A 1 412 ? -27.525 3.581 10.548 1.00 57.59 412 ASP A C 1
ATOM 3333 O O . ASP A 1 412 ? -28.338 4.419 10.168 1.00 57.59 412 ASP A O 1
ATOM 3337 N N . ARG A 1 413 ? -26.405 3.925 11.208 1.00 50.84 413 ARG A N 1
ATOM 3338 C CA . ARG A 1 413 ? -26.019 5.307 11.561 1.00 50.84 413 ARG A CA 1
ATOM 3339 C C . ARG A 1 413 ? -24.544 5.424 11.968 1.00 50.84 413 ARG A C 1
ATOM 3341 O O . ARG A 1 413 ? -23.916 4.427 12.323 1.00 50.84 413 ARG A O 1
ATOM 3348 N N . THR A 1 414 ? -24.009 6.646 11.944 1.00 54.66 414 THR A N 1
ATOM 3349 C CA . THR A 1 414 ? -22.709 7.005 12.540 1.00 54.66 414 THR A CA 1
ATOM 3350 C C . THR A 1 414 ? -22.901 7.591 13.938 1.00 54.66 414 THR A C 1
ATOM 3352 O O . THR A 1 414 ? -23.765 8.446 14.127 1.00 54.66 414 THR A O 1
ATOM 3355 N N . ILE A 1 415 ? -22.088 7.166 14.907 1.00 56.53 415 ILE A N 1
ATOM 3356 C CA . ILE A 1 415 ? -22.146 7.628 16.303 1.00 56.53 415 ILE A CA 1
ATOM 3357 C C . ILE A 1 415 ? -20.950 8.551 16.577 1.00 56.53 415 ILE A C 1
ATOM 3359 O O . ILE A 1 415 ? -19.808 8.196 16.285 1.00 56.53 415 ILE A O 1
ATOM 3363 N N . SER A 1 416 ? -21.187 9.730 17.156 1.00 55.62 416 SER A N 1
ATOM 3364 C CA . SER A 1 416 ? -20.120 10.652 17.566 1.00 55.62 416 SER A CA 1
ATOM 3365 C C . SER A 1 416 ? -19.469 10.197 18.877 1.00 55.62 416 SER A C 1
ATOM 3367 O O . SER A 1 416 ? -20.171 9.975 19.867 1.00 55.62 416 SER A O 1
ATOM 3369 N N . ALA A 1 417 ? -18.139 10.094 18.902 1.00 65.75 417 ALA A N 1
ATOM 3370 C CA . ALA A 1 417 ? -17.364 9.941 20.134 1.00 65.75 417 ALA A CA 1
ATOM 3371 C C . ALA A 1 417 ? -16.928 11.316 20.666 1.00 65.75 417 ALA A C 1
ATOM 3373 O O . ALA A 1 417 ? -16.644 12.223 19.885 1.00 65.75 417 ALA A O 1
ATOM 3374 N N . PHE A 1 418 ? -16.864 11.465 21.989 1.00 80.06 418 PHE A N 1
ATOM 3375 C CA . PHE A 1 418 ? -16.351 12.655 22.666 1.00 80.06 418 PHE A CA 1
ATOM 3376 C C . PHE A 1 418 ? -14.984 12.349 23.287 1.00 80.06 418 PHE A C 1
ATOM 3378 O O . PHE A 1 418 ? -14.844 11.384 24.034 1.00 80.06 418 PHE A O 1
ATOM 3385 N N . VAL A 1 419 ? -13.982 13.176 22.995 1.00 84.00 419 VAL A N 1
ATOM 3386 C CA . VAL A 1 419 ? -12.627 13.062 23.555 1.00 84.00 419 VAL A CA 1
ATOM 3387 C C . VAL A 1 419 ? -12.408 14.217 24.536 1.00 84.00 419 VAL A C 1
ATOM 3389 O O . VAL A 1 419 ? -12.373 15.373 24.101 1.00 84.00 419 VAL A O 1
ATOM 3392 N N . PRO A 1 420 ? -12.272 13.959 25.850 1.00 88.56 420 PRO A N 1
ATOM 3393 C CA . PRO A 1 420 ? -11.861 14.994 26.789 1.00 88.56 420 PRO A CA 1
ATOM 3394 C C . PRO A 1 420 ? -10.407 15.378 26.513 1.00 88.56 420 PRO A C 1
ATOM 3396 O O . PRO A 1 420 ? -9.508 14.557 26.662 1.00 88.56 420 PRO A O 1
ATOM 3399 N N . ARG A 1 421 ? -10.176 16.628 26.098 1.00 91.31 421 ARG A N 1
ATOM 3400 C CA . ARG A 1 421 ? -8.823 17.113 25.778 1.00 91.31 421 ARG A CA 1
ATOM 3401 C C . ARG A 1 421 ? -8.172 17.923 26.884 1.00 91.31 421 ARG A C 1
ATOM 3403 O O . ARG A 1 421 ? -6.957 17.982 26.947 1.00 91.31 421 ARG A O 1
ATOM 3410 N N . GLN A 1 422 ? -8.968 18.532 27.754 1.00 95.44 422 GLN A N 1
ATOM 3411 C CA . GLN A 1 422 ? -8.487 19.424 28.805 1.00 95.44 422 GLN A CA 1
ATOM 3412 C C . GLN A 1 422 ? -8.495 18.692 30.148 1.00 95.44 422 GLN A C 1
ATOM 3414 O O . GLN A 1 422 ? -9.554 18.267 30.618 1.00 95.44 422 GLN A O 1
ATOM 3419 N N . TRP A 1 423 ? -7.315 18.567 30.751 1.00 97.56 423 TRP A N 1
ATOM 3420 C CA . TRP A 1 423 ? -7.072 17.805 31.971 1.00 97.56 423 TRP A CA 1
ATOM 3421 C C . TRP A 1 423 ? -6.328 18.634 33.016 1.00 97.56 423 TRP A C 1
ATOM 3423 O O . TRP A 1 423 ? -5.605 19.584 32.709 1.00 97.56 423 TRP A O 1
ATOM 3433 N N . LEU A 1 424 ? -6.468 18.221 34.271 1.00 98.25 424 LEU A N 1
ATOM 3434 C CA . LEU A 1 424 ? -5.528 18.531 35.338 1.00 98.25 424 LEU A CA 1
ATOM 3435 C C . LEU A 1 424 ? -4.726 17.274 35.644 1.00 98.25 424 LEU A C 1
ATOM 3437 O O . LEU A 1 424 ? -5.316 16.219 35.840 1.00 98.25 424 LEU A O 1
ATOM 3441 N N . VAL A 1 425 ? -3.403 17.369 35.715 1.00 98.12 425 VAL A N 1
ATOM 3442 C CA . VAL A 1 425 ? -2.532 16.242 36.071 1.00 98.12 425 VAL A CA 1
ATOM 3443 C C . VAL A 1 425 ? -1.741 16.528 37.338 1.00 98.12 425 VAL A C 1
ATOM 3445 O O . VAL A 1 425 ? -1.345 17.667 37.581 1.00 98.12 425 VAL A O 1
ATOM 3448 N N . CYS A 1 426 ? -1.493 15.501 38.148 1.00 97.50 426 CYS A N 1
ATOM 3449 C CA . CYS A 1 426 ? -0.777 15.620 39.417 1.00 97.50 426 CYS A CA 1
ATOM 3450 C C . CYS A 1 426 ? 0.148 14.421 39.646 1.00 97.50 426 CYS A C 1
ATOM 3452 O O . CYS A 1 426 ? -0.270 13.274 39.506 1.00 97.50 426 CYS A O 1
ATOM 3454 N N . GLY A 1 427 ? 1.404 14.686 40.001 1.00 95.25 427 GLY A N 1
ATOM 3455 C CA . GLY A 1 427 ? 2.439 13.669 40.177 1.00 95.25 427 GLY A CA 1
ATOM 3456 C C . GLY A 1 427 ? 3.851 14.248 40.013 1.00 95.25 427 GLY A C 1
ATOM 3457 O O . GLY A 1 427 ? 4.015 15.471 40.068 1.00 95.25 427 GLY A O 1
ATOM 3458 N N . PRO A 1 428 ? 4.870 13.398 39.814 1.00 95.06 428 PRO A N 1
ATOM 3459 C CA . PRO A 1 428 ? 4.822 11.954 40.033 1.00 95.06 428 PRO A CA 1
ATOM 3460 C C . PRO A 1 428 ? 4.811 11.618 41.536 1.00 95.06 428 PRO A C 1
ATOM 3462 O O . PRO A 1 428 ? 5.365 12.347 42.359 1.00 95.06 428 PRO A O 1
ATOM 3465 N N . PHE A 1 429 ? 4.206 10.494 41.897 1.00 94.62 429 PHE A N 1
ATOM 3466 C CA . PHE A 1 429 ? 4.320 9.863 43.213 1.00 94.62 429 PHE A CA 1
ATOM 3467 C C . PHE A 1 429 ? 5.182 8.615 43.064 1.00 94.62 429 PHE A C 1
ATOM 3469 O O . PHE A 1 429 ? 4.915 7.813 42.171 1.00 94.62 429 PHE A O 1
ATOM 3476 N N . LEU A 1 430 ? 6.207 8.432 43.899 1.00 91.94 430 LEU A N 1
ATOM 3477 C CA . LEU A 1 430 ? 6.994 7.198 43.848 1.00 91.94 430 LEU A CA 1
ATOM 3478 C C . LEU A 1 430 ? 6.122 6.017 44.286 1.00 91.94 430 LEU A C 1
ATOM 3480 O O . LEU A 1 430 ? 5.429 6.078 45.303 1.00 91.94 430 LEU A O 1
ATOM 3484 N N . SER A 1 431 ? 6.192 4.929 43.530 1.00 84.81 431 SER A N 1
ATOM 3485 C CA . SER A 1 431 ? 5.495 3.680 43.819 1.00 84.81 431 SER A CA 1
ATOM 3486 C C . SER A 1 431 ? 6.501 2.548 44.000 1.00 84.81 431 SER A C 1
ATOM 3488 O O . SER A 1 431 ? 7.479 2.436 43.263 1.00 84.81 431 SER A O 1
ATOM 3490 N N . SER A 1 432 ? 6.277 1.687 44.994 1.00 73.12 432 SER A N 1
ATOM 3491 C CA . SER A 1 432 ? 6.930 0.379 45.013 1.00 73.12 432 SER A CA 1
ATOM 3492 C C . SER A 1 432 ? 6.261 -0.512 43.968 1.00 73.12 432 SER A C 1
ATOM 3494 O O . SER A 1 432 ? 5.059 -0.379 43.735 1.00 73.12 432 SER A O 1
ATOM 3496 N N . LYS A 1 433 ? 7.037 -1.416 43.353 1.00 62.78 433 LYS A N 1
ATOM 3497 C CA . LYS A 1 433 ? 6.672 -2.169 42.138 1.00 62.78 433 LYS A CA 1
ATOM 3498 C C . LYS A 1 433 ? 5.301 -2.873 42.166 1.00 62.78 433 LYS A C 1
ATOM 3500 O O . LYS A 1 433 ? 4.795 -3.151 41.089 1.00 62.78 433 LYS A O 1
ATOM 3505 N N . ASP A 1 434 ? 4.662 -3.069 43.324 1.00 62.72 434 ASP A N 1
ATOM 3506 C CA . ASP A 1 434 ? 3.382 -3.785 43.453 1.00 62.72 434 ASP A CA 1
ATOM 3507 C C . ASP A 1 434 ? 2.269 -3.040 44.230 1.00 62.72 434 ASP A C 1
ATOM 3509 O O . ASP A 1 434 ? 1.229 -3.630 44.515 1.00 62.72 434 ASP A O 1
ATOM 3513 N N . ASN A 1 435 ? 2.442 -1.759 44.595 1.00 70.81 435 ASN A N 1
ATOM 3514 C CA . ASN A 1 435 ? 1.459 -1.029 45.427 1.00 70.81 435 ASN A CA 1
ATOM 3515 C C . ASN A 1 435 ? 0.966 0.300 44.823 1.00 70.81 435 ASN A C 1
ATOM 3517 O O . ASN A 1 435 ? 0.138 0.979 45.434 1.00 70.81 435 ASN A O 1
ATOM 3521 N N . GLY A 1 436 ? 1.451 0.693 43.639 1.00 83.38 436 GLY A N 1
ATOM 3522 C CA . GLY A 1 436 ? 1.151 1.997 43.041 1.00 83.38 436 GLY A CA 1
ATOM 3523 C C . GLY A 1 436 ? -0.348 2.245 42.895 1.00 83.38 436 GLY A C 1
ATOM 3524 O O . GLY A 1 436 ? -0.863 3.234 43.413 1.00 83.38 436 GLY A O 1
ATOM 3525 N N . LEU A 1 437 ? -1.080 1.313 42.285 1.00 88.62 437 LEU A N 1
ATOM 3526 C CA . LEU A 1 437 ? -2.533 1.442 42.114 1.00 88.62 437 LEU A CA 1
ATOM 3527 C C . LEU A 1 437 ? -3.355 1.287 43.404 1.00 88.62 437 LEU A C 1
ATOM 3529 O O . LEU A 1 437 ? -4.459 1.824 43.468 1.00 88.62 437 LEU A O 1
ATOM 3533 N N . GLN A 1 438 ? -2.822 0.639 44.440 1.00 88.25 438 GLN A N 1
ATOM 3534 C CA . GLN A 1 438 ? -3.537 0.380 45.698 1.00 88.25 438 GLN A CA 1
ATOM 3535 C C . GLN A 1 438 ? -3.412 1.532 46.712 1.00 88.25 438 GLN A C 1
ATOM 3537 O O . GLN A 1 438 ? -4.321 1.763 47.508 1.00 88.25 438 GLN A O 1
ATOM 3542 N N . ALA A 1 439 ? -2.306 2.281 46.690 1.00 90.25 439 ALA A N 1
ATOM 3543 C CA . ALA A 1 439 ? -2.066 3.371 47.633 1.00 90.25 439 ALA A CA 1
ATOM 3544 C C . ALA A 1 439 ? -2.804 4.663 47.244 1.00 90.25 439 ALA A C 1
ATOM 3546 O O . ALA A 1 439 ? -2.510 5.242 46.205 1.00 90.25 439 ALA A O 1
ATOM 3547 N N . ASP A 1 440 ? -3.697 5.171 48.095 1.00 93.62 440 ASP A N 1
ATOM 3548 C CA . ASP A 1 440 ? -4.312 6.493 47.902 1.00 93.62 440 ASP A CA 1
ATOM 3549 C C . ASP A 1 440 ? -3.305 7.612 48.227 1.00 93.62 440 ASP A C 1
ATOM 3551 O O . ASP A 1 440 ? -2.964 7.846 49.394 1.00 93.62 440 ASP A O 1
ATOM 3555 N N . PHE A 1 441 ? -2.840 8.304 47.185 1.00 94.62 441 PHE A N 1
ATOM 3556 C CA . PHE A 1 441 ? -1.906 9.434 47.293 1.00 94.62 441 PHE A CA 1
ATOM 3557 C C . PHE A 1 441 ? -2.609 10.798 47.418 1.00 94.62 441 PHE A C 1
ATOM 3559 O O . PHE A 1 441 ? -1.956 11.811 47.664 1.00 94.62 441 PHE A O 1
ATOM 3566 N N . LEU A 1 442 ? -3.936 10.843 47.282 1.00 95.69 442 LEU A N 1
ATOM 3567 C CA . LEU A 1 442 ? -4.754 12.055 47.337 1.00 95.69 442 LEU A CA 1
ATOM 3568 C C . LEU A 1 442 ? -5.489 12.212 48.675 1.00 95.69 442 LEU A C 1
ATOM 3570 O O . LEU A 1 442 ? -6.363 13.066 48.800 1.00 95.69 442 LEU A O 1
ATOM 3574 N N . LYS A 1 443 ? -5.106 11.469 49.724 1.00 93.56 443 LYS A N 1
ATOM 3575 C CA . LYS A 1 443 ? -5.680 11.595 51.082 1.00 93.56 443 LYS A CA 1
ATOM 3576 C C . LYS A 1 443 ? -5.707 13.029 51.615 1.00 93.56 443 LYS A C 1
ATOM 3578 O O . LYS A 1 443 ? -6.661 13.420 52.278 1.00 93.56 443 LYS A O 1
ATOM 3583 N N . SER A 1 444 ? -4.681 13.829 51.307 1.00 92.00 444 SER A N 1
ATOM 3584 C CA . SER A 1 444 ? -4.620 15.253 51.692 1.00 92.00 444 SER A CA 1
ATOM 3585 C C . SER A 1 444 ? -5.644 16.143 50.969 1.00 92.00 444 SER A C 1
ATOM 3587 O O . SER A 1 444 ? -5.757 17.325 51.276 1.00 92.00 444 SER A O 1
ATOM 3589 N N . GLN A 1 445 ? -6.380 15.578 50.014 1.00 92.88 445 GLN A N 1
ATOM 3590 C CA . GLN A 1 445 ? -7.366 16.225 49.150 1.00 92.88 445 GLN A CA 1
ATOM 3591 C C . GLN A 1 445 ? -8.737 15.526 49.239 1.00 92.88 445 GLN A C 1
ATOM 3593 O O . GLN A 1 445 ? -9.552 15.633 48.329 1.00 92.88 445 GLN A O 1
ATOM 3598 N N . GLY A 1 446 ? -8.983 14.765 50.313 1.00 91.94 446 GLY A N 1
ATOM 3599 C CA . GLY A 1 446 ? -10.226 14.007 50.503 1.00 91.94 446 GLY A CA 1
ATOM 3600 C C . GLY A 1 446 ? -10.209 12.580 49.941 1.00 91.94 446 GLY A C 1
ATOM 3601 O O . GLY A 1 446 ? -11.152 11.837 50.192 1.00 91.94 446 GLY A O 1
ATOM 3602 N N . GLY A 1 447 ? -9.131 12.170 49.265 1.00 94.75 447 GLY A N 1
ATOM 3603 C CA . GLY A 1 447 ? -8.948 10.820 48.723 1.00 94.75 447 GLY A CA 1
ATOM 3604 C C . GLY A 1 447 ? -9.411 10.655 47.274 1.00 94.75 447 GLY A C 1
ATOM 3605 O O . GLY A 1 447 ? -10.106 11.505 46.713 1.00 94.75 447 GLY A O 1
ATOM 3606 N N . GLU A 1 448 ? -9.021 9.537 46.657 1.00 95.25 448 GLU A N 1
ATOM 3607 C CA . GLU A 1 448 ? -9.273 9.242 45.231 1.00 95.25 448 GLU A CA 1
ATOM 3608 C C . GLU A 1 448 ? -10.763 9.244 44.858 1.00 95.25 448 GLU A C 1
ATOM 3610 O O . GLU A 1 448 ? -11.125 9.577 43.732 1.00 95.25 448 GLU A O 1
ATOM 3615 N N . SER A 1 449 ? -11.641 8.904 45.803 1.00 92.75 449 SER A N 1
ATOM 3616 C CA . SER A 1 449 ? -13.087 8.879 45.586 1.00 92.75 449 SER A CA 1
ATOM 3617 C C . SER A 1 449 ? -13.771 10.228 45.800 1.00 92.75 449 SER A C 1
ATOM 3619 O O . SER A 1 449 ? -14.947 10.330 45.496 1.00 92.75 449 SER A O 1
ATOM 3621 N N . ALA A 1 450 ? -13.103 11.277 46.287 1.00 93.69 450 ALA A N 1
ATOM 3622 C CA . ALA A 1 450 ? -13.769 12.550 46.612 1.00 93.69 450 ALA A CA 1
ATOM 3623 C C . ALA A 1 450 ? -13.090 13.796 46.027 1.00 93.69 450 ALA A C 1
ATOM 3625 O O . ALA A 1 450 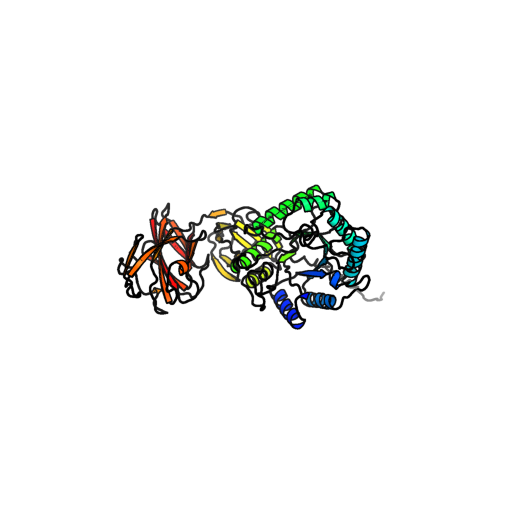? -13.631 14.892 46.143 1.00 93.69 450 ALA A O 1
ATOM 3626 N N . VAL A 1 451 ? -11.916 13.649 45.410 1.00 95.44 451 VAL A N 1
ATOM 3627 C CA . VAL A 1 451 ? -11.135 14.788 44.922 1.00 95.44 451 VAL A CA 1
ATOM 3628 C C . VAL A 1 451 ? -11.847 15.555 43.794 1.00 95.44 451 VAL A C 1
ATOM 3630 O O . VAL A 1 451 ? -12.318 14.971 42.818 1.00 95.44 451 VAL A O 1
ATOM 3633 N N . GLU A 1 452 ? -11.863 16.884 43.907 1.00 95.12 452 GLU A N 1
ATOM 3634 C CA . GLU A 1 452 ? -12.282 17.827 42.861 1.00 95.12 452 GLU A CA 1
ATOM 3635 C C . GLU A 1 452 ? -11.233 18.945 42.735 1.00 95.12 452 GLU A C 1
ATOM 3637 O O . GLU A 1 452 ? -11.380 20.023 43.320 1.00 95.12 452 GLU A O 1
ATOM 3642 N N . PRO A 1 453 ? -10.126 18.684 42.026 1.00 96.38 453 PRO A N 1
ATOM 3643 C CA . PRO A 1 453 ? -8.947 19.529 42.099 1.00 96.38 453 PRO A CA 1
ATOM 3644 C C . PRO A 1 453 ? -9.080 20.819 41.290 1.00 96.38 453 PRO A C 1
ATOM 3646 O O . PRO A 1 453 ? -9.754 20.873 40.255 1.00 96.38 453 PRO A O 1
ATOM 3649 N N . LYS A 1 454 ? -8.351 21.853 41.719 1.00 95.94 454 LYS A N 1
ATOM 3650 C CA . LYS A 1 454 ? -8.202 23.121 40.986 1.00 95.94 454 LYS A CA 1
ATOM 3651 C C . LYS A 1 454 ? -6.796 23.273 40.393 1.00 95.94 454 LYS A C 1
ATOM 3653 O O . LYS A 1 454 ? -5.826 22.780 40.969 1.00 95.94 454 LYS A O 1
ATOM 3658 N N . PRO A 1 455 ? -6.638 23.990 39.262 1.00 96.38 455 PRO A N 1
ATOM 3659 C CA . PRO A 1 455 ? -5.313 24.296 38.728 1.00 96.38 455 PRO A CA 1
ATOM 3660 C C . PRO A 1 455 ? -4.428 24.972 39.786 1.00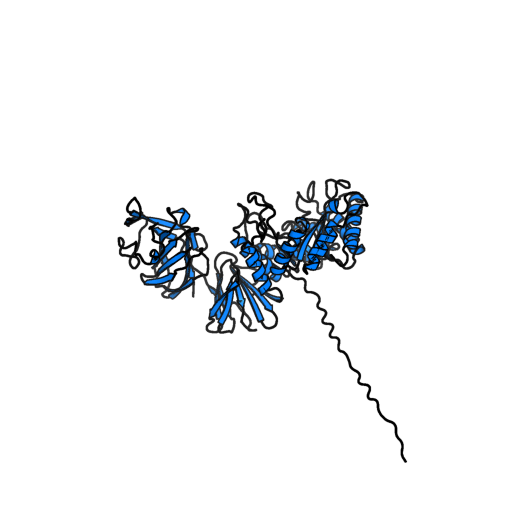 96.38 455 PRO A C 1
ATOM 3662 O O . PRO A 1 455 ? -4.848 25.937 40.422 1.00 96.38 455 PRO A O 1
ATOM 3665 N N . GLY A 1 456 ? -3.203 24.479 39.962 1.00 95.88 456 GLY A N 1
ATOM 3666 C CA . GLY A 1 456 ? -2.235 25.010 40.924 1.00 95.88 456 GLY A CA 1
ATOM 3667 C C . GLY A 1 456 ? -2.418 24.532 42.367 1.00 95.88 456 GLY A C 1
ATOM 3668 O O . GLY A 1 456 ? -1.573 24.843 43.204 1.00 95.88 456 GLY A O 1
ATOM 3669 N N . GLU A 1 457 ? -3.469 23.768 42.672 1.00 96.94 457 GLU A N 1
ATOM 3670 C CA . GLU A 1 457 ? -3.706 23.251 44.018 1.00 96.94 457 GLU A CA 1
ATOM 3671 C C . GLU A 1 457 ? -2.590 22.292 44.449 1.00 96.94 457 GLU A C 1
ATOM 3673 O O . GLU A 1 457 ? -2.164 21.423 43.682 1.00 96.94 457 GLU A O 1
ATOM 3678 N N . ILE A 1 458 ? -2.083 22.495 45.668 1.00 96.31 458 ILE A N 1
ATOM 3679 C CA . ILE A 1 458 ? -0.927 21.779 46.210 1.00 96.31 458 ILE A CA 1
ATOM 3680 C C . ILE A 1 458 ? -1.392 20.475 46.853 1.00 96.31 458 ILE A C 1
ATOM 3682 O O . ILE A 1 458 ? -2.279 20.471 47.702 1.00 96.31 458 ILE A O 1
ATOM 3686 N N . VAL A 1 459 ? -0.716 19.383 46.509 1.00 96.56 459 VAL A N 1
ATOM 3687 C CA . VAL A 1 459 ? -0.943 18.048 47.059 1.00 96.56 459 VAL A CA 1
ATOM 3688 C C . VAL A 1 459 ? 0.276 17.625 47.865 1.00 96.56 459 VAL A C 1
ATOM 3690 O O . VAL A 1 459 ? 1.413 17.728 47.395 1.00 96.56 459 VAL A O 1
ATOM 3693 N N . LYS A 1 460 ? 0.051 17.129 49.085 1.00 94.44 460 LYS A N 1
ATOM 3694 C CA . LYS A 1 460 ? 1.127 16.580 49.918 1.00 94.44 460 LYS A CA 1
ATOM 3695 C C . LYS A 1 460 ? 1.735 15.355 49.232 1.00 94.44 460 LYS A C 1
ATOM 3697 O O . LYS A 1 460 ? 1.007 14.442 48.854 1.00 94.44 460 LYS A O 1
ATOM 3702 N N . ASN A 1 461 ? 3.056 15.326 49.096 1.00 92.94 461 ASN A N 1
ATOM 3703 C CA . ASN A 1 461 ? 3.777 14.236 48.452 1.00 92.94 461 ASN A CA 1
ATOM 3704 C C . ASN A 1 461 ? 5.103 13.985 49.170 1.00 92.94 461 ASN A C 1
ATOM 3706 O O . ASN A 1 461 ? 6.157 14.462 48.754 1.00 92.94 461 ASN A O 1
ATOM 3710 N N . ASP A 1 462 ? 5.036 13.198 50.240 1.00 88.56 462 ASP A N 1
ATOM 3711 C CA . ASP A 1 462 ? 6.200 12.851 51.062 1.00 88.56 462 ASP A CA 1
ATOM 3712 C C . ASP A 1 462 ? 7.224 11.975 50.308 1.00 88.56 462 ASP A C 1
ATOM 3714 O O . ASP A 1 462 ? 8.314 11.729 50.816 1.00 88.56 462 ASP A O 1
ATOM 3718 N N . SER A 1 463 ? 6.891 11.497 49.098 1.00 85.75 463 SER A N 1
ATOM 3719 C CA . SER A 1 463 ? 7.806 10.711 48.262 1.00 85.75 463 SER A CA 1
ATOM 3720 C C . SER A 1 463 ? 8.791 11.558 47.450 1.00 85.75 463 SER A C 1
ATOM 3722 O O . SER A 1 463 ? 9.760 11.020 46.918 1.00 85.75 463 SER A O 1
ATOM 3724 N N . LEU A 1 464 ? 8.574 12.874 47.360 1.00 85.50 464 LEU A N 1
ATOM 3725 C CA . LEU A 1 464 ? 9.480 13.805 46.687 1.00 85.50 464 LEU A CA 1
ATOM 3726 C C . LEU A 1 464 ? 10.292 14.620 47.707 1.00 85.50 464 LEU A C 1
ATOM 3728 O O . LEU A 1 464 ? 9.778 14.916 48.786 1.00 85.50 464 LEU A O 1
ATOM 3732 N N . PRO A 1 465 ? 11.512 15.080 47.361 1.00 85.56 465 PRO A N 1
ATOM 3733 C CA . PRO A 1 465 ? 12.326 15.919 48.248 1.00 85.56 465 PRO A CA 1
ATOM 3734 C C . PRO A 1 465 ? 11.625 17.201 48.720 1.00 85.56 465 PRO A C 1
ATOM 3736 O O . PRO A 1 465 ? 11.851 17.662 49.833 1.00 85.56 465 PRO A O 1
ATOM 3739 N N . GLU A 1 466 ? 10.754 17.770 47.883 1.00 88.31 466 GLU A N 1
ATOM 3740 C CA . GLU A 1 466 ? 9.990 18.984 48.198 1.00 88.31 466 GLU A CA 1
ATOM 3741 C C . GLU A 1 466 ? 8.798 18.733 49.143 1.00 88.31 466 GLU A C 1
ATOM 3743 O O . GLU A 1 466 ? 8.172 19.686 49.608 1.00 88.31 466 GLU A O 1
ATOM 3748 N N . GLY A 1 467 ? 8.446 17.467 49.406 1.00 92.44 467 GLY A N 1
ATOM 3749 C CA . GLY A 1 467 ? 7.309 17.075 50.248 1.00 92.44 467 GLY A CA 1
ATOM 3750 C C . GLY A 1 467 ? 5.928 17.379 49.649 1.00 92.44 467 GLY A C 1
ATOM 3751 O O . GLY A 1 467 ? 4.904 17.216 50.318 1.00 92.44 467 GLY A O 1
ATOM 3752 N N . LYS A 1 468 ? 5.868 17.849 48.397 1.00 94.38 468 LYS A N 1
ATOM 3753 C CA . LYS A 1 468 ? 4.638 18.278 47.721 1.00 94.38 468 LYS A CA 1
ATOM 3754 C C . LYS A 1 468 ? 4.736 18.166 46.200 1.00 94.38 468 LYS A C 1
ATOM 3756 O O . LYS A 1 468 ? 5.821 18.107 45.635 1.00 94.38 468 LYS A O 1
ATOM 3761 N N . THR A 1 469 ? 3.580 18.165 45.551 1.00 95.31 469 THR A N 1
ATOM 3762 C CA . THR A 1 469 ? 3.394 18.408 44.112 1.00 95.31 469 THR A CA 1
ATOM 3763 C C . THR A 1 469 ? 2.152 19.290 43.924 1.00 95.31 469 THR A C 1
ATOM 3765 O O . THR A 1 469 ? 1.559 19.736 44.907 1.00 95.31 469 THR A O 1
ATOM 3768 N N . ASN A 1 470 ? 1.749 19.588 42.693 1.00 96.31 470 ASN A N 1
ATOM 3769 C CA . ASN A 1 470 ? 0.563 20.388 42.408 1.00 96.31 470 ASN A CA 1
ATOM 3770 C C . ASN A 1 470 ? -0.185 19.894 41.165 1.00 96.31 470 ASN A C 1
ATOM 3772 O O . ASN A 1 470 ? 0.396 19.246 40.293 1.00 96.31 470 ASN A O 1
ATOM 3776 N N . TRP A 1 471 ? -1.468 20.235 41.070 1.00 98.12 471 TRP A N 1
ATOM 3777 C CA . TRP A 1 471 ? -2.258 20.018 39.860 1.00 98.12 471 TRP A CA 1
ATOM 3778 C C . TRP A 1 471 ? -1.844 21.005 38.766 1.00 98.12 471 TRP A C 1
ATOM 3780 O O . TRP A 1 471 ? -1.835 22.222 38.973 1.00 98.12 471 TRP A O 1
ATOM 3790 N N . LYS A 1 472 ? -1.499 20.489 37.588 1.00 97.44 472 LYS A N 1
ATOM 3791 C CA . LYS A 1 472 ? -1.065 21.259 36.415 1.00 97.44 472 LYS A CA 1
ATOM 3792 C C . LYS A 1 472 ? -2.071 21.083 35.288 1.00 97.44 472 LYS A C 1
ATOM 3794 O O . LYS A 1 472 ? -2.598 19.991 35.112 1.00 97.44 472 LYS A O 1
ATOM 3799 N N . GLN A 1 473 ? -2.328 22.138 34.520 1.00 97.25 473 GLN A N 1
ATOM 3800 C CA . GLN A 1 473 ? -3.097 22.001 33.283 1.00 97.25 473 GLN A CA 1
ATOM 3801 C C . GLN A 1 473 ? -2.328 21.140 32.283 1.00 97.25 473 GLN A C 1
ATOM 3803 O O . GLN A 1 473 ? -1.104 21.238 32.181 1.00 97.25 473 GLN A O 1
ATOM 3808 N N . PHE A 1 474 ? -3.058 20.295 31.568 1.00 96.06 474 PHE A N 1
ATOM 3809 C CA . PHE A 1 474 ? -2.513 19.373 30.590 1.00 96.06 474 PHE A CA 1
ATOM 3810 C C . PHE A 1 474 ? -3.518 19.163 29.463 1.00 96.06 474 PHE A C 1
ATOM 3812 O O . PHE A 1 474 ? -4.720 19.044 29.709 1.00 96.06 474 PHE A O 1
ATOM 3819 N N . GLU A 1 475 ? -3.023 19.106 28.233 1.00 94.00 475 GLU A N 1
ATOM 3820 C CA . GLU A 1 475 ? -3.841 18.865 27.053 1.00 94.00 475 GLU A CA 1
ATOM 3821 C C . GLU A 1 475 ? -3.389 17.581 26.356 1.00 94.00 475 GLU A C 1
ATOM 3823 O O . GLU A 1 475 ? -2.198 17.386 26.115 1.00 94.00 475 GLU A O 1
ATOM 3828 N N . THR A 1 476 ? -4.340 16.698 26.048 1.00 88.19 476 THR A N 1
ATOM 3829 C CA . THR A 1 476 ? -4.077 15.513 25.220 1.00 88.19 476 THR A CA 1
ATOM 3830 C C . THR A 1 476 ? -4.048 15.889 23.740 1.00 88.19 476 THR A C 1
ATOM 3832 O O . THR A 1 476 ? -4.575 16.929 23.321 1.00 88.19 476 THR A O 1
ATOM 3835 N N . ASP A 1 477 ? -3.512 15.000 22.910 1.00 77.56 477 ASP A N 1
ATOM 3836 C CA . ASP A 1 477 ? -3.613 15.141 21.457 1.00 77.56 477 ASP A CA 1
ATOM 3837 C C . ASP A 1 477 ? -5.073 15.062 20.941 1.00 77.56 477 ASP A C 1
ATOM 3839 O O . ASP A 1 477 ? -6.042 15.010 21.711 1.00 77.56 477 ASP A O 1
ATOM 3843 N N . GLU A 1 478 ? -5.248 15.121 19.616 1.00 66.56 478 GLU A N 1
ATOM 3844 C CA . GLU A 1 478 ? -6.570 15.098 18.967 1.00 66.56 478 GLU A CA 1
ATOM 3845 C C . GLU A 1 478 ? -7.332 13.780 19.180 1.00 66.56 478 GLU A C 1
ATOM 3847 O O . GLU A 1 478 ? -8.563 13.774 19.091 1.00 66.56 478 GLU A O 1
ATOM 3852 N N . VAL A 1 479 ? -6.629 12.678 19.462 1.00 60.78 479 VAL A N 1
ATOM 3853 C CA . VAL A 1 479 ? -7.225 11.342 19.615 1.00 60.78 479 VAL A CA 1
ATOM 3854 C C . VAL A 1 479 ? -7.462 10.959 21.077 1.00 60.78 479 VAL A C 1
ATOM 3856 O O . VAL A 1 479 ? -8.245 10.041 21.334 1.00 60.78 479 VAL A O 1
ATOM 3859 N N . GLY A 1 480 ? -6.880 11.701 22.025 1.00 74.94 480 GLY A N 1
ATOM 3860 C CA . GLY A 1 480 ? -7.095 11.557 23.468 1.00 74.94 480 GLY A CA 1
ATOM 3861 C C . GLY A 1 480 ? -5.912 10.966 24.234 1.00 74.94 480 GLY A C 1
ATOM 3862 O O . GLY A 1 480 ? -6.089 10.580 25.389 1.00 74.94 480 GLY A O 1
ATOM 3863 N N . VAL A 1 481 ? -4.727 10.876 23.619 1.00 82.31 481 VAL A N 1
ATOM 3864 C CA . VAL A 1 481 ? -3.508 10.376 24.268 1.00 82.31 481 VAL A CA 1
ATOM 3865 C C . VAL A 1 481 ? -2.812 11.507 25.025 1.00 82.31 481 VAL A C 1
ATOM 3867 O O . VAL A 1 481 ? -2.508 12.573 24.482 1.00 82.31 481 VAL A O 1
ATOM 3870 N N . GLY A 1 482 ? -2.535 11.264 26.304 1.00 88.88 482 GLY A N 1
ATOM 3871 C CA . GLY A 1 482 ? -1.740 12.134 27.161 1.00 88.88 482 GLY A CA 1
ATOM 3872 C C . GLY A 1 482 ? -0.349 11.566 27.418 1.00 88.88 482 GLY A C 1
ATOM 3873 O O . GLY A 1 482 ? -0.228 10.537 28.073 1.00 88.88 482 GLY A O 1
ATOM 3874 N N . ASN A 1 483 ? 0.704 12.246 26.950 1.00 90.81 483 ASN A N 1
ATOM 3875 C CA . ASN A 1 483 ? 2.102 11.892 27.223 1.00 90.81 483 ASN A CA 1
ATOM 3876 C C . ASN A 1 483 ? 2.630 12.576 28.499 1.00 90.81 483 ASN A C 1
ATOM 3878 O O . ASN A 1 483 ? 2.951 13.768 28.495 1.00 90.81 483 ASN A O 1
ATOM 3882 N N . LEU A 1 484 ? 2.780 11.800 29.574 1.00 93.62 484 LEU A N 1
ATOM 3883 C CA . LEU A 1 484 ? 3.181 12.283 30.897 1.00 93.62 484 LEU A CA 1
ATOM 3884 C C . LEU A 1 484 ? 4.701 12.431 31.074 1.00 93.62 484 LEU A C 1
ATOM 3886 O O . LEU A 1 484 ? 5.140 13.194 31.938 1.00 93.62 484 LEU A O 1
ATOM 3890 N N . ILE A 1 485 ? 5.524 11.790 30.232 1.00 89.88 485 ILE A N 1
ATOM 3891 C CA . ILE A 1 485 ? 6.994 11.960 30.270 1.00 89.88 485 ILE A CA 1
ATOM 3892 C C . ILE A 1 485 ? 7.392 13.417 30.020 1.00 89.88 485 ILE A C 1
ATOM 3894 O O . ILE A 1 485 ? 8.408 13.881 30.539 1.00 89.88 485 ILE A O 1
ATOM 3898 N N . SER A 1 486 ? 6.586 14.137 29.238 1.00 83.06 486 SER A N 1
ATOM 3899 C CA . SER A 1 486 ? 6.818 15.543 28.902 1.00 83.06 486 SER A CA 1
ATOM 3900 C C . SER A 1 486 ? 6.712 16.494 30.102 1.00 83.06 486 SER A C 1
ATOM 3902 O O . SER A 1 486 ? 7.263 17.591 30.052 1.00 83.06 486 SER A O 1
ATOM 3904 N N . ILE A 1 487 ? 6.031 16.085 31.181 1.00 90.94 487 ILE A N 1
ATOM 3905 C CA . ILE A 1 487 ? 5.678 16.965 32.305 1.00 90.94 487 ILE A CA 1
ATOM 3906 C C . ILE A 1 487 ? 6.211 16.487 33.661 1.00 90.94 487 ILE A C 1
ATOM 3908 O O . ILE A 1 487 ? 6.368 17.302 34.577 1.00 90.94 487 ILE A O 1
ATOM 3912 N N . PHE A 1 488 ? 6.511 15.194 33.808 1.00 93.56 488 PHE A N 1
ATOM 3913 C CA . PHE A 1 488 ? 6.918 14.614 35.084 1.00 93.56 488 PHE A CA 1
ATOM 3914 C C . PHE A 1 488 ? 8.278 13.916 35.031 1.00 93.56 488 PHE A C 1
ATOM 3916 O O . PHE A 1 488 ? 8.594 13.149 34.119 1.00 93.56 488 PHE A O 1
ATOM 3923 N N . LYS A 1 489 ? 9.069 14.169 36.080 1.00 90.69 489 LYS A N 1
ATOM 3924 C CA . LYS A 1 489 ? 10.305 13.464 36.426 1.00 90.69 489 LYS A CA 1
ATOM 3925 C C . LYS A 1 489 ? 10.353 13.271 37.953 1.00 90.69 489 LYS A C 1
ATOM 3927 O O . LYS A 1 489 ? 9.963 14.200 38.661 1.00 90.69 489 LYS A O 1
ATOM 3932 N N . PRO A 1 490 ? 10.826 12.119 38.469 1.00 91.81 490 PRO A N 1
ATOM 3933 C CA . PRO A 1 490 ? 11.185 10.898 37.735 1.00 91.81 490 PRO A CA 1
ATOM 3934 C C . PRO A 1 490 ? 9.969 10.251 37.047 1.00 91.81 490 PRO A C 1
ATOM 3936 O O . PRO A 1 490 ? 8.829 10.608 37.332 1.00 91.81 490 PRO A O 1
ATOM 3939 N N . ASN A 1 491 ? 10.214 9.342 36.102 1.00 90.44 491 ASN A N 1
ATOM 3940 C CA . ASN A 1 491 ? 9.179 8.709 35.277 1.00 90.44 491 ASN A CA 1
ATOM 3941 C C . ASN A 1 491 ? 9.213 7.171 35.312 1.00 90.44 491 ASN A C 1
ATOM 3943 O O . ASN A 1 491 ? 8.530 6.547 34.517 1.00 90.44 491 ASN A O 1
ATOM 3947 N N . GLU A 1 492 ? 9.968 6.553 36.219 1.00 90.19 492 GLU A N 1
ATOM 3948 C CA . GLU A 1 492 ? 10.003 5.096 36.394 1.00 90.19 492 GLU A CA 1
ATOM 3949 C C . GLU A 1 492 ? 9.607 4.721 37.818 1.00 90.19 492 GLU A C 1
ATOM 3951 O O . GLU A 1 492 ? 10.043 5.366 38.772 1.00 90.19 492 GLU A O 1
ATOM 3956 N N . ASN A 1 493 ? 8.826 3.651 37.963 1.00 90.88 493 ASN A N 1
ATOM 3957 C CA . ASN A 1 493 ? 8.220 3.222 39.227 1.00 90.88 493 ASN A CA 1
ATOM 3958 C C . ASN A 1 493 ? 7.433 4.361 39.899 1.00 90.88 493 ASN A C 1
ATOM 3960 O O . ASN A 1 493 ? 7.578 4.632 41.092 1.00 90.88 493 ASN A O 1
ATOM 3964 N N . VAL A 1 494 ? 6.587 5.042 39.128 1.00 93.31 494 VAL A N 1
ATOM 3965 C CA . VAL A 1 494 ? 5.806 6.206 39.558 1.00 93.31 494 VAL A CA 1
ATOM 3966 C C . VAL A 1 494 ? 4.321 6.063 39.249 1.00 93.31 494 VAL A C 1
ATOM 3968 O O . VAL A 1 494 ? 3.911 5.267 38.412 1.00 93.31 494 VAL A O 1
ATOM 3971 N N . VAL A 1 495 ? 3.515 6.893 39.903 1.00 94.56 495 VAL A N 1
ATOM 3972 C CA . VAL A 1 495 ? 2.093 7.093 39.620 1.00 94.56 495 VAL A CA 1
ATOM 3973 C C . VAL A 1 495 ? 1.813 8.577 39.392 1.00 94.56 495 VAL A C 1
ATOM 3975 O O . VAL A 1 495 ? 2.425 9.442 40.019 1.00 94.56 495 VAL A O 1
ATOM 3978 N N . ALA A 1 496 ? 0.855 8.884 38.526 1.00 96.50 496 ALA A N 1
ATOM 3979 C CA . ALA A 1 496 ? 0.267 10.210 38.388 1.00 96.50 496 ALA A CA 1
ATOM 3980 C C . ALA A 1 496 ? -1.251 10.098 38.285 1.00 96.50 496 ALA A C 1
ATOM 3982 O O . ALA A 1 496 ? -1.793 9.039 37.972 1.00 96.50 496 ALA A O 1
ATOM 3983 N N . TYR A 1 497 ? -1.925 11.213 38.531 1.00 97.81 497 TYR A N 1
ATOM 3984 C CA . TYR A 1 497 ? -3.356 11.352 38.325 1.00 97.81 497 TYR A CA 1
ATOM 3985 C C . TYR A 1 497 ? -3.639 12.281 37.157 1.00 97.81 497 TYR A C 1
ATOM 3987 O O . TYR A 1 497 ? -2.906 13.247 36.950 1.00 97.81 497 TYR A O 1
ATOM 3995 N N . ALA A 1 498 ? -4.731 12.015 36.448 1.00 97.88 498 ALA A N 1
ATOM 3996 C CA . ALA A 1 498 ? -5.332 12.902 35.466 1.00 97.88 498 ALA A CA 1
ATOM 3997 C C . ALA A 1 498 ? -6.819 13.075 35.799 1.00 97.88 498 ALA A C 1
ATOM 3999 O O . ALA A 1 498 ? -7.540 12.098 35.975 1.00 97.88 498 ALA A O 1
ATOM 4000 N N . PHE A 1 499 ? -7.282 14.316 35.898 1.00 98.19 499 PHE A N 1
ATOM 4001 C CA . PHE A 1 499 ? -8.652 14.674 36.236 1.00 98.19 499 PHE A CA 1
ATOM 4002 C C . PHE A 1 499 ? -9.277 15.533 35.137 1.00 98.19 499 PHE A C 1
ATOM 4004 O O . PHE A 1 499 ? -8.665 16.495 34.670 1.00 98.19 499 PHE A O 1
ATOM 4011 N N . CYS A 1 500 ? -10.513 15.227 34.752 1.00 97.12 500 CYS A N 1
ATOM 4012 C CA . CYS A 1 500 ? -11.326 16.100 33.912 1.00 97.12 500 CYS A CA 1
ATOM 4013 C C . CYS A 1 500 ? -12.813 15.992 34.269 1.00 97.12 500 CYS A C 1
ATOM 4015 O O . CYS A 1 500 ? -13.237 15.139 35.046 1.00 97.12 500 CYS A O 1
ATOM 4017 N N . ASN A 1 501 ? -13.619 16.867 33.672 1.00 95.50 501 ASN A N 1
ATOM 4018 C CA . ASN A 1 501 ? -15.072 16.817 33.765 1.00 95.50 501 ASN A CA 1
ATOM 4019 C C . ASN A 1 501 ? -15.668 16.418 32.414 1.00 95.50 501 ASN A C 1
ATOM 4021 O O . ASN A 1 501 ? -15.532 17.144 31.425 1.00 95.50 501 ASN A O 1
ATOM 4025 N N . ILE A 1 502 ? -16.378 15.293 32.380 1.00 93.62 502 ILE A N 1
ATOM 4026 C CA . ILE A 1 502 ? -17.106 14.828 31.200 1.00 93.62 502 ILE A CA 1
ATOM 4027 C C . ILE A 1 502 ? -18.491 15.476 31.197 1.00 93.62 502 ILE A C 1
ATOM 4029 O O . ILE A 1 502 ? -19.305 15.256 32.097 1.00 93.62 502 ILE A O 1
ATOM 4033 N N . LYS A 1 503 ? -18.781 16.273 30.166 1.00 90.62 503 LYS A N 1
ATOM 4034 C CA . LYS A 1 503 ? -20.106 16.875 29.983 1.00 90.62 503 LYS A CA 1
ATOM 4035 C C . LYS A 1 503 ? -21.045 15.903 29.274 1.00 90.62 503 LYS A C 1
ATOM 4037 O O . LYS A 1 503 ? -20.701 15.368 28.225 1.00 90.62 503 LYS A O 1
ATOM 4042 N N . SER A 1 504 ? -22.246 15.736 29.821 1.00 89.00 504 SER A N 1
ATOM 4043 C CA . SER A 1 504 ? -23.338 14.977 29.208 1.00 89.00 504 SER A CA 1
ATOM 4044 C C . SER A 1 504 ? -24.592 15.842 29.092 1.00 89.00 504 SER A C 1
ATOM 4046 O O . SER A 1 504 ? -24.957 16.568 30.016 1.00 89.00 504 SER A O 1
ATOM 4048 N N . ASP A 1 505 ? -25.277 15.764 27.958 1.00 86.19 505 ASP A N 1
ATOM 4049 C CA . ASP A 1 505 ? -26.521 16.484 27.668 1.00 86.19 505 ASP A CA 1
ATOM 4050 C C . ASP A 1 505 ? -27.768 15.811 28.272 1.00 86.19 505 ASP A C 1
ATOM 4052 O O . ASP A 1 505 ? -28.795 16.462 28.492 1.00 86.19 505 ASP A O 1
ATOM 4056 N N . ALA A 1 506 ? -27.660 14.525 28.607 1.00 86.62 506 ALA A N 1
ATOM 4057 C CA . ALA A 1 506 ? -28.723 13.714 29.184 1.00 86.62 506 ALA A CA 1
ATOM 4058 C C . ALA A 1 506 ? -28.193 12.705 30.216 1.00 86.62 506 ALA A C 1
ATOM 4060 O O . ALA A 1 506 ? -26.998 12.415 30.285 1.00 86.62 506 ALA A O 1
ATOM 4061 N N . ASN A 1 507 ? -29.111 12.130 30.997 1.00 90.12 507 ASN A N 1
ATOM 4062 C CA . ASN A 1 507 ? -28.828 10.928 31.777 1.00 90.12 507 ASN A CA 1
ATOM 4063 C C . ASN A 1 507 ? -28.733 9.745 30.812 1.00 90.12 507 ASN A C 1
ATOM 4065 O O . ASN A 1 507 ? -29.719 9.410 30.154 1.00 90.12 507 ASN A O 1
ATOM 4069 N N . ARG A 1 508 ? -27.567 9.111 30.725 1.00 83.94 508 ARG A N 1
ATOM 4070 C CA . ARG A 1 508 ? -27.295 8.081 29.721 1.00 83.94 508 ARG A CA 1
ATOM 4071 C C . ARG A 1 508 ? -26.282 7.067 30.214 1.00 83.94 508 ARG A C 1
ATOM 4073 O O . ARG A 1 508 ? -25.433 7.358 31.050 1.00 83.94 508 ARG A O 1
ATOM 4080 N N . THR A 1 509 ? -26.361 5.879 29.643 1.00 80.75 509 THR A N 1
ATOM 4081 C CA . THR A 1 509 ? -25.255 4.928 29.680 1.00 80.75 509 THR A CA 1
ATOM 4082 C C . THR A 1 509 ? -24.288 5.282 28.551 1.00 80.75 509 THR A C 1
ATOM 4084 O O . THR A 1 509 ? -24.725 5.551 27.426 1.00 80.75 509 THR A O 1
ATOM 4087 N N . ALA A 1 510 ? -22.999 5.335 28.862 1.00 83.44 510 ALA A N 1
ATOM 4088 C CA . ALA A 1 510 ? -21.912 5.557 27.918 1.00 83.44 510 ALA A CA 1
ATOM 4089 C C . ALA A 1 510 ? -20.858 4.462 28.095 1.00 83.44 510 ALA A C 1
ATOM 4091 O O . ALA A 1 510 ? -20.846 3.771 29.111 1.00 83.44 510 ALA A O 1
ATOM 4092 N N . VAL A 1 511 ? -19.967 4.318 27.121 1.00 80.94 511 VAL A N 1
ATOM 4093 C CA . VAL A 1 511 ? -18.812 3.425 27.241 1.00 80.94 511 VAL A CA 1
ATOM 4094 C C . VAL A 1 511 ? -17.559 4.283 27.240 1.00 80.94 511 VAL A C 1
ATOM 4096 O O . VAL A 1 511 ? -17.411 5.153 26.388 1.00 80.94 511 VAL A O 1
ATOM 4099 N N . LEU A 1 512 ? -16.667 4.074 28.196 1.00 86.50 512 LEU A N 1
ATOM 4100 C CA . LEU A 1 512 ? -15.333 4.650 28.169 1.00 86.50 512 LEU A CA 1
ATOM 4101 C C . LEU A 1 512 ? -14.395 3.691 27.452 1.00 86.50 512 LEU A C 1
ATOM 4103 O O . LEU A 1 512 ? -14.368 2.512 27.787 1.00 86.50 512 LEU A O 1
ATOM 4107 N N . ASP A 1 513 ? -13.641 4.205 26.491 1.00 81.38 513 ASP A N 1
ATOM 4108 C CA . ASP A 1 513 ? -12.464 3.543 25.936 1.00 81.38 513 ASP A CA 1
ATOM 4109 C C . ASP A 1 513 ? -11.236 4.115 26.636 1.00 81.38 513 ASP A C 1
ATOM 4111 O O . ASP A 1 513 ? -10.967 5.314 26.522 1.00 81.38 513 ASP A O 1
ATOM 4115 N N . VAL A 1 514 ? -10.561 3.281 27.422 1.00 86.75 514 VAL A N 1
ATOM 4116 C CA . VAL A 1 514 ? -9.485 3.695 28.325 1.00 86.75 514 VAL A CA 1
ATOM 4117 C C . VAL A 1 514 ? -8.254 2.816 28.170 1.00 86.75 514 VAL A C 1
ATOM 4119 O O . VAL A 1 514 ? -8.345 1.604 27.981 1.00 86.75 514 VAL A O 1
ATOM 4122 N N . SER A 1 515 ? -7.086 3.439 28.280 1.00 81.31 515 SER A N 1
ATOM 4123 C CA . SER A 1 515 ? -5.791 2.763 28.254 1.00 81.31 515 SER A CA 1
ATOM 4124 C C . SER A 1 515 ? -4.757 3.558 29.048 1.00 81.31 515 SER A C 1
ATOM 4126 O O . SER A 1 515 ? -4.902 4.758 29.286 1.00 81.31 515 SER A O 1
ATOM 4128 N N . SER A 1 516 ? -3.687 2.883 29.444 1.00 83.75 516 SER A N 1
ATOM 4129 C CA . SER A 1 516 ? -2.481 3.457 30.045 1.00 83.75 516 SER A CA 1
ATOM 4130 C C . SER A 1 516 ? -1.253 2.726 29.522 1.00 83.75 516 SER A C 1
ATOM 4132 O O . SER A 1 516 ? -1.398 1.783 28.748 1.00 83.75 516 SER A O 1
ATOM 4134 N N . ASP A 1 517 ? -0.065 3.197 29.896 1.00 75.81 517 ASP A N 1
ATOM 4135 C CA . ASP A 1 517 ? 1.178 2.456 29.675 1.00 75.81 517 ASP A CA 1
ATOM 4136 C C . ASP A 1 517 ? 1.157 1.165 30.519 1.00 75.81 517 ASP A C 1
ATOM 4138 O O . ASP A 1 517 ? 0.662 0.138 30.059 1.00 75.81 517 ASP A O 1
ATOM 4142 N N . ASP A 1 518 ? 1.558 1.220 31.791 1.00 83.19 518 ASP A N 1
ATOM 4143 C CA . ASP A 1 518 ? 1.337 0.119 32.730 1.00 83.19 518 ASP A CA 1
ATOM 4144 C C . ASP A 1 518 ? -0.110 0.135 33.269 1.00 83.19 518 ASP A C 1
ATOM 4146 O O . ASP A 1 518 ? -1.084 0.233 32.516 1.00 83.19 518 ASP A O 1
ATOM 4150 N N . GLY A 1 519 ? -0.291 0.022 34.583 1.00 86.12 519 GLY A N 1
ATOM 4151 C CA . GLY A 1 519 ? -1.606 -0.101 35.188 1.00 86.12 519 GLY A CA 1
ATOM 4152 C C . GLY A 1 519 ? -2.385 1.215 35.258 1.00 86.12 519 GLY A C 1
ATOM 4153 O O . GLY A 1 519 ? -1.813 2.306 35.343 1.00 86.12 519 GLY A O 1
ATOM 4154 N N . ASN A 1 520 ? -3.714 1.114 35.304 1.00 91.38 520 ASN A N 1
ATOM 4155 C CA . ASN A 1 520 ? -4.571 2.247 35.634 1.00 91.38 520 ASN A CA 1
ATOM 4156 C C . ASN A 1 520 ? -5.726 1.897 36.571 1.00 91.38 520 ASN A C 1
ATOM 4158 O O . ASN A 1 520 ? -6.125 0.746 36.742 1.00 91.38 520 ASN A O 1
ATOM 4162 N N . LYS A 1 521 ? -6.277 2.941 37.184 1.00 94.19 521 LYS A N 1
ATOM 4163 C CA . LYS A 1 521 ? -7.548 2.898 37.902 1.00 94.19 521 LYS A CA 1
ATOM 4164 C C . LYS A 1 521 ? -8.367 4.123 37.514 1.00 94.19 521 LYS A C 1
ATOM 4166 O O . LYS A 1 521 ? -7.806 5.213 37.395 1.00 94.19 521 LYS A O 1
ATOM 4171 N N . VAL A 1 522 ? -9.664 3.952 37.279 1.00 95.62 522 VAL A N 1
ATOM 4172 C CA . VAL A 1 522 ? -10.542 5.025 36.787 1.00 95.62 522 VAL A CA 1
ATOM 4173 C C . VAL A 1 522 ? -11.754 5.165 37.690 1.00 95.62 522 VAL A C 1
ATOM 4175 O O . VAL A 1 522 ? -12.383 4.168 38.047 1.00 95.62 522 VAL A O 1
ATOM 4178 N N . TRP A 1 523 ? -12.103 6.412 38.000 1.00 97.25 523 TRP A N 1
ATOM 4179 C CA . TRP A 1 523 ? -13.323 6.786 38.698 1.00 97.25 523 TRP A CA 1
ATOM 4180 C C . TRP A 1 523 ? -14.180 7.691 37.830 1.00 97.25 523 TRP A C 1
ATOM 4182 O O . TRP A 1 523 ? -13.674 8.623 37.205 1.00 97.25 523 TRP A O 1
ATOM 4192 N N . ILE A 1 524 ? -15.486 7.451 37.863 1.00 96.62 524 ILE A N 1
ATOM 4193 C CA . ILE A 1 524 ? -16.507 8.317 37.277 1.00 96.62 524 ILE A CA 1
ATOM 4194 C C . ILE A 1 524 ? -17.537 8.609 38.345 1.00 96.62 524 ILE A C 1
ATOM 4196 O O . ILE A 1 524 ? -18.034 7.687 38.988 1.00 96.62 524 ILE A O 1
ATOM 4200 N N . ASN A 1 525 ? -17.876 9.886 38.524 1.00 95.38 525 ASN A N 1
ATOM 4201 C CA . ASN A 1 525 ? -18.843 10.304 39.539 1.00 95.38 525 ASN A CA 1
ATOM 4202 C C . ASN A 1 525 ? -18.499 9.717 40.918 1.00 95.38 525 ASN A C 1
ATOM 4204 O O . ASN A 1 525 ? -19.381 9.205 41.605 1.00 95.38 525 ASN A O 1
ATOM 4208 N N . HIS A 1 526 ? -17.211 9.758 41.288 1.00 93.12 526 HIS A N 1
ATOM 4209 C CA . HIS A 1 526 ? -16.694 9.293 42.584 1.00 93.12 526 HIS A CA 1
ATOM 4210 C C . HIS A 1 526 ? -16.756 7.775 42.826 1.00 93.12 526 HIS A C 1
ATOM 4212 O O . HIS A 1 526 ? -16.397 7.306 43.905 1.00 93.12 526 HIS A O 1
ATOM 4218 N N . GLN A 1 527 ? -17.160 6.993 41.823 1.00 93.19 527 GLN A N 1
ATOM 4219 C CA . GLN A 1 527 ? -17.211 5.533 41.879 1.00 93.19 527 GLN A CA 1
ATOM 4220 C C . GLN A 1 527 ? -16.097 4.941 41.025 1.00 93.19 527 GLN A C 1
ATOM 4222 O O . GLN A 1 527 ? -15.875 5.405 39.906 1.00 93.19 527 GLN A O 1
ATOM 4227 N N . ASP A 1 528 ? -15.395 3.932 41.535 1.00 92.00 528 ASP A N 1
ATOM 4228 C CA . ASP A 1 528 ? -14.417 3.197 40.744 1.00 92.00 528 ASP A CA 1
ATOM 4229 C C . ASP A 1 528 ? -15.132 2.368 39.672 1.00 92.00 528 ASP A C 1
ATOM 4231 O O . ASP A 1 528 ? -16.084 1.639 39.941 1.00 92.00 528 ASP A O 1
ATOM 4235 N N . VAL A 1 529 ? -14.686 2.514 38.428 1.00 91.56 529 VAL A N 1
ATOM 4236 C CA . VAL A 1 529 ? -15.270 1.828 37.265 1.00 91.56 529 VAL A CA 1
ATOM 4237 C C . VAL A 1 529 ? -14.274 0.892 36.586 1.00 91.56 529 VAL A C 1
ATOM 4239 O O . VAL A 1 529 ? -14.670 0.010 35.828 1.00 91.56 529 VAL A O 1
ATOM 4242 N N . LEU A 1 530 ? -12.976 1.062 36.857 1.00 89.38 530 LEU A N 1
ATOM 4243 C CA . LEU A 1 530 ? -11.916 0.216 36.322 1.00 89.38 530 LEU A CA 1
ATOM 4244 C C . LEU A 1 530 ? -10.745 0.121 37.294 1.00 89.38 530 LEU A C 1
ATOM 4246 O O . LEU A 1 530 ? -10.303 1.138 37.823 1.00 89.38 530 LEU A O 1
ATOM 4250 N N . LEU A 1 531 ? -10.201 -1.088 37.422 1.00 89.88 531 LEU A N 1
ATOM 4251 C CA . LEU A 1 531 ? -8.856 -1.371 37.908 1.00 89.88 531 LEU A CA 1
ATOM 4252 C C . LEU A 1 531 ? -8.183 -2.308 36.896 1.00 89.88 531 LEU A C 1
ATOM 4254 O O . LEU A 1 531 ? -8.684 -3.408 36.655 1.00 89.88 531 LEU A O 1
ATOM 4258 N N . ASP A 1 532 ? -7.081 -1.866 36.298 1.00 81.69 532 ASP A N 1
ATOM 4259 C CA . ASP A 1 532 ? -6.316 -2.600 35.291 1.00 81.69 532 ASP A CA 1
ATOM 4260 C C . ASP A 1 532 ? -4.850 -2.733 35.728 1.00 81.69 532 ASP A C 1
ATOM 4262 O O . ASP A 1 532 ? -4.142 -1.738 35.882 1.00 81.69 532 ASP A O 1
ATOM 4266 N N . HIS A 1 533 ? -4.396 -3.971 35.930 1.00 77.75 533 HIS A N 1
ATOM 4267 C CA . HIS A 1 533 ? -3.020 -4.313 36.296 1.00 77.75 533 HIS A CA 1
ATOM 4268 C C . HIS A 1 533 ? -2.335 -4.989 35.104 1.00 77.75 533 HIS A C 1
ATOM 4270 O O . HIS A 1 533 ? -2.192 -6.210 35.075 1.00 77.75 533 HIS A O 1
ATOM 4276 N N . ASN A 1 534 ? -1.943 -4.206 34.102 1.00 68.88 534 ASN A N 1
ATOM 4277 C CA . ASN A 1 534 ? -1.254 -4.700 32.911 1.00 68.88 534 ASN A CA 1
ATOM 4278 C C . ASN A 1 534 ? 0.057 -3.934 32.683 1.00 68.88 534 ASN A C 1
ATOM 4280 O O . ASN A 1 534 ? 0.166 -2.778 33.069 1.00 68.88 534 ASN A O 1
ATOM 4284 N N . HIS A 1 535 ? 1.045 -4.586 32.061 1.00 70.56 535 HIS A N 1
ATOM 4285 C CA . HIS A 1 535 ? 2.341 -3.986 31.706 1.00 70.56 535 HIS A CA 1
ATOM 4286 C C . HIS A 1 535 ? 2.454 -3.864 30.198 1.00 70.56 535 HIS A C 1
ATOM 4288 O O . HIS A 1 535 ? 2.617 -4.878 29.512 1.00 70.56 535 HIS A O 1
ATOM 4294 N N . ARG A 1 536 ? 2.295 -2.653 29.664 1.00 67.06 536 ARG A N 1
ATOM 4295 C CA . ARG A 1 536 ? 2.151 -2.444 28.222 1.00 67.06 536 ARG A CA 1
ATOM 4296 C C . ARG A 1 536 ? 2.458 -0.998 27.831 1.00 67.06 536 ARG A C 1
ATOM 4298 O O . ARG A 1 536 ? 2.954 -0.214 28.623 1.00 67.06 536 ARG A O 1
ATOM 4305 N N . LYS A 1 537 ? 2.229 -0.691 26.556 1.00 59.75 537 LYS A N 1
ATOM 4306 C CA . LYS A 1 537 ? 2.164 0.681 26.054 1.00 59.75 537 LYS A CA 1
ATOM 4307 C C . LYS A 1 537 ? 0.705 1.132 25.986 1.00 59.75 537 LYS A C 1
ATOM 4309 O O . LYS A 1 537 ? -0.191 0.287 25.945 1.00 59.75 537 LYS A O 1
ATOM 4314 N N . VAL A 1 538 ? 0.477 2.442 25.918 1.00 56.16 538 VAL A N 1
ATOM 4315 C CA . VAL A 1 538 ? -0.850 3.020 25.640 1.00 56.16 538 VAL A CA 1
ATOM 4316 C C . VAL A 1 538 ? -1.332 2.615 24.237 1.00 56.16 538 VAL A C 1
ATOM 4318 O O . VAL A 1 538 ? -0.610 2.834 23.265 1.00 56.16 538 VAL A O 1
ATOM 4321 N N . TRP A 1 539 ? -2.564 2.105 24.120 1.00 57.66 539 TRP A N 1
ATOM 4322 C CA . TRP A 1 539 ? -3.239 1.838 22.842 1.00 57.66 539 TRP A CA 1
ATOM 4323 C C . TRP A 1 539 ? -4.654 2.431 22.809 1.00 57.66 539 TRP A C 1
ATOM 4325 O O . TRP A 1 539 ? -5.307 2.609 23.834 1.00 57.66 539 TRP A O 1
ATOM 4335 N N . GLU A 1 540 ? -5.164 2.716 21.613 1.00 57.66 540 GLU A N 1
ATOM 4336 C CA . GLU A 1 540 ? -6.578 3.053 21.410 1.00 57.66 540 GLU A CA 1
ATOM 4337 C C . GLU A 1 540 ? -7.441 1.781 21.323 1.00 57.66 540 GLU A C 1
ATOM 4339 O O . GLU A 1 540 ? -7.024 0.788 20.722 1.00 57.66 540 GLU A O 1
ATOM 4344 N N . GLY A 1 541 ? -8.683 1.819 21.825 1.00 52.91 541 GLY A N 1
ATOM 4345 C CA . GLY A 1 541 ? -9.662 0.746 21.606 1.00 52.91 541 GLY A CA 1
ATOM 4346 C C . GLY A 1 541 ? -9.460 -0.492 22.474 1.00 52.91 541 GLY A C 1
ATOM 4347 O O . GLY A 1 541 ? -9.885 -1.581 22.084 1.00 52.91 541 GLY A O 1
ATOM 4348 N N . GLU A 1 542 ? -8.787 -0.357 23.613 1.00 60.94 542 GLU A N 1
ATOM 4349 C CA . GLU A 1 542 ? -8.282 -1.504 24.361 1.00 60.94 542 GLU A CA 1
ATOM 4350 C C . GLU A 1 542 ? -9.227 -1.982 25.463 1.00 60.94 542 GLU A C 1
ATOM 4352 O O . GLU A 1 542 ? -9.560 -3.172 25.525 1.00 60.94 542 GLU A O 1
ATOM 4357 N N . ARG A 1 543 ? -9.685 -1.069 26.329 1.00 70.12 543 ARG A N 1
ATOM 4358 C CA . ARG A 1 543 ? -10.573 -1.412 27.440 1.00 70.12 543 ARG A CA 1
ATOM 4359 C C . ARG A 1 543 ? -11.845 -0.588 27.388 1.00 70.12 543 ARG A C 1
ATOM 4361 O O . ARG A 1 543 ? -11.836 0.617 27.602 1.00 70.12 543 ARG A O 1
ATOM 4368 N N . LEU A 1 544 ? -12.951 -1.286 27.155 1.00 75.25 544 LEU A N 1
ATOM 4369 C CA . LEU A 1 544 ? -14.289 -0.714 27.141 1.00 75.25 544 LEU A CA 1
ATOM 4370 C C . LEU A 1 544 ? -14.958 -0.910 28.501 1.00 75.25 544 LEU A C 1
ATOM 4372 O O . LEU A 1 544 ? -15.110 -2.042 28.962 1.00 75.25 544 LEU A O 1
ATOM 4376 N N . VAL A 1 545 ? -15.360 0.191 29.131 1.00 81.12 545 VAL A N 1
ATOM 4377 C CA . VAL A 1 545 ? -16.005 0.206 30.449 1.00 81.12 545 VAL A CA 1
ATOM 4378 C C . VAL A 1 545 ? -17.342 0.921 30.340 1.00 81.12 545 VAL A C 1
ATOM 4380 O O . VAL A 1 545 ? -17.394 2.099 29.999 1.00 81.12 545 VAL A O 1
ATOM 4383 N N . GLU A 1 546 ? -18.438 0.221 30.617 1.00 82.69 546 GLU A N 1
ATOM 4384 C CA . GLU A 1 546 ? -19.756 0.850 30.666 1.00 82.69 546 GLU A CA 1
ATOM 4385 C C . GLU A 1 546 ? -19.884 1.711 31.929 1.00 82.69 546 GLU A C 1
ATOM 4387 O O . GLU A 1 546 ? -19.595 1.259 33.035 1.00 82.69 546 GLU A O 1
ATOM 4392 N N . VAL A 1 547 ? -20.327 2.957 31.765 1.00 91.06 547 VAL A N 1
ATOM 4393 C CA . VAL A 1 547 ? -20.497 3.918 32.857 1.00 91.06 547 VAL A CA 1
ATOM 4394 C C . VAL A 1 547 ? -21.825 4.653 32.741 1.00 91.06 547 VAL A C 1
ATOM 4396 O O . VAL A 1 547 ? -22.376 4.853 31.652 1.00 91.06 547 VAL A O 1
ATOM 4399 N N . ARG A 1 548 ? -22.338 5.115 33.882 1.00 91.69 548 ARG A N 1
ATOM 4400 C CA . ARG A 1 548 ? -23.504 5.996 33.928 1.00 91.69 548 ARG A CA 1
ATOM 4401 C C . ARG A 1 548 ? -23.051 7.452 33.952 1.00 91.69 548 ARG A C 1
ATOM 4403 O O . ARG A 1 548 ? -22.377 7.870 34.889 1.00 91.69 548 ARG A O 1
ATOM 4410 N N . LEU A 1 549 ? -23.469 8.222 32.950 1.00 93.62 549 LEU A N 1
ATOM 4411 C CA . LEU A 1 549 ? -23.311 9.674 32.927 1.00 93.62 549 LEU A CA 1
ATOM 4412 C C . LEU A 1 549 ? -24.643 10.342 33.265 1.00 93.62 549 LEU A C 1
ATOM 4414 O O . LEU A 1 549 ? -25.686 10.021 32.687 1.00 93.62 549 LEU A O 1
ATOM 4418 N N . TYR A 1 550 ? -24.603 11.287 34.193 1.00 95.19 550 TYR A N 1
ATOM 4419 C CA . TYR A 1 550 ? -25.719 12.162 34.518 1.00 95.19 550 TYR A CA 1
ATOM 4420 C C . TYR A 1 550 ? -25.664 13.414 33.649 1.00 95.19 550 TYR A C 1
ATOM 4422 O O . TYR A 1 550 ? -24.588 13.875 33.265 1.00 95.19 550 TYR A O 1
ATOM 4430 N N . LYS A 1 551 ? -26.829 13.982 33.339 1.00 93.56 551 LYS A N 1
ATOM 4431 C CA . LYS A 1 551 ? -26.931 15.275 32.666 1.00 93.56 551 LYS A CA 1
ATOM 4432 C C . LYS A 1 551 ? -26.137 16.319 33.455 1.00 93.56 551 LYS A C 1
ATOM 4434 O O . LYS A 1 551 ? -26.363 16.487 34.649 1.00 93.56 551 LYS A O 1
ATOM 4439 N N . GLY A 1 552 ? -25.258 17.049 32.775 1.00 94.50 552 GLY A N 1
ATOM 4440 C CA . GLY A 1 552 ? -24.349 18.017 33.383 1.00 94.50 552 GLY A CA 1
ATOM 4441 C C . GLY A 1 552 ? -22.901 17.530 33.404 1.00 94.50 552 GLY A C 1
ATOM 4442 O O . GLY A 1 552 ? -22.429 16.928 32.440 1.00 94.50 552 GLY A O 1
ATOM 4443 N N . SER A 1 553 ? -22.182 17.866 34.474 1.00 94.81 553 SER A N 1
ATOM 4444 C CA . SER A 1 553 ? -20.758 17.563 34.649 1.00 94.81 553 SER A CA 1
ATOM 4445 C C . SER A 1 553 ? -20.577 16.252 35.405 1.00 94.81 553 SER A C 1
ATOM 4447 O O . SER A 1 553 ? -21.217 16.055 36.433 1.00 94.81 553 SER A O 1
ATOM 4449 N N . ASN A 1 554 ? -19.702 15.382 34.909 1.00 96.69 554 ASN A N 1
ATOM 4450 C CA . ASN A 1 554 ? -19.367 14.105 35.531 1.00 96.69 554 ASN A CA 1
ATOM 4451 C C . ASN A 1 554 ? -17.857 14.090 35.806 1.00 96.69 554 ASN A C 1
ATOM 4453 O O . ASN A 1 554 ? -17.090 14.055 34.834 1.00 96.69 554 ASN A O 1
ATOM 4457 N N . PRO A 1 555 ? -17.403 14.155 37.070 1.00 97.00 555 PRO A N 1
ATOM 4458 C CA . PRO A 1 555 ? -15.982 14.116 37.378 1.00 97.00 555 PRO A CA 1
ATOM 4459 C C . PRO A 1 555 ? -15.390 12.763 36.988 1.00 97.00 555 PRO A C 1
ATOM 4461 O O . PRO A 1 555 ? -15.961 11.706 37.269 1.00 97.00 555 PRO A O 1
ATOM 4464 N N . CYS A 1 556 ? -14.238 12.822 36.330 1.00 97.25 556 CYS A N 1
ATOM 4465 C CA . CYS A 1 556 ? -13.463 11.682 35.879 1.00 97.25 556 CYS A CA 1
ATOM 4466 C C . CYS A 1 556 ? -12.048 11.798 36.433 1.00 97.25 556 CYS A C 1
ATOM 4468 O O . CYS A 1 556 ? -11.338 12.751 36.110 1.00 97.25 556 CYS A O 1
ATOM 4470 N N . LEU A 1 557 ? -11.627 10.811 37.220 1.00 97.88 557 LEU A N 1
ATOM 4471 C CA . LEU A 1 557 ? -10.260 10.689 37.716 1.00 97.88 557 LEU A CA 1
ATOM 4472 C C . LEU A 1 557 ? -9.635 9.428 37.126 1.00 97.88 557 LEU A C 1
ATOM 4474 O O . LEU A 1 557 ? -10.232 8.357 37.161 1.00 97.88 557 LEU A O 1
ATOM 4478 N N . MET A 1 558 ? -8.418 9.548 36.620 1.00 96.94 558 MET A N 1
ATOM 4479 C CA . MET A 1 558 ? -7.573 8.431 36.230 1.00 96.94 558 MET A CA 1
ATOM 4480 C C . MET A 1 558 ? -6.320 8.441 37.090 1.00 96.94 558 MET A C 1
ATOM 4482 O O . MET A 1 558 ? -5.724 9.493 37.307 1.00 96.94 558 MET A O 1
ATOM 4486 N N . LYS A 1 559 ? -5.905 7.265 37.540 1.00 96.19 559 LYS A N 1
ATOM 4487 C CA . LYS A 1 559 ? -4.617 7.007 38.176 1.00 96.19 559 LYS A CA 1
ATOM 4488 C C . LYS A 1 559 ? -3.805 6.131 37.244 1.00 96.19 559 LYS A C 1
ATOM 4490 O O . LYS A 1 559 ? -4.320 5.117 36.786 1.00 96.19 559 LYS A O 1
ATOM 4495 N N . ILE A 1 560 ? -2.579 6.540 36.948 1.00 94.75 560 ILE A N 1
ATOM 4496 C CA . ILE A 1 560 ? -1.759 5.980 35.873 1.00 94.75 560 ILE A CA 1
ATOM 4497 C C . ILE A 1 560 ? -0.400 5.600 36.441 1.00 94.75 560 ILE A C 1
ATOM 4499 O O . ILE A 1 560 ? 0.366 6.470 36.859 1.00 94.75 560 ILE A O 1
ATOM 4503 N N . GLU A 1 561 ? -0.127 4.303 36.475 1.00 92.69 561 GLU A N 1
ATOM 4504 C CA . GLU A 1 561 ? 1.135 3.724 36.924 1.00 92.69 561 GLU A CA 1
ATOM 4505 C C . GLU A 1 561 ? 2.142 3.663 35.770 1.00 92.69 561 GLU A C 1
ATOM 4507 O O . GLU A 1 561 ? 1.765 3.524 34.607 1.00 92.69 561 GLU A O 1
ATOM 4512 N N . ASN A 1 562 ? 3.424 3.780 36.112 1.00 91.12 562 ASN A N 1
ATOM 4513 C CA . ASN A 1 562 ? 4.545 3.558 35.216 1.00 91.12 562 ASN A CA 1
ATOM 4514 C C . ASN A 1 562 ? 5.674 2.824 35.927 1.00 91.12 562 ASN A C 1
ATOM 4516 O O . ASN A 1 562 ? 6.151 3.272 36.969 1.00 91.12 562 ASN A O 1
ATOM 4520 N N . ARG A 1 563 ? 6.169 1.744 35.342 1.00 87.06 563 ARG A N 1
ATOM 4521 C CA . ARG A 1 563 ? 7.301 0.952 35.814 1.00 87.06 563 ARG A CA 1
ATOM 4522 C C . ARG A 1 563 ? 8.564 1.337 35.063 1.00 87.06 563 ARG A C 1
ATOM 4524 O O . ARG A 1 563 ? 9.555 1.636 35.726 1.00 87.06 563 ARG A O 1
ATOM 4531 N N . ALA A 1 564 ? 8.526 1.366 33.730 1.00 82.19 564 ALA A N 1
ATOM 4532 C CA . ALA A 1 564 ? 9.649 1.758 32.877 1.00 82.19 564 ALA A CA 1
ATOM 4533 C C . ALA A 1 564 ? 9.194 2.082 31.441 1.00 82.19 564 ALA A C 1
ATOM 4535 O O . ALA A 1 564 ? 8.187 1.558 30.982 1.00 82.19 564 ALA A O 1
ATOM 4536 N N . GLY A 1 565 ? 9.989 2.854 30.692 1.00 81.69 565 GLY A N 1
ATOM 4537 C CA . GLY A 1 565 ? 9.757 3.084 29.260 1.00 81.69 565 GLY A CA 1
ATOM 4538 C C . GLY A 1 565 ? 8.901 4.315 28.947 1.00 81.69 565 GLY A C 1
ATOM 4539 O O . GLY A 1 565 ? 9.290 5.432 29.296 1.00 81.69 565 GLY A O 1
ATOM 4540 N N . GLY A 1 566 ? 7.799 4.116 28.212 1.00 80.19 566 GLY A N 1
ATOM 4541 C CA . GLY A 1 566 ? 6.813 5.163 27.916 1.00 80.19 566 GLY A CA 1
ATOM 4542 C C . GLY A 1 566 ? 6.134 5.655 29.195 1.00 80.19 566 GLY A C 1
ATOM 4543 O O . GLY A 1 566 ? 6.442 5.172 30.271 1.00 80.19 566 GLY A O 1
ATOM 4544 N N . TRP A 1 567 ? 5.292 6.690 29.120 1.00 89.94 567 TRP A N 1
ATOM 4545 C CA . TRP A 1 567 ? 4.344 6.987 30.200 1.00 89.94 567 TRP A CA 1
ATOM 4546 C C . TRP A 1 567 ? 3.218 7.863 29.676 1.00 89.94 567 TRP A C 1
ATOM 4548 O O . TRP A 1 567 ? 3.427 9.026 29.309 1.00 89.94 567 TRP A O 1
ATOM 4558 N N . GLY A 1 568 ? 2.011 7.315 29.656 1.00 90.25 568 GLY A N 1
ATOM 4559 C CA . GLY A 1 568 ? 0.855 8.050 29.191 1.00 90.25 568 GLY A CA 1
ATOM 4560 C C . GLY A 1 568 ? -0.466 7.393 29.530 1.00 90.25 568 GLY A C 1
ATOM 4561 O O . GLY A 1 568 ? -0.528 6.344 30.175 1.00 90.25 568 GLY A O 1
ATOM 4562 N N . PHE A 1 569 ? -1.530 8.051 29.092 1.00 92.31 569 PHE A N 1
ATOM 4563 C CA . PHE A 1 569 ? -2.898 7.617 29.315 1.00 92.31 569 PHE A CA 1
ATOM 4564 C C . PHE A 1 569 ? -3.791 7.949 28.130 1.00 92.31 569 PHE A C 1
ATOM 4566 O O . PHE A 1 569 ? -3.442 8.762 27.275 1.00 92.31 569 PHE A O 1
ATOM 4573 N N . TYR A 1 570 ? -4.948 7.306 28.108 1.00 88.69 570 TYR A N 1
ATOM 4574 C CA . TYR A 1 570 ? -5.943 7.429 27.066 1.00 88.69 570 TYR A CA 1
ATOM 4575 C C . TYR A 1 570 ? -7.340 7.382 27.669 1.00 88.69 570 TYR A C 1
ATOM 4577 O O . TYR A 1 570 ? -7.639 6.463 28.436 1.00 88.69 570 TYR A O 1
ATOM 4585 N N . LEU A 1 571 ? -8.207 8.326 27.295 1.00 89.19 571 LEU A N 1
ATOM 4586 C CA . LEU A 1 571 ? -9.635 8.210 27.575 1.00 89.19 571 LEU A CA 1
ATOM 4587 C C . LEU A 1 571 ? -10.482 8.871 26.493 1.00 89.19 571 LEU A C 1
ATOM 4589 O O . LEU A 1 571 ? -10.283 10.024 26.114 1.00 89.19 571 LEU A O 1
ATOM 4593 N N . ARG A 1 572 ? -11.506 8.142 26.061 1.00 82.75 572 ARG A N 1
ATOM 4594 C CA . ARG A 1 572 ? -12.556 8.628 25.170 1.00 82.75 572 ARG A CA 1
ATOM 4595 C C . ARG A 1 572 ? -13.919 8.156 25.657 1.00 82.75 572 ARG A C 1
ATOM 4597 O O . ARG A 1 572 ? -14.074 7.035 26.128 1.00 82.75 572 ARG A O 1
ATOM 4604 N N . VAL A 1 573 ? -14.922 9.011 25.500 1.00 85.12 573 VAL A N 1
ATOM 4605 C CA . VAL A 1 573 ? -16.318 8.723 25.828 1.00 85.12 573 VAL A CA 1
ATOM 4606 C C . VAL A 1 573 ? -17.061 8.363 24.549 1.00 85.12 573 VAL A C 1
ATOM 4608 O O . VAL A 1 573 ? -17.183 9.159 23.616 1.00 85.12 573 VAL A O 1
ATOM 4611 N N . LEU A 1 574 ? -17.560 7.141 24.498 1.00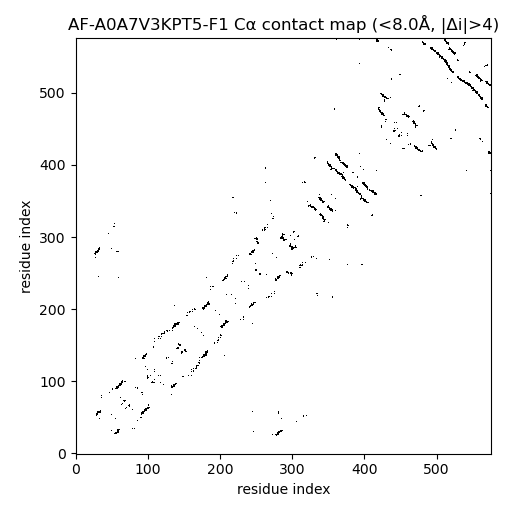 72.19 574 LEU A N 1
ATOM 4612 C CA . LEU A 1 574 ? -18.243 6.575 23.352 1.00 72.19 574 LEU A CA 1
ATOM 4613 C C . LEU A 1 574 ? -19.756 6.765 23.473 1.00 72.19 574 LEU A C 1
ATOM 4615 O O . LEU A 1 574 ? -20.353 6.625 24.548 1.00 72.19 574 LEU A O 1
ATOM 4619 N N . GLY A 1 575 ? -20.366 7.140 22.348 1.00 63.62 575 GLY A N 1
ATOM 4620 C CA . GLY A 1 575 ? -21.796 7.366 22.257 1.00 63.62 575 GLY A CA 1
ATOM 4621 C C . GLY A 1 575 ? -22.611 6.071 22.200 1.00 63.62 575 GLY A C 1
ATOM 4622 O O . GLY A 1 575 ? -22.126 5.093 21.649 1.00 63.62 575 GLY A O 1
ATOM 4623 N N . ASN A 1 576 ? -23.844 6.071 22.720 1.00 49.22 576 ASN A N 1
ATOM 4624 C CA . ASN A 1 576 ? -24.830 5.013 22.449 1.00 49.22 576 ASN A CA 1
ATOM 4625 C C . ASN A 1 576 ? -25.777 5.438 21.326 1.00 49.22 576 ASN A C 1
ATOM 4627 O O . ASN A 1 576 ? -26.101 6.646 21.270 1.00 49.22 576 ASN A O 1
#

Sequence (576 aa):
MEKSAAVKDILIIVFSFSLLSFAQEISPFGMGIYPGRFSPNKLSKVLKLANAAGIKWTRMDFYWPEIEPWQGNFSWDQLDWQVDSVRAHSIKILGILGFTPEWVSHYAPTTIEQRELFGHYVYETVKHFKGRVDYWEIWNEPNGGSFWKPRPNVEDYTKLLKIAYIEAKKGNPNCTVLAPGLSNMDTDFIEGIYEHGGGKYFDVFSFHPYPSYSWGPPDVNLVWGAKAIRKIMCRYGKVKPFWISEFGYSTRVSGVPEEMQAVNLVRGYVQGIALHFEDIMWYDFIDDGVDIQDNEMSWGVLNHDYIPKPSYAAYKKMTEMLASSRFEKSIFGNEGQVRGMLFKRSNKRIIVLWSVKGISGIELKVGVKQVTLTNLYGNVSRIACPDGVLKLHLSESPVYVSDFTVTPVRLDRTISAFVPRQWLVCGPFLSSKDNGLQADFLKSQGGESAVEPKPGEIVKNDSLPEGKTNWKQFETDEVGVGNLISIFKPNENVVAYAFCNIKSDANRTAVLDVSSDDGNKVWINHQDVLLDHNHRKVWEGERLVEVRLYKGSNPCLMKIENRAGGWGFYLRVLGN

Solvent-accessible surface area (backbone atoms only — not comparable to full-atom values): 30450 Å² total; per-residue (Å²): 134,91,82,90,88,81,89,81,86,80,80,80,78,79,78,81,76,76,77,75,74,72,71,76,72,71,59,50,37,26,28,29,64,44,60,87,83,44,57,74,76,54,37,57,54,51,49,52,51,41,41,73,35,50,41,37,30,28,40,39,81,44,43,38,39,70,32,40,73,44,95,93,47,75,54,51,70,74,56,52,53,44,52,51,56,44,44,75,56,67,28,44,49,39,36,30,48,35,61,64,28,74,93,78,30,96,37,60,51,75,52,70,66,47,29,51,53,50,17,52,53,36,18,54,52,33,38,74,32,53,92,76,43,50,34,38,30,53,38,59,20,48,76,32,53,91,62,15,45,96,52,51,48,48,65,49,50,28,57,37,39,44,40,35,39,55,24,29,38,69,34,25,75,82,46,45,35,30,31,45,36,26,56,42,86,52,63,66,54,57,48,41,24,46,76,69,58,29,73,78,40,46,60,30,39,26,28,22,71,47,63,70,101,55,92,58,57,45,49,56,56,52,51,53,47,56,51,53,53,47,57,53,33,50,77,79,48,77,68,61,58,38,33,32,70,31,33,57,54,37,54,18,80,92,50,41,58,55,64,53,32,19,33,42,50,52,40,36,50,55,45,36,50,76,67,62,31,48,34,34,16,39,41,30,45,52,14,75,40,85,52,43,82,46,91,72,16,29,30,28,27,16,40,65,86,67,48,75,38,60,27,37,50,21,45,26,41,48,33,74,71,42,75,75,38,47,79,74,48,54,69,56,44,82,56,77,60,46,45,30,42,35,28,38,37,88,93,41,39,40,33,42,34,23,9,69,61,52,66,36,24,41,30,34,39,41,72,35,65,46,35,39,39,26,44,49,76,59,58,77,47,79,45,71,6,73,96,16,35,40,72,49,76,29,37,55,55,45,31,38,40,30,75,41,59,92,55,76,70,43,78,76,52,76,39,70,60,49,59,69,38,68,32,36,33,36,53,55,39,71,27,60,99,87,43,47,91,75,56,74,71,38,56,88,53,67,20,83,55,61,57,81,85,51,82,66,41,76,40,65,28,82,74,42,97,80,41,46,40,40,28,37,80,43,69,32,49,96,75,13,47,32,70,45,61,84,80,34,73,72,56,54,30,21,29,33,36,42,35,38,70,49,78,33,94,46,74,41,70,34,34,35,34,40,34,23,14,24,24,35,38,32,28,50,71,55,38,79,71,47,79,44,91,47,87,53,69,61,52,85,87,70,38,79,38,83,44,82,41,49,55,42,77,30,50,33,41,36,37,38,35,22,64,63,84,67,40,35,36,33,43,32,43,36,60,119

Foldseek 3Di:
DDDDDDDDDDPPPPPPPPPPPPPVQQFQAAAALALLLDDPVVSLVSLVLCVLLVHAEHEYEPELCQQPVDQPDGDCPSVVVSLVSNVVSNHAYAYEQDDDHVVLHPFRDQDPVSLVSSLVSLLVVLLVCPVSHQHYEYFAALQDCVRGPPHRDLLSSLVSLQSSQVSNCNSPVRGFYEDDNHEAQPLVSLLSSLVSVSLVRGQEYEYENEDPPPDAALLVSVVVSLVSNQVSVVVSPDDHAYAHNEYFWFCAPSTDPLVVRLLSLLSNSLSCLQSVRSYYYYHHAEFCDDHSNDPRGGGHCAYNVRHGGSNSLLSSVSCVVPRQWHWDHWQVHSDDQKTWTWIDRPQWIKIKIAGSAAKKKWKKQQVDQWKWKAWSNGDIDIAGAVVSIDIDIHYSTIIMIIDGGDPDIHTPDMWDWAADFKKWKKDWAAADPPCQAPDFQQVVQVTPLDHDFDAFAWGQHCRDPVRIIGIHIFGAPPNHKGFCVVPDPPFANTKMKIKDKDADQAWDKWKKFKWWQAWKWKDKQSHTFDTGGGHHHTDTPDDITIDTDHHGIIMMMMMHGHHDDTGIMGIMITDD

Radius of gyration: 29.93 Å; Cα contacts (8 Å, |Δi|>4): 1313; chains: 1; bounding box: 63×98×86 Å

pLDDT: mean 87.51, std 14.92, range [27.91, 98.94]

InterPro domains:
  IPR017853 Glycoside hydrolase superfamily [SSF51445] (28-321)
  IPR051923 Glycosyl Hydrolase Family 39 [PTHR12631] (29-322)

Organism: NCBI:txid2052148

Mean predicted aligned error: 12.66 Å

Secondary structure (DSSP, 8-state):
------------------------PPPS-EE---GGGS-HHHHHHHHHHHHHTT--EEEEEEEHHHH-SBTTB---HHHHHHHHHHHTTT-EEEEEEE---TTT-SS---SHHHHHHHHHHHHHHHHHTTTT--EEEESS-TTSTTTSSSS--HHHHHHHHHHHHHHHHHH-TTPEEEEEEEES--HHHHHHHHHTTGGGS-SEEEEE----SS---HHHHHHHHHHHHHHHHHHTSSPPPEEEEEE----STTS--HHHHHHHHHHHHHHHHHTT-S-EEES-SB-S-S-TTSSSSS--SB-TTSPBPHHHHHHHHHHHHHTT-EEEEESS-SSSSEEEEEEEETTEEEEEEEESSS-EEEEEE-SSSEEEEE-TT--EEEEE-GGGEEEEEE-SS-EEEES--SS---EEEEE--B---EEEEEEEEE--TTTTTTS-S-GGGT-TTT----TT-EEE-TTSTTSEEE-EEEE--SSSEEEGGGT-SS-SSEEEEEEEEEEESSSEEEEEEEEESS-EEEEETTEEEEEE---S---SS-EEEEEEEPSEEEEEEEEEEESSS--EEEEEEEP-